Protein 6FBC (pdb70)

Structure (mmCIF, N/CA/C/O backbone):
data_6FBC
#
_entry.id   6FBC
#
_cell.length_a   109.230
_cell.length_b   109.230
_cell.length_c   90.700
_cell.angle_alpha   90.00
_cell.angle_beta   90.00
_cell.angle_gamma   120.00
#
_symmetry.space_group_name_H-M   'P 31 2 1'
#
loop_
_entity.id
_entity.type
_entity.pdbx_description
1 polymer 'DNA polymerase I, thermostable'
2 polymer "DNA (5'-D(*GP*AP*CP*CP*AP*CP*GP*GP*CP*CP*AP*(OH3))-3')"
3 polymer "DNA (5'-D(*AP*AP*AP*CP*GP*TP*GP*GP*CP*CP*GP*TP*GP*GP*TP*C)-3')"
4 non-polymer "2'-deoxy-5'-O-[(R)-hydroxy{[(R)-hydroxy(phosphonooxy)phosphoryl]amino}phosphoryl]guanosine"
5 non-polymer 1,2-ETHANEDIOL
6 non-polymer 'MANGANESE (II) ION'
7 non-polymer 'MAGNESIUM ION'
8 water water
#
loop_
_atom_site.group_PDB
_atom_site.id
_atom_site.type_symbol
_atom_site.label_atom_id
_atom_site.label_alt_id
_atom_site.label_comp_id
_atom_site.label_asym_id
_atom_site.label_entity_id
_atom_site.label_seq_id
_atom_site.pdbx_PDB_ins_code
_atom_site.Cartn_x
_atom_site.Cartn_y
_atom_site.Cartn_z
_atom_site.occupancy
_atom_site.B_iso_or_equiv
_atom_site.auth_seq_id
_atom_site.auth_comp_id
_atom_site.auth_asym_id
_atom_site.auth_atom_id
_atom_site.pdbx_PDB_model_num
ATOM 1 N N . ALA A 1 2 ? 48.589 -60.155 -13.327 1.00 50.90 293 ALA A N 1
ATOM 2 C CA . ALA A 1 2 ? 47.271 -60.427 -13.889 1.00 48.33 293 ALA A CA 1
ATOM 3 C C . ALA A 1 2 ? 47.291 -60.150 -15.385 1.00 43.05 293 ALA A C 1
ATOM 4 O O . ALA A 1 2 ? 47.360 -61.081 -16.189 1.00 46.17 293 ALA A O 1
ATOM 10 N N . LEU A 1 3 ? 47.234 -58.872 -15.754 1.00 61.25 294 LEU A N 1
ATOM 11 C CA . LEU A 1 3 ? 47.345 -58.494 -17.154 1.00 56.95 294 LEU A CA 1
ATOM 12 C C . LEU A 1 3 ? 48.763 -58.743 -17.650 1.00 51.77 294 LEU A C 1
ATOM 13 O O . LEU A 1 3 ? 49.734 -58.676 -16.891 1.00 51.96 294 LEU A O 1
ATOM 29 N N . GLU A 1 4 ? 48.875 -59.046 -18.940 1.00 48.92 295 GLU A N 1
ATOM 30 C CA . GLU A 1 4 ? 50.173 -59.280 -19.552 1.00 47.89 295 GLU A CA 1
ATOM 31 C C . GLU A 1 4 ? 50.779 -57.953 -19.987 1.00 48.09 295 GLU A C 1
ATOM 32 O O . GLU A 1 4 ? 50.115 -57.143 -20.643 1.00 44.96 295 GLU A O 1
ATOM 36 N N . GLU A 1 5 ? 52.032 -57.725 -19.603 1.00 53.66 296 GLU A N 1
ATOM 37 C CA . GLU A 1 5 ? 52.754 -56.550 -20.072 1.00 54.03 296 GLU A CA 1
ATOM 38 C C . GLU A 1 5 ? 52.937 -56.638 -21.579 1.00 49.39 296 GLU A C 1
ATOM 39 O O . GLU A 1 5 ? 53.428 -57.647 -22.098 1.00 49.67 296 GLU A O 1
ATOM 51 N N . ALA A 1 6 ? 52.523 -55.590 -22.280 1.00 51.36 297 ALA A N 1
ATOM 52 C CA . ALA A 1 6 ? 52.631 -55.534 -23.726 1.00 47.78 297 ALA A CA 1
ATOM 53 C C . ALA A 1 6 ? 53.255 -54.210 -24.134 1.00 44.96 297 ALA A C 1
ATOM 54 O O . ALA A 1 6 ? 53.132 -53.213 -23.414 1.00 43.03 297 ALA A O 1
ATOM 61 N N . PRO A 1 7 ? 53.930 -54.166 -25.280 1.00 44.30 298 PRO A N 1
ATOM 62 C CA . PRO A 1 7 ? 54.611 -52.929 -25.675 1.00 46.32 298 PRO A CA 1
ATOM 63 C C . PRO A 1 7 ? 53.626 -51.827 -26.030 1.00 41.47 298 PRO A C 1
ATOM 64 O O . PRO A 1 7 ? 52.530 -52.073 -26.541 1.00 41.72 298 PRO A O 1
ATOM 75 N N . TRP A 1 8 ? 54.026 -50.597 -25.733 1.00 39.67 299 TRP A N 1
ATOM 76 C CA . TRP A 1 8 ? 53.333 -49.441 -26.269 1.00 39.79 299 TRP A CA 1
ATOM 77 C C . TRP A 1 8 ? 53.538 -49.405 -27.786 1.00 41.61 299 TRP A C 1
ATOM 78 O O . TRP A 1 8 ? 54.586 -49.828 -28.283 1.00 44.49 299 TRP A O 1
ATOM 99 N N . PRO A 1 9 ? 52.539 -48.934 -28.558 1.00 43.96 300 PRO A N 1
ATOM 100 C CA . PRO A 1 9 ? 51.215 -48.400 -28.208 1.00 43.92 300 PRO A CA 1
ATOM 101 C C . PRO A 1 9 ? 50.099 -49.439 -28.101 1.00 39.32 300 PRO A C 1
ATOM 102 O O . PRO A 1 9 ? 50.221 -50.551 -28.624 1.00 37.09 300 PRO A O 1
ATOM 113 N N . PRO A 1 10 ? 49.015 -49.068 -27.425 1.00 37.65 301 PRO A N 1
ATOM 114 C CA . PRO A 1 10 ? 47.888 -49.979 -27.266 1.00 40.29 301 PRO A CA 1
ATOM 115 C C . PRO A 1 10 ? 47.018 -49.980 -28.507 1.00 43.11 301 PRO A C 1
ATOM 116 O O . PRO A 1 10 ? 47.127 -49.081 -29.353 1.00 40.64 301 PRO A O 1
ATOM 127 N N . PRO A 1 11 ? 46.123 -50.951 -28.644 1.00 43.55 302 PRO A N 1
ATOM 128 C CA . PRO A 1 11 ? 45.159 -50.904 -29.744 1.00 45.48 302 PRO A CA 1
ATOM 129 C C . PRO A 1 11 ? 44.132 -49.807 -29.513 1.00 43.32 302 PRO A C 1
ATOM 130 O O . PRO A 1 11 ? 43.950 -49.306 -28.400 1.00 38.44 302 PRO A O 1
ATOM 141 N N . GLU A 1 12 ? 43.454 -49.431 -30.594 1.00 46.04 303 GLU A N 1
ATOM 142 C CA . GLU A 1 12 ? 42.389 -48.446 -30.485 1.00 49.58 303 GLU A CA 1
ATOM 143 C C . GLU A 1 12 ? 41.287 -48.969 -29.572 1.00 48.29 303 GLU A C 1
ATOM 144 O O . GLU A 1 12 ? 41.004 -50.168 -29.527 1.00 48.10 303 GLU A O 1
ATOM 156 N N . GLY A 1 13 ? 40.670 -48.052 -28.830 1.00 40.92 304 GLY A N 1
ATOM 157 C CA . GLY A 1 13 ? 39.627 -48.404 -27.894 1.00 36.43 304 GLY A CA 1
ATOM 158 C C . GLY A 1 13 ? 40.111 -48.816 -26.520 1.00 34.10 304 GLY A C 1
ATOM 159 O O . GLY A 1 13 ? 39.280 -49.144 -25.666 1.00 34.00 304 GLY A O 1
ATOM 163 N N . ALA A 1 14 ? 41.420 -48.808 -26.274 1.00 38.26 305 ALA A N 1
ATOM 164 C CA . ALA A 1 14 ? 41.934 -49.206 -24.971 1.00 29.95 305 ALA A CA 1
ATOM 165 C C . ALA A 1 14 ? 41.572 -48.168 -23.919 1.00 27.46 305 ALA A C 1
ATOM 166 O O . ALA A 1 14 ? 41.353 -46.993 -24.214 1.00 27.24 305 ALA A O 1
ATOM 173 N N . PHE A 1 15 ? 41.520 -48.620 -22.671 1.00 26.21 306 PHE A N 1
ATOM 174 C CA . PHE A 1 15 ? 41.276 -47.742 -21.539 1.00 25.23 306 PHE A CA 1
ATOM 175 C C . PHE A 1 15 ? 42.593 -47.168 -21.042 1.00 25.19 306 PHE A C 1
ATOM 176 O O . PHE A 1 15 ? 43.587 -47.888 -20.927 1.00 30.85 306 PHE A O 1
ATOM 193 N N . VAL A 1 16 ? 42.586 -45.870 -20.739 1.00 24.56 307 VAL A N 1
ATOM 194 C CA . VAL A 1 16 ? 43.792 -45.138 -20.384 1.00 25.00 307 VAL A CA 1
ATOM 195 C C . VAL A 1 16 ? 43.889 -45.014 -18.874 1.00 27.83 307 VAL A C 1
ATOM 196 O O . VAL A 1 16 ? 42.884 -44.934 -18.162 1.00 27.74 307 VAL A O 1
ATOM 209 N N . GLY A 1 17 ? 45.118 -45.012 -18.384 1.00 26.97 308 GLY A N 1
ATOM 210 C CA . GLY A 1 17 ? 45.396 -44.595 -17.028 1.00 24.18 308 GLY A CA 1
ATOM 211 C C . GLY A 1 17 ? 46.549 -43.615 -17.052 1.00 25.01 308 GLY A C 1
ATOM 212 O O . GLY A 1 17 ? 47.427 -43.683 -17.913 1.00 26.28 308 GLY A O 1
ATOM 216 N N . PHE A 1 18 ? 46.529 -42.679 -16.109 1.00 23.73 309 PHE A N 1
ATOM 217 C CA . PHE A 1 18 ? 47.544 -41.632 -16.117 1.00 23.84 309 PHE A CA 1
ATOM 218 C C . PHE A 1 18 ? 47.720 -41.052 -14.723 1.00 23.62 309 PHE A C 1
ATOM 219 O O . PHE A 1 18 ? 46.796 -41.057 -13.904 1.00 24.21 309 PHE A O 1
ATOM 236 N N . VAL A 1 19 ? 48.926 -40.545 -14.472 1.00 24.16 310 VAL A N 1
ATOM 237 C CA . VAL A 1 19 ? 49.284 -39.932 -13.199 1.00 25.18 310 VAL A CA 1
ATOM 238 C C . VAL A 1 19 ? 49.752 -38.508 -13.465 1.00 26.41 310 VAL A C 1
ATOM 239 O O . VAL A 1 19 ? 50.628 -38.284 -14.310 1.00 26.16 310 VAL A O 1
ATOM 252 N N . LEU A 1 20 ? 49.168 -37.554 -12.742 1.00 24.54 311 LEU A N 1
ATOM 253 C CA . LEU A 1 20 ? 49.528 -36.146 -12.825 1.00 25.51 311 LEU A CA 1
ATOM 254 C C . LEU A 1 20 ? 50.301 -35.730 -11.579 1.00 29.61 311 LEU A C 1
ATOM 255 O O . LEU A 1 20 ? 50.080 -36.262 -10.486 1.00 26.37 311 LEU A O 1
ATOM 271 N N . SER A 1 21 ? 51.211 -34.770 -11.754 1.00 24.05 312 SER A N 1
ATOM 272 C CA . SER A 1 21 ? 51.959 -34.212 -10.628 1.00 26.28 312 SER A CA 1
ATOM 273 C C . SER A 1 21 ? 51.074 -33.428 -9.674 1.00 27.38 312 SER A C 1
ATOM 274 O O . SER A 1 21 ? 51.470 -33.204 -8.523 1.00 26.65 312 SER A O 1
ATOM 282 N N . ARG A 1 22 ? 49.902 -33.002 -10.133 1.00 23.73 313 ARG A N 1
ATOM 283 C CA . ARG A 1 22 ? 48.954 -32.230 -9.351 1.00 29.80 313 ARG A CA 1
ATOM 284 C C . ARG A 1 22 ? 47.608 -32.334 -10.049 1.00 29.29 313 ARG A C 1
ATOM 285 O O . ARG A 1 22 ? 47.524 -32.698 -11.226 1.00 24.05 313 ARG A O 1
ATOM 306 N N . LYS A 1 23 ? 46.549 -32.010 -9.310 1.00 24.63 314 LYS A N 1
ATOM 307 C CA . LYS A 1 23 ? 45.199 -32.319 -9.773 1.00 26.42 314 LYS A CA 1
ATOM 308 C C . LYS A 1 23 ? 44.780 -31.479 -10.978 1.00 23.14 314 LYS A C 1
ATOM 309 O O . LYS A 1 23 ? 43.925 -31.918 -11.754 1.00 25.88 314 LYS A O 1
ATOM 328 N N . GLU A 1 24 ? 45.346 -30.275 -11.157 1.00 27.02 315 GLU A N 1
ATOM 329 C CA . GLU A 1 24 ? 44.866 -29.374 -12.207 1.00 21.55 315 GLU A CA 1
ATOM 330 C C . GLU A 1 24 ? 45.515 -29.714 -13.542 1.00 19.49 315 GLU A C 1
ATOM 331 O O . GLU A 1 24 ? 46.731 -29.533 -13.690 1.00 26.94 315 GLU A O 1
ATOM 343 N N . PRO A 1 25 ? 44.752 -30.176 -14.542 1.00 22.24 316 PRO A N 1
ATOM 344 C CA . PRO A 1 25 ? 45.390 -30.625 -15.793 1.00 21.65 316 PRO A CA 1
ATOM 345 C C . PRO A 1 25 ? 46.137 -29.540 -16.538 1.00 23.71 316 PRO A C 1
ATOM 346 O O . PRO A 1 25 ? 47.116 -29.851 -17.225 1.00 23.25 316 PRO A O 1
ATOM 357 N N . MET A 1 26 ? 45.706 -28.281 -16.457 1.00 19.85 317 MET A N 1
ATOM 358 C CA . MET A 1 26 ? 46.441 -27.235 -17.166 1.00 27.92 317 MET A CA 1
ATOM 359 C C . MET A 1 26 ? 47.793 -26.957 -16.530 1.00 22.97 317 MET A C 1
ATOM 360 O O . MET A 1 26 ? 48.645 -26.332 -17.165 1.00 27.67 317 MET A O 1
ATOM 374 N N . TRP A 1 27 ? 48.004 -27.393 -15.286 1.00 24.84 318 TRP A N 1
ATOM 375 C CA . TRP A 1 27 ? 49.245 -27.111 -14.580 1.00 25.07 318 TRP A CA 1
ATOM 376 C C . TRP A 1 27 ? 50.090 -28.350 -14.331 1.00 23.89 318 TRP A C 1
ATOM 377 O O . TRP A 1 27 ? 51.244 -28.215 -13.912 1.00 25.06 318 TRP A O 1
ATOM 398 N N . ALA A 1 28 ? 49.560 -29.534 -14.601 1.00 24.64 319 ALA A N 1
ATOM 399 C CA . ALA A 1 28 ? 50.204 -30.767 -14.196 1.00 27.22 319 ALA A CA 1
ATOM 400 C C . ALA A 1 28 ? 51.289 -31.196 -15.170 1.00 24.61 319 ALA A C 1
ATOM 401 O O . ALA A 1 28 ? 51.213 -30.973 -16.383 1.00 27.28 319 ALA A O 1
ATOM 408 N N . ASP A 1 29 ? 52.316 -31.802 -14.602 1.00 25.18 320 ASP A N 1
ATOM 409 C CA . ASP A 1 29 ? 53.262 -32.612 -15.344 1.00 25.63 320 ASP A CA 1
ATOM 410 C C . ASP A 1 29 ? 52.669 -34.011 -15.468 1.00 27.75 320 ASP A C 1
ATOM 411 O O . ASP A 1 29 ? 52.165 -34.562 -14.486 1.00 27.57 320 ASP A O 1
ATOM 420 N N . LEU A 1 30 ? 52.681 -34.559 -16.678 1.00 25.14 321 LEU A N 1
ATOM 421 C CA . LEU A 1 30 ? 52.221 -35.923 -16.926 1.00 25.15 321 LEU A CA 1
ATOM 422 C C . LEU A 1 30 ? 53.346 -36.882 -16.549 1.00 26.32 321 LEU A C 1
ATOM 423 O O . LEU A 1 30 ? 54.330 -37.018 -17.271 1.00 28.96 321 LEU A O 1
ATOM 439 N N . LEU A 1 31 ? 53.199 -37.556 -15.409 1.00 26.89 322 LEU A N 1
ATOM 440 C CA . LEU A 1 31 ? 54.270 -38.392 -14.885 1.00 28.08 322 LEU A CA 1
ATOM 441 C C . LEU A 1 31 ? 54.271 -39.785 -15.489 1.00 28.64 322 LEU A C 1
ATOM 442 O O . LEU A 1 31 ? 55.327 -40.428 -15.537 1.00 31.09 322 LEU A O 1
ATOM 458 N N . ALA A 1 32 ? 53.117 -40.277 -15.926 1.00 29.50 323 ALA A N 1
ATOM 459 C CA . ALA A 1 32 ? 53.039 -41.636 -16.434 1.00 29.73 323 ALA A CA 1
ATOM 460 C C . ALA A 1 32 ? 51.729 -41.813 -17.182 1.00 27.27 323 ALA A C 1
ATOM 461 O O . ALA A 1 32 ? 50.725 -41.168 -16.875 1.00 28.13 323 ALA A O 1
ATOM 468 N N . LEU A 1 33 ? 51.760 -42.711 -18.157 1.00 27.91 324 LEU A N 1
ATOM 469 C CA . LEU A 1 33 ? 50.643 -42.980 -19.044 1.00 26.97 324 LEU A CA 1
ATOM 470 C C . LEU A 1 33 ? 50.656 -44.462 -19.364 1.00 27.78 324 LEU A C 1
ATOM 471 O O . LEU A 1 33 ? 51.721 -45.045 -19.589 1.00 28.95 324 LEU A O 1
ATOM 487 N N . ALA A 1 34 ? 49.474 -45.070 -19.366 1.00 27.25 325 ALA A N 1
ATOM 488 C CA . ALA A 1 34 ? 49.354 -46.491 -19.636 1.00 28.00 325 ALA A CA 1
ATOM 489 C C . ALA A 1 34 ? 47.983 -46.750 -20.239 1.00 27.40 325 ALA A C 1
ATOM 490 O O . ALA A 1 34 ? 47.095 -45.897 -20.206 1.00 26.39 325 ALA A O 1
ATOM 497 N N . ALA A 1 35 ? 47.816 -47.946 -20.795 1.00 28.15 326 ALA A N 1
ATOM 498 C CA . ALA A 1 35 ? 46.550 -48.318 -21.405 1.00 27.82 326 ALA A CA 1
ATOM 499 C C . ALA A 1 35 ? 46.311 -49.807 -21.208 1.00 28.56 326 ALA A C 1
ATOM 500 O O . ALA A 1 35 ? 47.254 -50.588 -21.066 1.00 31.40 326 ALA A O 1
ATOM 507 N N . ALA A 1 36 ? 45.035 -50.197 -21.198 1.00 28.80 327 ALA A N 1
ATOM 508 C CA . ALA A 1 36 ? 44.669 -51.585 -20.963 1.00 28.85 327 ALA A CA 1
ATOM 509 C C . ALA A 1 36 ? 43.566 -52.013 -21.915 1.00 28.94 327 ALA A C 1
ATOM 510 O O . ALA A 1 36 ? 42.588 -51.286 -22.115 1.00 28.11 327 ALA A O 1
ATOM 517 N N . ARG A 1 37 ? 43.716 -53.212 -22.474 1.00 32.28 328 ARG A N 1
ATOM 518 C CA . ARG A 1 37 ? 42.675 -53.826 -23.283 1.00 34.31 328 ARG A CA 1
ATOM 519 C C . ARG A 1 37 ? 43.078 -55.257 -23.592 1.00 33.79 328 ARG A C 1
ATOM 520 O O . ARG A 1 37 ? 44.267 -55.569 -23.685 1.00 34.27 328 ARG A O 1
ATOM 541 N N . GLY A 1 38 ? 42.077 -56.124 -23.739 1.00 32.88 329 GLY A N 1
ATOM 542 C CA . GLY A 1 38 ? 42.332 -57.454 -24.252 1.00 34.21 329 GLY A CA 1
ATOM 543 C C . GLY A 1 38 ? 43.181 -58.317 -23.350 1.00 35.17 329 GLY A C 1
ATOM 544 O O . GLY A 1 38 ? 43.889 -59.205 -23.839 1.00 36.56 329 GLY A O 1
ATOM 548 N N . GLY A 1 39 ? 43.103 -58.105 -22.038 1.00 36.65 330 GLY A N 1
ATOM 549 C CA . GLY A 1 39 ? 43.959 -58.815 -21.113 1.00 37.20 330 GLY A CA 1
ATOM 550 C C . GLY A 1 39 ? 45.389 -58.329 -21.078 1.00 36.56 330 GLY A C 1
ATOM 551 O O . GLY A 1 39 ? 46.246 -59.007 -20.506 1.00 38.99 330 GLY A O 1
ATOM 555 N N . ARG A 1 40 ? 45.678 -57.171 -21.664 1.00 38.47 331 ARG A N 1
ATOM 556 C CA . ARG A 1 40 ? 47.030 -56.644 -21.708 1.00 39.98 331 ARG A CA 1
ATOM 557 C C . ARG A 1 40 ? 47.062 -55.242 -21.115 1.00 35.48 331 ARG A C 1
ATOM 558 O O . ARG A 1 40 ? 46.056 -54.523 -21.105 1.00 32.18 331 ARG A O 1
ATOM 579 N N . VAL A 1 41 ? 48.243 -54.865 -20.621 1.00 36.59 332 VAL A N 1
ATOM 580 C CA . VAL A 1 41 ? 48.519 -53.508 -20.155 1.00 32.22 332 VAL A CA 1
ATOM 581 C C . VAL A 1 41 ? 49.739 -52.992 -20.907 1.00 32.85 332 VAL A C 1
ATOM 582 O O . VAL A 1 41 ? 50.745 -53.700 -21.029 1.00 37.58 332 VAL A O 1
ATOM 595 N N . HIS A 1 42 ? 49.644 -51.770 -21.423 1.00 33.75 333 HIS A N 1
ATOM 596 C CA . HIS A 1 42 ? 50.721 -51.140 -22.180 1.00 34.82 333 HIS A CA 1
ATOM 597 C C . HIS A 1 42 ? 51.170 -49.895 -21.429 1.00 31.89 333 HIS A C 1
ATOM 598 O O . HIS A 1 42 ? 50.368 -48.988 -21.206 1.00 30.63 333 HIS A O 1
ATOM 612 N N . ARG A 1 43 ? 52.445 -49.844 -21.054 1.00 33.14 334 ARG A N 1
ATOM 613 C CA . ARG A 1 43 ? 52.992 -48.711 -20.315 1.00 37.07 334 ARG A CA 1
ATOM 614 C C . ARG A 1 43 ? 53.867 -47.863 -21.232 1.00 37.52 334 ARG A C 1
ATOM 615 O O . ARG A 1 43 ? 54.752 -48.386 -21.913 1.00 38.34 334 ARG A O 1
ATOM 636 N N . ALA A 1 44 ? 53.615 -46.558 -21.246 1.00 32.52 335 ALA A N 1
ATOM 637 C CA . ALA A 1 44 ? 54.311 -45.665 -22.161 1.00 32.25 335 ALA A CA 1
ATOM 638 C C . ALA A 1 44 ? 55.729 -45.398 -21.663 1.00 34.93 335 ALA A C 1
ATOM 639 O O . ALA A 1 44 ? 55.904 -44.997 -20.509 1.00 33.61 335 ALA A O 1
ATOM 646 N N . PRO A 1 45 ? 56.759 -45.599 -22.496 1.00 35.08 336 PRO A N 1
ATOM 647 C CA . PRO A 1 45 ? 58.122 -45.257 -22.048 1.00 37.54 336 PRO A CA 1
ATOM 648 C C . PRO A 1 45 ? 58.289 -43.782 -21.739 1.00 39.02 336 PRO A C 1
ATOM 649 O O . PRO A 1 45 ? 58.918 -43.431 -20.734 1.00 41.40 336 PRO A O 1
ATOM 660 N N . GLU A 1 46 ? 57.749 -42.906 -22.578 1.00 37.10 337 GLU A N 1
ATOM 661 C CA . GLU A 1 46 ? 57.779 -41.466 -22.331 1.00 37.15 337 GLU A CA 1
ATOM 662 C C . GLU A 1 46 ? 56.361 -40.943 -22.504 1.00 36.76 337 GLU A C 1
ATOM 663 O O . GLU A 1 46 ? 55.848 -40.920 -23.643 1.00 36.47 337 GLU A O 1
ATOM 675 N N . PRO A 1 47 ? 55.696 -40.510 -21.431 1.00 34.24 338 PRO A N 1
ATOM 676 C CA . PRO A 1 47 ? 54.251 -40.255 -21.536 1.00 35.35 338 PRO A CA 1
ATOM 677 C C . PRO A 1 47 ? 53.869 -39.123 -22.477 1.00 34.15 338 PRO A C 1
ATOM 678 O O . PRO A 1 47 ? 52.819 -39.213 -23.123 1.00 35.80 338 PRO A O 1
ATOM 689 N N . TYR A 1 48 ? 54.655 -38.045 -22.563 1.00 30.83 339 TYR A N 1
ATOM 690 C CA . TYR A 1 48 ? 54.246 -36.931 -23.417 1.00 32.31 339 TYR A CA 1
ATOM 691 C C . TYR A 1 48 ? 54.214 -37.356 -24.881 1.00 34.74 339 TYR A C 1
ATOM 692 O O . TYR A 1 48 ? 53.214 -37.150 -25.580 1.00 34.87 339 TYR A O 1
ATOM 710 N N . LYS A 1 49 ? 55.295 -37.962 -25.363 1.00 34.16 340 LYS A N 1
ATOM 711 C CA . LYS A 1 49 ? 55.301 -38.442 -26.739 1.00 40.43 340 LYS A CA 1
ATOM 712 C C . LYS A 1 49 ? 54.226 -39.500 -26.943 1.00 38.37 340 LYS A C 1
ATOM 713 O O . LYS A 1 49 ? 53.598 -39.569 -28.007 1.00 37.39 340 LYS A O 1
ATOM 732 N N . ALA A 1 50 ? 53.990 -40.327 -25.925 1.00 34.63 341 ALA A N 1
ATOM 733 C CA . ALA A 1 50 ? 53.010 -41.400 -26.040 1.00 33.92 341 ALA A CA 1
ATOM 734 C C . ALA A 1 50 ? 51.583 -40.885 -26.193 1.00 35.23 341 ALA A C 1
ATOM 735 O O . ALA A 1 50 ? 50.737 -41.608 -26.727 1.00 36.97 341 ALA A O 1
ATOM 742 N N . LEU A 1 51 ? 51.293 -39.666 -25.729 1.00 32.05 342 LEU A N 1
ATOM 743 C CA . LEU A 1 51 ? 49.954 -39.103 -25.887 1.00 32.79 342 LEU A CA 1
ATOM 744 C C . LEU A 1 51 ? 49.526 -39.053 -27.344 1.00 32.76 342 LEU A C 1
ATOM 745 O O . LEU A 1 51 ? 48.334 -39.195 -27.646 1.00 36.73 342 LEU A O 1
ATOM 761 N N . ARG A 1 52 ? 50.473 -38.827 -28.251 1.00 32.30 343 ARG A N 1
ATOM 762 C CA . ARG A 1 52 ? 50.143 -38.648 -29.658 1.00 37.21 343 ARG A CA 1
ATOM 763 C C . ARG A 1 52 ? 49.566 -39.906 -30.286 1.00 36.22 343 ARG A C 1
ATOM 764 O O . ARG A 1 52 ? 48.977 -39.824 -31.368 1.00 40.41 343 ARG A O 1
ATOM 785 N N . ASP A 1 53 ? 49.739 -41.063 -29.649 1.00 35.77 344 ASP A N 1
ATOM 786 C CA . ASP A 1 53 ? 49.291 -42.324 -30.220 1.00 37.56 344 ASP A CA 1
ATOM 787 C C . ASP A 1 53 ? 47.832 -42.630 -29.904 1.00 38.94 344 ASP A C 1
ATOM 788 O O . ASP A 1 53 ? 47.232 -43.484 -30.562 1.00 41.55 344 ASP A O 1
ATOM 797 N N . LEU A 1 54 ? 47.250 -41.958 -28.919 1.00 34.92 345 LEU A N 1
ATOM 798 C CA . LEU A 1 54 ? 45.861 -42.188 -28.561 1.00 30.18 345 LEU A CA 1
ATOM 799 C C . LEU A 1 54 ? 44.956 -41.343 -29.441 1.00 30.30 345 LEU A C 1
ATOM 800 O O . LEU A 1 54 ? 45.259 -40.182 -29.734 1.00 35.43 345 LEU A O 1
ATOM 816 N N . LYS A 1 55 ? 43.840 -41.933 -29.862 1.00 32.19 346 LYS A N 1
ATOM 817 C CA . LYS A 1 55 ? 42.826 -41.204 -30.610 1.00 35.65 346 LYS A CA 1
ATOM 818 C C . LYS A 1 55 ? 41.693 -40.715 -29.728 1.00 33.71 346 LYS A C 1
ATOM 819 O O . LYS A 1 55 ? 40.966 -39.798 -30.126 1.00 31.19 346 LYS A O 1
ATOM 838 N N . GLU A 1 56 ? 41.546 -41.301 -28.543 1.00 28.78 347 GLU A N 1
ATOM 839 C CA . GLU A 1 56 ? 40.480 -40.967 -27.615 1.00 33.58 347 GLU A CA 1
ATOM 840 C C . GLU A 1 56 ? 40.988 -41.259 -26.213 1.00 31.78 347 GLU A C 1
ATOM 841 O O . GLU A 1 56 ? 41.799 -42.168 -26.015 1.00 35.82 347 GLU A O 1
ATOM 853 N N . ALA A 1 57 ? 40.530 -40.466 -25.251 1.00 27.31 348 ALA A N 1
ATOM 854 C CA . ALA A 1 57 ? 40.791 -40.716 -23.836 1.00 27.80 348 ALA A CA 1
ATOM 855 C C . ALA A 1 57 ? 39.570 -41.417 -23.244 1.00 25.79 348 ALA A C 1
ATOM 856 O O . ALA A 1 57 ? 38.530 -40.786 -23.032 1.00 23.97 348 ALA A O 1
ATOM 863 N N . ARG A 1 58 ? 39.702 -42.720 -22.988 1.00 26.55 349 ARG A N 1
ATOM 864 C CA . ARG A 1 58 ? 38.661 -43.541 -22.377 1.00 24.28 349 ARG A CA 1
ATOM 865 C C . ARG A 1 58 ? 39.162 -44.032 -21.029 1.00 23.74 349 ARG A C 1
ATOM 866 O O . ARG A 1 58 ? 40.146 -44.776 -20.974 1.00 31.02 349 ARG A O 1
ATOM 887 N N . GLY A 1 59 ? 38.474 -43.674 -19.964 1.00 24.28 350 GLY A N 1
ATOM 888 C CA . GLY A 1 59 ? 38.839 -44.169 -18.653 1.00 27.67 350 GLY A CA 1
ATOM 889 C C . GLY A 1 59 ? 38.510 -43.160 -17.578 1.00 22.10 350 GLY A C 1
ATOM 890 O O . GLY A 1 59 ? 37.878 -42.135 -17.829 1.00 22.66 350 GLY A O 1
ATOM 894 N N . LEU A 1 60 ? 38.944 -43.487 -16.357 1.00 22.19 351 LEU A N 1
ATOM 895 C CA . LEU A 1 60 ? 38.707 -42.607 -15.230 1.00 20.95 351 LEU A CA 1
ATOM 896 C C . LEU A 1 60 ? 39.300 -41.234 -15.515 1.00 23.36 351 LEU A C 1
ATOM 897 O O . LEU A 1 60 ? 40.427 -41.124 -16.007 1.00 22.82 351 LEU A O 1
ATOM 913 N N . LEU A 1 61 ? 38.512 -40.192 -15.236 1.00 21.82 352 LEU A N 1
ATOM 914 C CA . LEU A 1 61 ? 38.946 -38.794 -15.350 1.00 19.30 352 LEU A CA 1
ATOM 915 C C . LEU A 1 61 ? 39.417 -38.472 -16.767 1.00 19.42 352 LEU A C 1
ATOM 916 O O . LEU A 1 61 ? 40.396 -37.756 -16.960 1.00 21.19 352 LEU A O 1
ATOM 932 N N . ALA A 1 62 ? 38.706 -39.005 -17.758 1.00 21.26 353 ALA A N 1
ATOM 933 C CA . ALA A 1 62 ? 39.089 -38.820 -19.157 1.00 20.51 353 ALA A CA 1
ATOM 934 C C . ALA A 1 62 ? 39.223 -37.345 -19.525 1.00 22.33 353 ALA A C 1
ATOM 935 O O . ALA A 1 62 ? 40.150 -36.956 -20.249 1.00 22.11 353 ALA A O 1
ATOM 942 N N . LYS A 1 63 ? 38.302 -36.507 -19.048 1.00 20.12 354 LYS A N 1
ATOM 943 C CA . LYS A 1 63 ? 38.349 -35.092 -19.400 1.00 24.36 354 LYS A CA 1
ATOM 944 C C . LYS A 1 63 ? 39.673 -34.458 -18.993 1.00 22.01 354 LYS A C 1
ATOM 945 O O . LYS A 1 63 ? 40.232 -33.636 -19.728 1.00 23.29 354 LYS A O 1
ATOM 964 N N . ASP A 1 64 ? 40.166 -34.783 -17.800 1.00 21.67 355 ASP A N 1
ATOM 965 C CA . ASP A 1 64 ? 41.409 -34.181 -17.342 1.00 24.23 355 ASP A CA 1
ATOM 966 C C . ASP A 1 64 ? 42.559 -34.495 -18.288 1.00 22.44 355 ASP A C 1
ATOM 967 O O . ASP A 1 64 ? 43.381 -33.623 -18.579 1.00 22.45 355 ASP A O 1
ATOM 976 N N . LEU A 1 65 ? 42.641 -35.730 -18.789 1.00 24.03 356 LEU A N 1
ATOM 977 C CA . LEU A 1 65 ? 43.721 -36.039 -19.715 1.00 23.51 356 LEU A CA 1
ATOM 978 C C . LEU A 1 65 ? 43.519 -35.311 -21.040 1.00 21.71 356 LEU A C 1
ATOM 979 O O . LEU A 1 65 ? 44.485 -34.844 -21.653 1.00 24.99 356 LEU A O 1
ATOM 995 N N . SER A 1 66 ? 42.266 -35.191 -21.483 1.00 21.49 357 SER A N 1
ATOM 996 C CA A SER A 1 66 ? 41.974 -34.434 -22.697 0.67 20.78 357 SER A CA 1
ATOM 997 C CA B SER A 1 66 ? 41.974 -34.434 -22.697 0.33 21.71 357 SER A CA 1
ATOM 998 C C . SER A 1 66 ? 42.405 -32.980 -22.564 1.00 21.49 357 SER A C 1
ATOM 999 O O . SER A 1 66 ? 42.920 -32.389 -23.520 1.00 21.38 357 SER A O 1
ATOM 1014 N N . VAL A 1 67 ? 42.183 -32.373 -21.397 1.00 23.26 358 VAL A N 1
ATOM 1015 C CA . VAL A 1 67 ? 42.604 -30.982 -21.208 1.00 21.32 358 VAL A CA 1
ATOM 1016 C C . VAL A 1 67 ? 44.113 -30.866 -21.329 1.00 20.44 358 VAL A C 1
ATOM 1017 O O . VAL A 1 67 ? 44.630 -29.969 -22.003 1.00 21.98 358 VAL A O 1
ATOM 1030 N N . LEU A 1 68 ? 44.849 -31.778 -20.695 1.00 22.15 359 LEU A N 1
ATOM 1031 C CA . LEU A 1 68 ? 46.301 -31.722 -20.794 1.00 23.35 359 LEU A CA 1
ATOM 1032 C C . LEU A 1 68 ? 46.751 -31.952 -22.229 1.00 22.34 359 LEU A C 1
ATOM 1033 O O . LEU A 1 68 ? 47.707 -31.322 -22.695 1.00 23.31 359 LEU A O 1
ATOM 1049 N N . ALA A 1 69 ? 46.068 -32.843 -22.953 1.00 22.96 360 ALA A N 1
ATOM 1050 C CA . ALA A 1 69 ? 46.388 -33.051 -24.361 1.00 24.22 360 ALA A CA 1
ATOM 1051 C C . ALA A 1 69 ? 46.147 -31.788 -25.180 1.00 26.59 360 ALA A C 1
ATOM 1052 O O . ALA A 1 69 ? 46.965 -31.431 -26.040 1.00 27.29 360 ALA A O 1
ATOM 1059 N N . LEU A 1 70 ? 45.025 -31.105 -24.945 1.00 24.67 361 LEU A N 1
ATOM 1060 C CA . LEU A 1 70 ? 44.767 -29.846 -25.641 1.00 26.71 361 LEU A CA 1
ATOM 1061 C C . LEU A 1 70 ? 45.840 -28.814 -25.328 1.00 22.85 361 LEU A C 1
ATOM 1062 O O . LEU A 1 70 ? 46.281 -28.068 -26.210 1.00 23.57 361 LEU A O 1
ATOM 1078 N N . ARG A 1 71 ? 46.254 -28.741 -24.068 1.00 23.84 362 ARG A N 1
ATOM 1079 C CA . ARG A 1 71 ? 47.333 -27.833 -23.688 1.00 24.68 362 ARG A CA 1
ATOM 1080 C C . ARG A 1 71 ? 48.571 -28.076 -24.540 1.00 29.74 362 ARG A C 1
ATOM 1081 O O . ARG A 1 71 ? 49.233 -27.130 -24.983 1.00 28.82 362 ARG A O 1
ATOM 1102 N N . GLU A 1 72 ? 48.885 -29.342 -24.797 1.00 27.06 363 GLU A N 1
ATOM 1103 C CA . GLU A 1 72 ? 50.031 -29.728 -25.605 1.00 28.71 363 GLU A CA 1
ATOM 1104 C C . GLU A 1 72 ? 49.745 -29.653 -27.097 1.00 29.98 363 GLU A C 1
ATOM 1105 O O . GLU A 1 72 ? 50.588 -30.075 -27.894 1.00 35.36 363 GLU A O 1
ATOM 1117 N N . GLY A 1 73 ? 48.580 -29.141 -27.485 1.00 28.98 364 GLY A N 1
ATOM 1118 C CA . GLY A 1 73 ? 48.264 -28.959 -28.887 1.00 30.17 364 GLY A CA 1
ATOM 1119 C C . GLY A 1 73 ? 47.760 -30.202 -29.581 1.00 26.70 364 GLY A C 1
ATOM 1120 O O . GLY A 1 73 ? 47.869 -30.301 -30.803 1.00 32.62 364 GLY A O 1
ATOM 1124 N N . LEU A 1 74 ? 47.203 -31.155 -28.834 1.00 30.76 365 LEU A N 1
ATOM 1125 C CA . LEU A 1 74 ? 46.762 -32.432 -29.375 1.00 31.68 365 LEU A CA 1
ATOM 1126 C C . LEU A 1 74 ? 45.251 -32.554 -29.268 1.00 35.68 365 LEU A C 1
ATOM 1127 O O . LEU A 1 74 ? 44.666 -32.242 -28.226 1.00 38.39 365 LEU A O 1
ATOM 1143 N N . GLY A 1 75 ? 44.626 -33.042 -30.336 1.00 36.20 366 GLY A N 1
ATOM 1144 C CA . GLY A 1 75 ? 43.200 -33.284 -30.321 1.00 35.24 366 GLY A CA 1
ATOM 1145 C C . GLY A 1 75 ? 42.885 -34.669 -29.802 1.00 38.27 366 GLY A C 1
ATOM 1146 O O . GLY A 1 75 ? 42.871 -35.645 -30.560 1.00 40.81 366 GLY A O 1
ATOM 1150 N N . LEU A 1 76 ? 42.639 -34.774 -28.501 1.00 32.32 367 LEU A N 1
ATOM 1151 C CA . LEU A 1 76 ? 42.392 -36.060 -27.853 1.00 28.04 367 LEU A CA 1
ATOM 1152 C C . LEU A 1 76 ? 41.073 -35.965 -27.095 1.00 30.98 367 LEU A C 1
ATOM 1153 O O . LEU A 1 76 ? 41.053 -35.604 -25.914 1.00 32.95 367 LEU A O 1
ATOM 1169 N N . PRO A 1 77 ? 39.952 -36.283 -27.736 1.00 30.06 368 PRO A N 1
ATOM 1170 C CA . PRO A 1 77 ? 38.656 -36.085 -27.085 1.00 26.67 368 PRO A CA 1
ATOM 1171 C C . PRO A 1 77 ? 38.422 -37.120 -26.001 1.00 27.88 368 PRO A C 1
ATOM 1172 O O . PRO A 1 77 ? 38.854 -38.276 -26.125 1.00 26.41 368 PRO A O 1
ATOM 1183 N N . PRO A 1 78 ? 37.767 -36.742 -24.909 1.00 25.75 369 PRO A N 1
ATOM 1184 C CA . PRO A 1 78 ? 37.398 -37.737 -23.895 1.00 26.71 369 PRO A CA 1
ATOM 1185 C C . PRO A 1 78 ? 36.201 -38.544 -24.361 1.00 26.85 369 PRO A C 1
ATOM 1186 O O . PRO A 1 78 ? 35.293 -38.018 -25.008 1.00 25.70 369 PRO A O 1
ATOM 1197 N N . GLY A 1 79 ? 36.216 -39.841 -24.052 1.00 21.99 370 GLY A N 1
ATOM 1198 C CA . GLY A 1 79 ? 35.078 -40.693 -24.333 1.00 25.16 370 GLY A CA 1
ATOM 1199 C C . GLY A 1 79 ? 34.490 -41.271 -23.065 1.00 26.46 370 GLY A C 1
ATOM 1200 O O . GLY A 1 79 ? 34.240 -40.540 -22.107 1.00 24.06 370 GLY A O 1
ATOM 1204 N N . ASP A 1 80 ? 34.270 -42.583 -23.045 1.00 25.86 371 ASP A N 1
ATOM 1205 C CA . ASP A 1 80 ? 33.724 -43.233 -21.862 1.00 25.38 371 ASP A CA 1
ATOM 1206 C C . ASP A 1 80 ? 34.570 -42.930 -20.633 1.00 24.29 371 ASP A C 1
ATOM 1207 O O . ASP A 1 80 ? 35.802 -42.936 -20.687 1.00 24.45 371 ASP A O 1
ATOM 1216 N N . ASP A 1 81 ? 33.889 -42.699 -19.503 1.00 21.71 372 ASP A N 1
ATOM 1217 C CA . ASP A 1 81 ? 34.532 -42.476 -18.218 1.00 21.28 372 ASP A CA 1
ATOM 1218 C C . ASP A 1 81 ? 33.662 -43.137 -17.157 1.00 21.25 372 ASP A C 1
ATOM 1219 O O . ASP A 1 81 ? 32.503 -42.738 -16.987 1.00 21.80 372 ASP A O 1
ATOM 1228 N N . PRO A 1 82 ? 34.152 -44.170 -16.459 1.00 21.70 373 PRO A N 1
ATOM 1229 C CA . PRO A 1 82 ? 33.326 -44.784 -15.403 1.00 21.53 373 PRO A CA 1
ATOM 1230 C C . PRO A 1 82 ? 32.851 -43.805 -14.339 1.00 21.05 373 PRO A C 1
ATOM 1231 O O . PRO A 1 82 ? 31.805 -44.044 -13.718 1.00 23.41 373 PRO A O 1
ATOM 1242 N N . MET A 1 83 ? 33.578 -42.719 -14.090 1.00 23.34 374 MET A N 1
ATOM 1243 C CA . MET A 1 83 ? 33.085 -41.746 -13.123 1.00 21.04 374 MET A CA 1
ATOM 1244 C C . MET A 1 83 ? 31.709 -41.227 -13.525 1.00 21.04 374 MET A C 1
ATOM 1245 O O . MET A 1 83 ? 30.842 -41.029 -12.670 1.00 20.14 374 MET A O 1
ATOM 1259 N N . LEU A 1 84 ? 31.490 -40.985 -14.824 1.00 20.24 375 LEU A N 1
ATOM 1260 C CA . LEU A 1 84 ? 30.192 -40.473 -15.259 1.00 22.79 375 LEU A CA 1
ATOM 1261 C C . LEU A 1 84 ? 29.092 -41.520 -15.106 1.00 20.70 375 LEU A C 1
ATOM 1262 O O . LEU A 1 84 ? 27.958 -41.186 -14.750 1.00 20.88 375 LEU A O 1
ATOM 1278 N N . LEU A 1 85 ? 29.400 -42.788 -15.375 1.00 21.18 376 LEU A N 1
ATOM 1279 C CA . LEU A 1 85 ? 28.426 -43.849 -15.146 1.00 21.93 376 LEU A CA 1
ATOM 1280 C C . LEU A 1 85 ? 28.055 -43.920 -13.673 1.00 22.07 376 LEU A C 1
ATOM 1281 O O . LEU A 1 85 ? 26.872 -44.000 -13.313 1.00 22.53 376 LEU A O 1
ATOM 1297 N N . ALA A 1 86 ? 29.065 -43.894 -12.806 1.00 21.82 377 ALA A N 1
ATOM 1298 C CA . ALA A 1 86 ? 28.824 -43.997 -11.370 1.00 22.38 377 ALA A CA 1
ATOM 1299 C C . ALA A 1 86 ? 28.043 -42.795 -10.856 1.00 21.82 377 ALA A C 1
ATOM 1300 O O . ALA A 1 86 ? 27.138 -42.938 -10.021 1.00 22.34 377 ALA A O 1
ATOM 1307 N N . TYR A 1 87 ? 28.388 -41.601 -11.343 1.00 21.11 378 TYR A N 1
ATOM 1308 C CA . TYR A 1 87 ? 27.729 -40.379 -10.898 1.00 21.28 378 TYR A CA 1
ATOM 1309 C C . TYR A 1 87 ? 26.257 -40.377 -11.285 1.00 21.36 378 TYR A C 1
ATOM 1310 O O . TYR A 1 87 ? 25.408 -39.915 -10.524 1.00 21.65 378 TYR A O 1
ATOM 1328 N N . LEU A 1 88 ? 25.928 -40.913 -12.460 1.00 21.58 379 LEU A N 1
ATOM 1329 C CA . LEU A 1 88 ? 24.521 -41.018 -12.842 1.00 24.36 379 LEU A CA 1
ATOM 1330 C C . LEU A 1 88 ? 23.773 -42.071 -12.022 1.00 23.10 379 LEU A C 1
ATOM 1331 O O . LEU A 1 88 ? 22.584 -41.896 -11.735 1.00 23.70 379 LEU A O 1
ATOM 1347 N N . LEU A 1 89 ? 24.433 -43.162 -11.624 1.00 23.31 380 LEU A N 1
ATOM 1348 C CA . LEU A 1 89 ? 23.766 -44.130 -10.752 1.00 24.23 380 LEU A CA 1
ATOM 1349 C C . LEU A 1 89 ? 23.437 -43.520 -9.394 1.00 24.38 380 LEU A C 1
ATOM 1350 O O . LEU A 1 89 ? 22.403 -43.840 -8.793 1.00 25.25 380 LEU A O 1
ATOM 1366 N N . ASP A 1 90 ? 24.327 -42.652 -8.883 1.00 23.64 381 ASP A N 1
ATOM 1367 C CA . ASP A 1 90 ? 24.243 -42.132 -7.521 1.00 23.83 381 ASP A CA 1
ATOM 1368 C C . ASP A 1 90 ? 25.184 -40.938 -7.438 1.00 22.90 381 ASP A C 1
ATOM 1369 O O . ASP A 1 90 ? 26.405 -41.124 -7.476 1.00 22.45 381 ASP A O 1
ATOM 1378 N N . PRO A 1 91 ? 24.685 -39.699 -7.358 1.00 22.66 382 PRO A N 1
ATOM 1379 C CA . PRO A 1 91 ? 25.601 -38.552 -7.432 1.00 21.80 382 PRO A CA 1
ATOM 1380 C C . PRO A 1 91 ? 26.459 -38.376 -6.201 1.00 21.79 382 PRO A C 1
ATOM 1381 O O . PRO A 1 91 ? 27.280 -37.455 -6.179 1.00 22.10 382 PRO A O 1
ATOM 1392 N N . SER A 1 92 ? 26.298 -39.220 -5.179 1.00 22.59 383 SER A N 1
ATOM 1393 C CA . SER A 1 92 ? 27.304 -39.240 -4.126 1.00 23.30 383 SER A CA 1
ATOM 1394 C C . SER A 1 92 ? 28.592 -39.920 -4.581 1.00 23.28 383 SER A C 1
ATOM 1395 O O . SER A 1 92 ? 29.603 -39.837 -3.872 1.00 26.16 383 SER A O 1
ATOM 1403 N N . ASN A 1 93 ? 28.593 -40.563 -5.753 1.00 22.16 384 ASN A N 1
ATOM 1404 C CA . ASN A 1 93 ? 29.814 -41.077 -6.373 1.00 22.80 384 ASN A CA 1
ATOM 1405 C C . ASN A 1 93 ? 30.552 -39.908 -7.003 1.00 22.81 384 ASN A C 1
ATOM 1406 O O . ASN A 1 93 ? 30.300 -39.542 -8.151 1.00 22.71 384 ASN A O 1
ATOM 1417 N N . THR A 1 94 ? 31.482 -39.307 -6.247 1.00 21.93 385 THR A N 1
ATOM 1418 C CA . THR A 1 94 ? 32.180 -38.103 -6.687 1.00 20.07 385 THR A CA 1
ATOM 1419 C C . THR A 1 94 ? 33.684 -38.257 -6.850 1.00 23.30 385 THR A C 1
ATOM 1420 O O . THR A 1 94 ? 34.300 -37.387 -7.479 1.00 24.37 385 THR A O 1
ATOM 1431 N N . THR A 1 95 ? 34.295 -39.310 -6.309 1.00 24.12 386 THR A N 1
ATOM 1432 C CA . THR A 1 95 ? 35.744 -39.464 -6.329 1.00 25.90 386 THR A CA 1
ATOM 1433 C C . THR A 1 95 ? 36.132 -40.821 -6.898 1.00 25.07 386 THR A C 1
ATOM 1434 O O . THR A 1 95 ? 35.393 -41.798 -6.744 1.00 22.79 386 THR A O 1
ATOM 1445 N N . PRO A 1 96 ? 37.302 -40.920 -7.534 1.00 21.81 387 PRO A N 1
ATOM 1446 C CA . PRO A 1 96 ? 37.752 -42.236 -8.008 1.00 21.37 387 PRO A CA 1
ATOM 1447 C C . PRO A 1 96 ? 38.063 -43.192 -6.874 1.00 24.59 387 PRO A C 1
ATOM 1448 O O . PRO A 1 96 ? 37.848 -44.403 -7.022 1.00 24.12 387 PRO A O 1
ATOM 1459 N N . GLU A 1 97 ? 38.551 -42.686 -5.741 1.00 22.93 388 GLU A N 1
ATOM 1460 C CA . GLU A 1 97 ? 38.806 -43.557 -4.601 1.00 28.11 388 GLU A CA 1
ATOM 1461 C C . GLU A 1 97 ? 37.535 -44.290 -4.196 1.00 26.82 388 GLU A C 1
ATOM 1462 O O . GLU A 1 97 ? 37.546 -45.506 -3.967 1.00 26.69 388 GLU A O 1
ATOM 1474 N N . GLY A 1 98 ? 36.424 -43.564 -4.109 1.00 24.43 389 GLY A N 1
ATOM 1475 C CA . GLY A 1 98 ? 35.177 -44.153 -3.652 1.00 23.82 389 GLY A CA 1
ATOM 1476 C C . GLY A 1 98 ? 34.514 -45.020 -4.703 1.00 26.20 389 GLY A C 1
ATOM 1477 O O . GLY A 1 98 ? 33.960 -46.076 -4.385 1.00 25.56 389 GLY A O 1
ATOM 1481 N N . VAL A 1 99 ? 34.554 -44.572 -5.957 1.00 23.02 390 VAL A N 1
ATOM 1482 C CA . VAL A 1 99 ? 33.956 -45.338 -7.046 1.00 23.12 390 VAL A CA 1
ATOM 1483 C C . VAL A 1 99 ? 34.690 -46.663 -7.218 1.00 23.74 390 VAL A C 1
ATOM 1484 O O . VAL A 1 99 ? 34.063 -47.717 -7.384 1.00 24.33 390 VAL A O 1
ATOM 1497 N N . ALA A 1 100 ? 36.024 -46.641 -7.132 1.00 23.80 391 ALA A N 1
ATOM 1498 C CA . ALA A 1 100 ? 36.790 -47.881 -7.202 1.00 24.60 391 ALA A CA 1
ATOM 1499 C C . ALA A 1 100 ? 36.368 -48.845 -6.102 1.00 25.74 391 ALA A C 1
ATOM 1500 O O . ALA A 1 100 ? 36.051 -50.009 -6.367 1.00 26.25 391 ALA A O 1
ATOM 1507 N N . ARG A 1 101 ? 36.366 -48.383 -4.850 1.00 25.82 392 ARG A N 1
ATOM 1508 C CA . ARG A 1 101 ? 36.041 -49.277 -3.747 1.00 26.93 392 ARG A CA 1
ATOM 1509 C C . ARG A 1 101 ? 34.638 -49.847 -3.898 1.00 27.19 392 ARG A C 1
ATOM 1510 O O . ARG A 1 101 ? 34.386 -51.004 -3.541 1.00 29.64 392 ARG A O 1
ATOM 1514 N N . ARG A 1 102 ? 33.716 -49.058 -4.444 1.00 26.41 393 ARG A N 1
ATOM 1515 C CA . ARG A 1 102 ? 32.324 -49.472 -4.507 1.00 26.76 393 ARG A CA 1
ATOM 1516 C C . ARG A 1 102 ? 32.068 -50.435 -5.657 1.00 26.93 393 ARG A C 1
ATOM 1517 O O . ARG A 1 102 ? 31.242 -51.342 -5.520 1.00 27.75 393 ARG A O 1
ATOM 1538 N N . TYR A 1 103 ? 32.777 -50.289 -6.776 1.00 26.31 394 TYR A N 1
ATOM 1539 C CA . TYR A 1 103 ? 32.419 -51.024 -7.983 1.00 27.96 394 TYR A CA 1
ATOM 1540 C C . TYR A 1 103 ? 33.524 -51.953 -8.487 1.00 30.60 394 TYR A C 1
ATOM 1541 O O . TYR A 1 103 ? 33.359 -52.558 -9.551 1.00 27.11 394 TYR A O 1
ATOM 1559 N N . GLY A 1 104 ? 34.630 -52.107 -7.751 1.00 28.46 395 GLY A N 1
ATOM 1560 C CA . GLY A 1 104 ? 35.453 -53.296 -7.921 1.00 32.31 395 GLY A CA 1
ATOM 1561 C C . GLY A 1 104 ? 36.953 -53.126 -8.069 1.00 31.91 395 GLY A C 1
ATOM 1562 O O . GLY A 1 104 ? 37.569 -53.833 -8.869 1.00 38.59 395 GLY A O 1
ATOM 1566 N N . GLY A 1 105 ? 37.571 -52.249 -7.290 1.00 27.78 396 GLY A N 1
ATOM 1567 C CA . GLY A 1 105 ? 39.007 -52.077 -7.393 1.00 28.45 396 GLY A CA 1
ATOM 1568 C C . GLY A 1 105 ? 39.529 -51.093 -6.378 1.00 31.54 396 GLY A C 1
ATOM 1569 O O . GLY A 1 105 ? 38.845 -50.748 -5.413 1.00 28.65 396 GLY A O 1
ATOM 1573 N N . GLU A 1 106 ? 40.762 -50.648 -6.614 1.00 27.44 397 GLU A N 1
ATOM 1574 C CA . GLU A 1 106 ? 41.456 -49.722 -5.734 1.00 27.35 397 GLU A CA 1
ATOM 1575 C C . GLU A 1 106 ? 42.131 -48.668 -6.598 1.00 28.03 397 GLU A C 1
ATOM 1576 O O . GLU A 1 106 ? 42.841 -49.002 -7.551 1.00 29.66 397 GLU A O 1
ATOM 1588 N N . TRP A 1 107 ? 41.893 -47.404 -6.273 1.00 27.82 398 TRP A N 1
ATOM 1589 C CA . TRP A 1 107 ? 42.532 -46.281 -6.956 1.00 27.75 398 TRP A CA 1
ATOM 1590 C C . TRP A 1 107 ? 43.921 -46.087 -6.371 1.00 30.63 398 TRP A C 1
ATOM 1591 O O . TRP A 1 107 ? 44.058 -45.665 -5.219 1.00 30.96 398 TRP A O 1
ATOM 1612 N N . THR A 1 108 ? 44.953 -46.423 -7.148 1.00 28.80 399 THR A N 1
ATOM 1613 C CA . THR A 1 108 ? 46.337 -46.316 -6.714 1.00 30.96 399 THR A CA 1
ATOM 1614 C C . THR A 1 108 ? 47.007 -45.141 -7.422 1.00 31.08 399 THR A C 1
ATOM 1615 O O . THR A 1 108 ? 46.346 -44.301 -8.042 1.00 31.88 399 THR A O 1
ATOM 1626 N N . GLU A 1 109 ? 48.332 -45.074 -7.315 1.00 32.30 400 GLU A N 1
ATOM 1627 C CA . GLU A 1 109 ? 49.115 -43.991 -7.898 1.00 35.76 400 GLU A CA 1
ATOM 1628 C C . GLU A 1 109 ? 49.975 -44.473 -9.065 1.00 31.67 400 GLU A C 1
ATOM 1629 O O . GLU A 1 109 ? 51.016 -43.883 -9.364 1.00 34.44 400 GLU A O 1
ATOM 1641 N N . GLU A 1 110 ? 49.558 -45.547 -9.726 1.00 32.71 401 GLU A N 1
ATOM 1642 C CA . GLU A 1 110 ? 50.319 -46.145 -10.815 1.00 33.92 401 GLU A CA 1
ATOM 1643 C C . GLU A 1 110 ? 49.443 -46.187 -12.061 1.00 30.26 401 GLU A C 1
ATOM 1644 O O . GLU A 1 110 ? 48.312 -46.683 -12.014 1.00 26.98 401 GLU A O 1
ATOM 1656 N N . ALA A 1 111 ? 49.971 -45.661 -13.167 1.00 27.84 402 ALA A N 1
ATOM 1657 C CA . ALA A 1 111 ? 49.163 -45.497 -14.370 1.00 29.14 402 ALA A CA 1
ATOM 1658 C C . ALA A 1 111 ? 48.643 -46.827 -14.892 1.00 27.13 402 ALA A C 1
ATOM 1659 O O . ALA A 1 111 ? 47.488 -46.920 -15.314 1.00 26.47 402 ALA A O 1
ATOM 1666 N N . GLY A 1 112 ? 49.485 -47.861 -14.906 1.00 28.32 403 GLY A N 1
ATOM 1667 C CA . GLY A 1 112 ? 49.029 -49.150 -15.403 1.00 30.56 403 GLY A CA 1
ATOM 1668 C C . GLY A 1 112 ? 47.870 -49.692 -14.590 1.00 31.41 403 GLY A C 1
ATOM 1669 O O . GLY A 1 112 ? 46.880 -50.177 -15.144 1.00 28.18 403 GLY A O 1
ATOM 1673 N N . GLU A 1 113 ? 47.978 -49.614 -13.262 1.00 28.51 404 GLU A N 1
ATOM 1674 C CA . GLU A 1 113 ? 46.879 -50.046 -12.402 1.00 31.51 404 GLU A CA 1
ATOM 1675 C C . GLU A 1 113 ? 45.633 -49.207 -12.655 1.00 26.96 404 GLU A C 1
ATOM 1676 O O . GLU A 1 113 ? 44.515 -49.736 -12.683 1.00 28.87 404 GLU A O 1
ATOM 1688 N N . ARG A 1 114 ? 45.808 -47.896 -12.868 1.00 26.19 405 ARG A N 1
ATOM 1689 C CA . ARG A 1 114 ? 44.666 -47.030 -13.149 1.00 25.08 405 ARG A CA 1
ATOM 1690 C C . ARG A 1 114 ? 44.011 -47.393 -14.475 1.00 25.81 405 ARG A C 1
ATOM 1691 O O . ARG A 1 114 ? 42.783 -47.337 -14.599 1.00 24.42 405 ARG A O 1
ATOM 1712 N N . ALA A 1 115 ? 44.813 -47.768 -15.475 1.00 28.05 406 ALA A N 1
ATOM 1713 C CA . ALA A 1 115 ? 44.250 -48.215 -16.748 1.00 29.39 406 ALA A CA 1
ATOM 1714 C C . ALA A 1 115 ? 43.445 -49.496 -16.564 1.00 28.19 406 ALA A C 1
ATOM 1715 O O . ALA A 1 115 ? 42.303 -49.602 -17.023 1.00 28.09 406 ALA A O 1
ATOM 1722 N N . ALA A 1 116 ? 44.034 -50.488 -15.897 1.00 30.49 407 ALA A N 1
ATOM 1723 C CA . ALA A 1 116 ? 43.323 -51.737 -15.650 1.00 30.47 407 ALA A CA 1
ATOM 1724 C C . ALA A 1 116 ? 42.058 -51.494 -14.846 1.00 26.88 407 ALA A C 1
ATOM 1725 O O . ALA A 1 116 ? 41.012 -52.096 -15.119 1.00 26.97 407 ALA A O 1
ATOM 1732 N N . LEU A 1 117 ? 42.144 -50.624 -13.840 1.00 26.32 408 LEU A N 1
ATOM 1733 C CA . LEU A 1 117 ? 40.980 -50.299 -13.027 1.00 29.68 408 LEU A CA 1
ATOM 1734 C C . LEU A 1 117 ? 39.884 -49.684 -13.880 1.00 25.00 408 LEU A C 1
ATOM 1735 O O . LEU A 1 117 ? 38.711 -50.066 -13.785 1.00 25.00 408 LEU A O 1
ATOM 1751 N N . SER A 1 118 ? 40.254 -48.710 -14.712 1.00 24.45 409 SER A N 1
ATOM 1752 C CA . SER A 1 118 ? 39.286 -48.077 -15.597 1.00 23.84 409 SER A CA 1
ATOM 1753 C C . SER A 1 118 ? 38.541 -49.115 -16.426 1.00 24.39 409 SER A C 1
ATOM 1754 O O . SER A 1 118 ? 37.316 -49.042 -16.575 1.00 24.16 409 SER A O 1
ATOM 1762 N N . GLU A 1 119 ? 39.267 -50.079 -16.991 1.00 25.21 410 GLU A N 1
ATOM 1763 C CA . GLU A 1 119 ? 38.633 -51.094 -17.829 1.00 25.86 410 GLU A CA 1
ATOM 1764 C C . GLU A 1 119 ? 37.651 -51.928 -17.026 1.00 28.03 410 GLU A C 1
ATOM 1765 O O . GLU A 1 119 ? 36.531 -52.199 -17.477 1.00 26.29 410 GLU A O 1
ATOM 1777 N N . ARG A 1 120 ? 38.065 -52.343 -15.830 1.00 28.80 411 ARG A N 1
ATOM 1778 C CA . ARG A 1 120 ? 37.258 -53.214 -14.986 1.00 27.64 411 ARG A CA 1
ATOM 1779 C C . ARG A 1 120 ? 36.025 -52.485 -14.461 1.00 27.04 411 ARG A C 1
ATOM 1780 O O . ARG A 1 120 ? 34.920 -53.041 -14.464 1.00 26.69 411 ARG A O 1
ATOM 1801 N N . LEU A 1 121 ? 36.193 -51.232 -14.021 1.00 25.45 412 LEU A N 1
ATOM 1802 C CA . LEU A 1 121 ? 35.056 -50.460 -13.535 1.00 25.41 412 LEU A CA 1
ATOM 1803 C C . LEU A 1 121 ? 34.065 -50.164 -14.651 1.00 28.47 412 LEU A C 1
ATOM 1804 O O . LEU A 1 121 ? 32.851 -50.191 -14.429 1.00 25.95 412 LEU A O 1
ATOM 1820 N N . PHE A 1 122 ? 34.551 -49.863 -15.856 1.00 24.47 413 PHE A N 1
ATOM 1821 C CA . PHE A 1 122 ? 33.617 -49.634 -16.950 1.00 25.85 413 PHE A CA 1
ATOM 1822 C C . PHE A 1 122 ? 32.766 -50.866 -17.216 1.00 25.31 413 PHE A C 1
ATOM 1823 O O . PHE A 1 122 ? 31.552 -50.756 -17.420 1.00 25.39 413 PHE A O 1
ATOM 1840 N N . ALA A 1 123 ? 33.383 -52.050 -17.243 1.00 26.09 414 ALA A N 1
ATOM 1841 C CA . ALA A 1 123 ? 32.611 -53.272 -17.446 1.00 27.61 414 ALA A CA 1
ATOM 1842 C C . ALA A 1 123 ? 31.520 -53.408 -16.390 1.00 27.19 414 ALA A C 1
ATOM 1843 O O . ALA A 1 123 ? 30.368 -53.729 -16.704 1.00 27.64 414 ALA A O 1
ATOM 1850 N N . ASN A 1 124 ? 31.862 -53.163 -15.124 1.00 26.92 415 ASN A N 1
ATOM 1851 C CA . ASN A 1 124 ? 30.899 -53.426 -14.057 1.00 27.28 415 ASN A CA 1
ATOM 1852 C C . ASN A 1 124 ? 29.800 -52.375 -14.032 1.00 26.72 415 ASN A C 1
ATOM 1853 O O . ASN A 1 124 ? 28.616 -52.715 -13.903 1.00 31.24 415 ASN A O 1
ATOM 1864 N N . LEU A 1 125 ? 30.171 -51.099 -14.158 1.00 25.73 416 LEU A N 1
ATOM 1865 C CA . LEU A 1 125 ? 29.177 -50.029 -14.136 1.00 26.81 416 LEU A CA 1
ATOM 1866 C C . LEU A 1 125 ? 28.284 -50.084 -15.371 1.00 25.51 416 LEU A C 1
ATOM 1867 O O . LEU A 1 125 ? 27.078 -49.823 -15.288 1.00 25.72 416 LEU A O 1
ATOM 1883 N N . TRP A 1 126 ? 28.844 -50.461 -16.520 1.00 26.07 417 TRP A N 1
ATOM 1884 C CA . TRP A 1 126 ? 27.995 -50.676 -17.685 1.00 33.18 417 TRP A CA 1
ATOM 1885 C C . TRP A 1 126 ? 26.962 -51.760 -17.402 1.00 35.47 417 TRP A C 1
ATOM 1886 O O . TRP A 1 126 ? 25.794 -51.641 -17.795 1.00 33.51 417 TRP A O 1
ATOM 1907 N N . GLY A 1 127 ? 27.365 -52.819 -16.700 1.00 30.43 418 GLY A N 1
ATOM 1908 C CA . GLY A 1 127 ? 26.402 -53.833 -16.305 1.00 31.88 418 GLY A CA 1
ATOM 1909 C C . GLY A 1 127 ? 25.317 -53.281 -15.399 1.00 30.18 418 GLY A C 1
ATOM 1910 O O . GLY A 1 127 ? 24.145 -53.648 -15.523 1.00 31.78 418 GLY A O 1
ATOM 1914 N N . ARG A 1 128 ? 25.695 -52.389 -14.478 1.00 28.07 419 ARG A N 1
ATOM 1915 C CA . ARG A 1 128 ? 24.737 -51.840 -13.521 1.00 30.27 419 ARG A CA 1
ATOM 1916 C C . ARG A 1 128 ? 23.707 -50.952 -14.204 1.00 28.30 419 ARG A C 1
ATOM 1917 O O . ARG A 1 128 ? 22.580 -50.824 -13.714 1.00 32.14 419 ARG A O 1
ATOM 1938 N N . LEU A 1 129 ? 24.062 -50.348 -15.333 1.00 31.49 420 LEU A N 1
ATOM 1939 C CA . LEU A 1 129 ? 23.153 -49.449 -16.029 1.00 39.36 420 LEU A CA 1
ATOM 1940 C C . LEU A 1 129 ? 22.298 -50.141 -17.083 1.00 43.69 420 LEU A C 1
ATOM 1941 O O . LEU A 1 129 ? 21.460 -49.477 -17.705 1.00 41.42 420 LEU A O 1
ATOM 1957 N N . GLU A 1 130 ? 22.468 -51.445 -17.298 1.00 44.82 421 GLU A N 1
ATOM 1958 C CA . GLU A 1 130 ? 21.597 -52.145 -18.233 1.00 47.52 421 GLU A CA 1
ATOM 1959 C C . GLU A 1 130 ? 20.150 -52.025 -17.781 1.00 46.47 421 GLU A C 1
ATOM 1960 O O . GLU A 1 130 ? 19.827 -52.254 -16.611 1.00 48.71 421 GLU A O 1
ATOM 1972 N N . GLY A 1 131 ? 19.274 -51.657 -18.711 1.00 43.52 422 GLY A N 1
ATOM 1973 C CA . GLY A 1 131 ? 17.881 -51.453 -18.390 1.00 44.66 422 GLY A CA 1
ATOM 1974 C C . GLY A 1 131 ? 17.557 -50.117 -17.763 1.00 42.56 422 GLY A C 1
ATOM 1975 O O . GLY A 1 131 ? 16.372 -49.814 -17.576 1.00 43.85 422 GLY A O 1
ATOM 1979 N N . GLU A 1 132 ? 18.563 -49.307 -17.422 1.00 37.21 423 GLU A N 1
ATOM 1980 C CA . GLU A 1 132 ? 18.331 -47.958 -16.903 1.00 34.07 423 GLU A CA 1
ATOM 1981 C C . GLU A 1 132 ? 18.366 -46.973 -18.070 1.00 32.97 423 GLU A C 1
ATOM 1982 O O . GLU A 1 132 ? 19.283 -46.163 -18.224 1.00 31.34 423 GLU A O 1
ATOM 1994 N N . GLU A 1 133 ? 17.327 -47.060 -18.904 1.00 35.45 424 GLU A N 1
ATOM 1995 C CA . GLU A 1 133 ? 17.365 -46.384 -20.196 1.00 36.45 424 GLU A CA 1
ATOM 1996 C C . GLU A 1 133 ? 17.422 -44.869 -20.046 1.00 32.60 424 GLU A C 1
ATOM 1997 O O . GLU A 1 133 ? 18.069 -44.194 -20.850 1.00 31.29 424 GLU A O 1
ATOM 2009 N N . ARG A 1 134 ? 16.765 -44.306 -19.030 1.00 31.68 425 ARG A N 1
ATOM 2010 C CA . ARG A 1 134 ? 16.824 -42.855 -18.869 1.00 32.72 425 ARG A CA 1
ATOM 2011 C C . ARG A 1 134 ? 18.206 -42.400 -18.407 1.00 27.38 425 ARG A C 1
ATOM 2012 O O . ARG A 1 134 ? 18.713 -41.371 -18.867 1.00 28.35 425 ARG A O 1
ATOM 2033 N N . LEU A 1 135 ? 18.844 -43.153 -17.511 1.00 27.85 426 LEU A N 1
ATOM 2034 C CA . LEU A 1 135 ? 20.214 -42.815 -17.126 1.00 27.40 426 LEU A CA 1
ATOM 2035 C C . LEU A 1 135 ? 21.175 -43.024 -18.291 1.00 25.90 426 LEU A C 1
ATOM 2036 O O . LEU A 1 135 ? 22.111 -42.238 -18.479 1.00 24.36 426 LEU A O 1
ATOM 2052 N N . LEU A 1 136 ? 20.962 -44.077 -19.085 1.00 27.16 427 LEU A N 1
ATOM 2053 C CA . LEU A 1 136 ? 21.813 -44.289 -20.251 1.00 32.64 427 LEU A CA 1
ATOM 2054 C C . LEU A 1 136 ? 21.627 -43.168 -21.265 1.00 27.62 427 LEU A C 1
ATOM 2055 O O . LEU A 1 136 ? 22.595 -42.736 -21.900 1.00 26.65 427 LEU A O 1
ATOM 2071 N N . TRP A 1 137 ? 20.397 -42.667 -21.406 1.00 26.37 428 TRP A N 1
ATOM 2072 C CA . TRP A 1 137 ? 20.162 -41.510 -22.266 1.00 27.37 428 TRP A CA 1
ATOM 2073 C C . TRP A 1 137 ? 20.909 -40.289 -21.750 1.00 28.10 428 TRP A C 1
ATOM 2074 O O . TRP A 1 137 ? 21.523 -39.550 -22.524 1.00 27.07 428 TRP A O 1
ATOM 2095 N N . LEU A 1 138 ? 20.894 -40.068 -20.437 1.00 24.76 429 LEU A N 1
ATOM 2096 C CA . LEU A 1 138 ? 21.666 -38.961 -19.891 1.00 25.84 429 LEU A CA 1
ATOM 2097 C C . LEU A 1 138 ? 23.154 -39.142 -20.170 1.00 23.03 429 LEU A C 1
ATOM 2098 O O . LEU A 1 138 ? 23.859 -38.176 -20.481 1.00 24.31 429 LEU A O 1
ATOM 2114 N N . TYR A 1 139 ? 23.649 -40.375 -20.061 1.00 23.24 430 TYR A N 1
ATOM 2115 C CA . TYR A 1 139 ? 25.063 -40.636 -20.309 1.00 24.12 430 TYR A CA 1
ATOM 2116 C C . TYR A 1 139 ? 25.419 -40.352 -21.761 1.00 23.28 430 TYR A C 1
ATOM 2117 O O . TYR A 1 139 ? 26.358 -39.599 -22.043 1.00 22.28 430 TYR A O 1
ATOM 2135 N N . ARG A 1 140 ? 24.657 -40.928 -22.693 1.00 26.47 431 ARG A N 1
ATOM 2136 C CA . ARG A 1 140 ? 25.007 -40.850 -24.105 1.00 28.30 431 ARG A CA 1
ATOM 2137 C C . ARG A 1 140 ? 24.718 -39.478 -24.700 1.00 27.10 431 ARG A C 1
ATOM 2138 O O . ARG A 1 140 ? 25.463 -39.022 -25.576 1.00 25.95 431 ARG A O 1
ATOM 2159 N N . GLU A 1 141 ? 23.657 -38.812 -24.251 1.00 28.57 432 GLU A N 1
ATOM 2160 C CA . GLU A 1 141 ? 23.196 -37.581 -24.884 1.00 26.43 432 GLU A 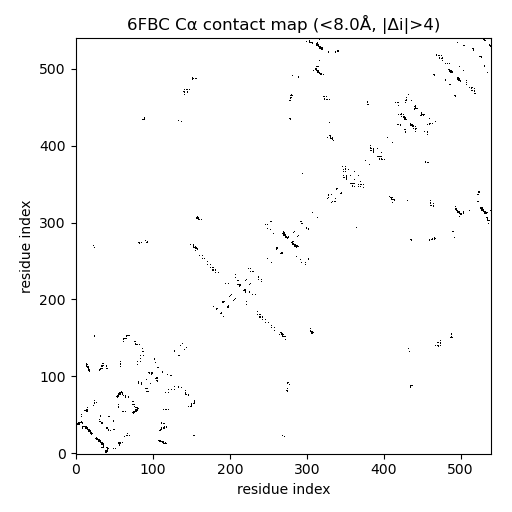CA 1
ATOM 2161 C C . GLU A 1 141 ? 23.587 -36.318 -24.134 1.00 30.13 432 GLU A C 1
ATOM 2162 O O . GLU A 1 141 ? 23.485 -35.224 -24.708 1.00 27.95 432 GLU A O 1
ATOM 2174 N N . VAL A 1 142 ? 24.022 -36.432 -22.877 1.00 23.13 433 VAL A N 1
ATOM 2175 C CA . VAL A 1 142 ? 24.390 -35.262 -22.085 1.00 24.73 433 VAL A CA 1
ATOM 2176 C C . VAL A 1 142 ? 25.807 -35.417 -21.546 1.00 22.83 433 VAL A C 1
ATOM 2177 O O . VAL A 1 142 ? 26.721 -34.710 -21.982 1.00 23.43 433 VAL A O 1
ATOM 2190 N N . GLU A 1 143 ? 26.022 -36.333 -20.597 1.00 22.72 434 GLU A N 1
ATOM 2191 C CA . GLU A 1 143 ? 27.271 -36.298 -19.840 1.00 20.41 434 GLU A CA 1
ATOM 2192 C C . GLU A 1 143 ? 28.486 -36.635 -20.702 1.00 21.72 434 GLU A C 1
ATOM 2193 O O . GLU A 1 143 ? 29.513 -35.940 -20.642 1.00 22.64 434 GLU A O 1
ATOM 2205 N N . ARG A 1 144 ? 28.430 -37.732 -21.462 1.00 25.10 435 ARG A N 1
ATOM 2206 C CA . ARG A 1 144 ? 29.615 -38.092 -22.238 1.00 21.74 435 ARG A CA 1
ATOM 2207 C C . ARG A 1 144 ? 29.955 -37.022 -23.270 1.00 20.96 435 ARG A C 1
ATOM 2208 O O . ARG A 1 144 ? 31.123 -36.608 -23.335 1.00 21.52 435 ARG A O 1
ATOM 2229 N N . PRO A 1 145 ? 29.025 -36.523 -24.080 1.00 21.47 436 PRO A N 1
ATOM 2230 C CA . PRO A 1 145 ? 29.401 -35.436 -24.998 1.00 22.08 436 PRO A CA 1
ATOM 2231 C C . PRO A 1 145 ? 29.754 -34.152 -24.274 1.00 24.66 436 PRO A C 1
ATOM 2232 O O . PRO A 1 145 ? 30.628 -33.413 -24.741 1.00 22.83 436 PRO A O 1
ATOM 2243 N N . LEU A 1 146 ? 29.117 -33.863 -23.137 1.00 20.36 437 LEU A N 1
ATOM 2244 C CA . LEU A 1 146 ? 29.455 -32.651 -22.393 1.00 19.77 437 LEU A CA 1
ATOM 2245 C C . LEU A 1 146 ? 30.915 -32.651 -21.951 1.00 20.61 437 LEU A C 1
ATOM 2246 O O . LEU A 1 146 ? 31.547 -31.595 -21.923 1.00 20.56 437 LEU A O 1
ATOM 2262 N N . SER A 1 147 ? 31.473 -33.816 -21.614 1.00 21.91 438 SER A N 1
ATOM 2263 C CA . SER A 1 147 ? 32.852 -33.847 -21.146 1.00 20.38 438 SER A CA 1
ATOM 2264 C C . SER A 1 147 ? 33.808 -33.304 -22.202 1.00 23.53 438 SER A C 1
ATOM 2265 O O . SER A 1 147 ? 34.819 -32.676 -21.856 1.00 21.66 438 SER A O 1
ATOM 2273 N N . ALA A 1 148 ? 33.491 -33.493 -23.489 1.00 24.02 439 ALA A N 1
ATOM 2274 C CA . ALA A 1 148 ? 34.332 -32.945 -24.547 1.00 23.48 439 ALA A CA 1
ATOM 2275 C C . ALA A 1 148 ? 34.226 -31.428 -24.597 1.00 24.83 439 ALA A C 1
ATOM 2276 O O . ALA A 1 148 ? 35.230 -30.737 -24.799 1.00 25.04 439 ALA A O 1
ATOM 2283 N N . VAL A 1 149 ? 33.011 -30.902 -24.431 1.00 20.90 440 VAL A N 1
ATOM 2284 C CA . VAL A 1 149 ? 32.799 -29.457 -24.381 1.00 21.40 440 VAL A CA 1
ATOM 2285 C C . VAL A 1 149 ? 33.596 -28.848 -23.236 1.00 22.71 440 VAL A C 1
ATOM 2286 O O . VAL A 1 149 ? 34.308 -27.848 -23.408 1.00 22.53 440 VAL A O 1
ATOM 2299 N N . LEU A 1 150 ? 33.467 -29.436 -22.039 1.00 21.81 441 LEU A N 1
ATOM 2300 C CA . LEU A 1 150 ? 34.152 -28.899 -20.867 1.00 20.64 441 LEU A CA 1
ATOM 2301 C C . LEU A 1 150 ? 35.662 -28.929 -21.056 1.00 21.65 441 LEU A C 1
ATOM 2302 O O . LEU A 1 150 ? 36.363 -27.994 -20.648 1.00 21.10 441 LEU A O 1
ATOM 2318 N N . ALA A 1 151 ? 36.183 -29.986 -21.682 1.00 21.44 442 ALA A N 1
ATOM 2319 C CA . ALA A 1 151 ? 37.621 -30.053 -21.917 1.00 23.92 442 ALA A CA 1
ATOM 2320 C C . ALA A 1 151 ? 38.080 -28.863 -22.743 1.00 22.59 442 ALA A C 1
ATOM 2321 O O . ALA A 1 151 ? 39.085 -28.223 -22.419 1.00 22.37 442 ALA A O 1
ATOM 2328 N N . HIS A 1 152 ? 37.340 -28.539 -23.806 1.00 23.96 443 HIS A N 1
ATOM 2329 C CA . HIS A 1 152 ? 37.698 -27.384 -24.624 1.00 26.48 443 HIS A CA 1
ATOM 2330 C C . HIS A 1 152 ? 37.605 -26.089 -23.826 1.00 24.38 443 HIS A C 1
ATOM 2331 O O . HIS A 1 152 ? 38.480 -25.222 -23.938 1.00 22.26 443 HIS A O 1
ATOM 2345 N N . MET A 1 153 ? 36.562 -25.935 -23.004 1.00 22.48 444 MET A N 1
ATOM 2346 C CA . MET A 1 153 ? 36.430 -24.716 -22.207 1.00 21.11 444 MET A CA 1
ATOM 2347 C C . MET A 1 153 ? 37.618 -24.550 -21.266 1.00 21.06 444 MET A C 1
ATOM 2348 O O . MET A 1 153 ? 38.211 -23.470 -21.174 1.00 21.11 444 MET A O 1
ATOM 2362 N N . GLU A 1 154 ? 37.971 -25.618 -20.551 1.00 21.81 445 GLU A N 1
ATOM 2363 C CA . GLU A 1 154 ? 39.077 -25.563 -19.604 1.00 22.16 445 GLU A CA 1
ATOM 2364 C C . GLU A 1 154 ? 40.384 -25.186 -20.286 1.00 21.02 445 GLU A C 1
ATOM 2365 O O . GLU A 1 154 ? 41.152 -24.371 -19.763 1.00 23.64 445 GLU A O 1
ATOM 2377 N N . ALA A 1 155 ? 40.645 -25.743 -21.476 1.00 21.58 446 ALA A N 1
ATOM 2378 C CA . ALA A 1 155 ? 41.911 -25.499 -22.155 1.00 21.51 446 ALA A CA 1
ATOM 2379 C C . ALA A 1 155 ? 41.967 -24.132 -22.828 1.00 21.33 446 ALA A C 1
ATOM 2380 O O . ALA A 1 155 ? 43.063 -23.624 -23.091 1.00 25.19 446 ALA A O 1
ATOM 2387 N N . THR A 1 156 ? 40.815 -23.533 -23.109 1.00 21.40 447 THR A N 1
ATOM 2388 C CA . THR A 1 156 ? 40.775 -22.202 -23.709 1.00 20.64 447 THR A CA 1
ATOM 2389 C C . THR A 1 156 ? 41.073 -21.115 -22.684 1.00 23.73 447 THR A C 1
ATOM 2390 O O . THR A 1 156 ? 41.916 -20.240 -22.917 1.00 26.53 447 THR A O 1
ATOM 2401 N N . GLY A 1 157 ? 40.388 -21.146 -21.558 1.00 21.66 448 GLY A N 1
ATOM 2402 C CA . GLY A 1 157 ? 40.594 -20.148 -20.532 1.00 22.88 448 GLY A CA 1
ATOM 2403 C C . GLY A 1 157 ? 39.988 -18.806 -20.886 1.00 25.09 448 GLY A C 1
ATOM 2404 O O . GLY A 1 157 ? 39.397 -18.604 -21.948 1.00 26.06 448 GLY A O 1
ATOM 2408 N N . VAL A 1 158 ? 40.137 -17.863 -19.951 1.00 22.13 449 VAL A N 1
ATOM 2409 C CA . VAL A 1 158 ? 39.587 -16.522 -20.096 1.00 22.18 449 VAL A CA 1
ATOM 2410 C C . VAL A 1 158 ? 40.676 -15.498 -19.815 1.00 22.56 449 VAL A C 1
ATOM 2411 O O . VAL A 1 158 ? 41.559 -15.710 -18.976 1.00 24.25 449 VAL A O 1
ATOM 2424 N N . ARG A 1 159 ? 40.613 -14.381 -20.538 1.00 21.03 450 ARG A N 1
ATOM 2425 C CA . ARG A 1 159 ? 41.593 -13.315 -20.396 1.00 22.56 450 ARG A CA 1
ATOM 2426 C C . ARG A 1 159 ? 41.248 -12.431 -19.207 1.00 24.92 450 ARG A C 1
ATOM 2427 O O . ARG A 1 159 ? 40.075 -12.147 -18.940 1.00 22.84 450 ARG A O 1
ATOM 2448 N N . LEU A 1 160 ? 42.289 -11.971 -18.517 1.00 24.50 451 LEU A N 1
ATOM 2449 C CA . LEU A 1 160 ? 42.168 -11.169 -17.308 1.00 24.67 451 LEU A CA 1
ATOM 2450 C C . LEU A 1 160 ? 43.022 -9.920 -17.456 1.00 22.58 451 LEU A C 1
ATOM 2451 O O . LEU A 1 160 ? 44.155 -9.992 -17.941 1.00 25.55 451 LEU A O 1
ATOM 2467 N N . ASP A 1 161 ? 42.486 -8.775 -17.033 1.00 22.72 452 ASP A N 1
ATOM 2468 C CA . ASP A 1 161 ? 43.261 -7.530 -17.015 1.00 23.62 452 ASP A CA 1
ATOM 2469 C C . ASP A 1 161 ? 44.107 -7.512 -15.742 1.00 23.67 452 ASP A C 1
ATOM 2470 O O . ASP A 1 161 ? 43.711 -6.971 -14.710 1.00 23.64 452 ASP A O 1
ATOM 2479 N N A VAL A 1 162 ? 45.307 -8.089 -15.808 0.45 24.10 453 VAL A N 1
ATOM 2480 N N B VAL A 1 162 ? 45.290 -8.126 -15.850 0.55 24.05 453 VAL A N 1
ATOM 2481 C CA A VAL A 1 162 ? 46.086 -8.263 -14.584 0.45 23.16 453 VAL A CA 1
ATOM 2482 C CA B VAL A 1 162 ? 46.192 -8.291 -14.712 0.55 23.61 453 VAL A CA 1
ATOM 2483 C C A VAL A 1 162 ? 46.636 -6.930 -14.081 0.45 23.81 453 VAL A C 1
ATOM 2484 C C B VAL A 1 162 ? 46.580 -6.938 -14.131 0.55 23.41 453 VAL A C 1
ATOM 2485 O O A VAL A 1 162 ? 46.656 -6.681 -12.869 0.45 23.53 453 VAL A O 1
ATOM 2486 O O B VAL A 1 162 ? 46.449 -6.694 -12.924 0.55 23.95 453 VAL A O 1
ATOM 2511 N N . ALA A 1 163 ? 47.107 -6.059 -14.979 1.00 24.85 454 ALA A N 1
ATOM 2512 C CA . ALA A 1 163 ? 47.635 -4.781 -14.516 1.00 26.18 454 ALA A CA 1
ATOM 2513 C C . ALA A 1 163 ? 46.569 -4.004 -13.754 1.00 28.62 454 ALA A C 1
ATOM 2514 O O . ALA A 1 163 ? 46.851 -3.377 -12.724 1.00 25.96 454 ALA A O 1
ATOM 2522 N N . TYR A 1 164 ? 45.331 -4.068 -14.237 1.00 26.04 455 TYR A N 1
ATOM 2523 C CA . TYR A 1 164 ? 44.206 -3.426 -13.569 1.00 24.80 455 TYR A CA 1
ATOM 2524 C C . TYR A 1 164 ? 44.017 -3.982 -12.164 1.00 24.87 455 TYR A C 1
ATOM 2525 O O . TYR A 1 164 ? 43.828 -3.227 -11.203 1.00 23.84 455 TYR A O 1
ATOM 2543 N N . LEU A 1 165 ? 44.073 -5.308 -12.023 1.00 23.03 456 LEU A N 1
ATOM 2544 C CA . LEU A 1 165 ? 43.915 -5.913 -10.703 1.00 21.71 456 LEU A CA 1
ATOM 2545 C C . LEU A 1 165 ? 45.108 -5.645 -9.799 1.00 22.04 456 LEU A C 1
ATOM 2546 O O . LEU A 1 165 ? 44.931 -5.519 -8.579 1.00 22.57 456 LEU A O 1
ATOM 2562 N N . ARG A 1 166 ? 46.322 -5.560 -10.353 1.00 22.33 457 ARG A N 1
ATOM 2563 C CA . ARG A 1 166 ? 47.469 -5.190 -9.524 1.00 23.42 457 ARG A CA 1
ATOM 2564 C C . ARG A 1 166 ? 47.272 -3.812 -8.916 1.00 23.79 457 ARG A C 1
ATOM 2565 O O . ARG A 1 166 ? 47.542 -3.603 -7.727 1.00 24.10 457 ARG A O 1
ATOM 2586 N N . ALA A 1 167 ? 46.822 -2.850 -9.725 1.00 24.37 458 ALA A N 1
ATOM 2587 C CA . ALA A 1 167 ? 46.582 -1.506 -9.211 1.00 25.41 458 ALA A CA 1
ATOM 2588 C C . ALA A 1 167 ? 45.473 -1.515 -8.168 1.00 25.28 458 ALA A C 1
ATOM 2589 O O . ALA A 1 167 ? 45.542 -0.805 -7.157 1.00 26.00 458 ALA A O 1
ATOM 2596 N N . LEU A 1 168 ? 44.443 -2.320 -8.399 1.00 24.46 459 LEU A N 1
ATOM 2597 C CA . LEU A 1 168 ? 43.320 -2.361 -7.476 1.00 24.36 459 LEU A CA 1
ATOM 2598 C C . LEU A 1 168 ? 43.750 -2.881 -6.107 1.00 27.63 459 LEU A C 1
ATOM 2599 O O . LEU A 1 168 ? 43.320 -2.359 -5.070 1.00 26.56 459 LEU A O 1
ATOM 2615 N N . SER A 1 169 ? 44.609 -3.901 -6.086 1.00 24.59 460 SER A N 1
ATOM 2616 C CA . SER A 1 169 ? 45.115 -4.426 -4.816 1.00 24.95 460 SER A CA 1
ATOM 2617 C C . SER A 1 169 ? 45.767 -3.339 -3.968 1.00 24.44 460 SER A C 1
ATOM 2618 O O . SER A 1 169 ? 45.571 -3.293 -2.749 1.00 24.71 460 SER A O 1
ATOM 2626 N N . LEU A 1 170 ? 46.578 -2.475 -4.585 1.00 25.20 461 LEU A N 1
ATOM 2627 C CA . LEU A 1 170 ? 47.267 -1.447 -3.814 1.00 26.39 461 LEU A CA 1
ATOM 2628 C C . LEU A 1 170 ? 46.274 -0.433 -3.260 1.00 33.45 461 LEU A C 1
ATOM 2629 O O . LEU A 1 170 ? 46.417 0.043 -2.122 1.00 28.57 461 LEU A O 1
ATOM 2645 N N . GLU A 1 171 ? 45.256 -0.102 -4.055 1.00 28.15 462 GLU A N 1
ATOM 2646 C CA . GLU A 1 171 ? 44.219 0.819 -3.608 1.00 32.73 462 GLU A CA 1
ATOM 2647 C C . GLU A 1 171 ? 43.447 0.231 -2.436 1.00 31.28 462 GLU A C 1
ATOM 2648 O O . GLU A 1 171 ? 43.226 0.906 -1.421 1.00 28.47 462 GLU A O 1
ATOM 2660 N N . VAL A 1 172 ? 43.030 -1.032 -2.561 1.00 26.68 463 VAL A N 1
ATOM 2661 C CA . VAL A 1 172 ? 42.199 -1.645 -1.526 1.00 27.04 463 VAL A CA 1
ATOM 2662 C C . VAL A 1 172 ? 43.004 -1.855 -0.248 1.00 29.32 463 VAL A C 1
ATOM 2663 O O . VAL A 1 172 ? 42.461 -1.742 0.855 1.00 26.58 463 VAL A O 1
ATOM 2676 N N . ALA A 1 173 ? 44.307 -2.132 -0.366 1.00 26.17 464 ALA A N 1
ATOM 2677 C CA . ALA A 1 173 ? 45.146 -2.254 0.827 1.00 26.57 464 ALA A CA 1
ATOM 2678 C C . ALA A 1 173 ? 45.065 -1.004 1.700 1.00 38.11 464 ALA A C 1
ATOM 2679 O O . ALA A 1 173 ? 44.981 -1.102 2.931 1.00 28.42 464 ALA A O 1
ATOM 2686 N N . GLU A 1 174 ? 45.108 0.186 1.088 1.00 32.12 465 GLU A N 1
ATOM 2687 C CA . GLU A 1 174 ? 45.057 1.418 1.875 1.00 35.67 465 GLU A CA 1
ATOM 2688 C C . GLU A 1 174 ? 43.704 1.587 2.557 1.00 30.68 465 GLU A C 1
ATOM 2689 O O . GLU A 1 174 ? 43.632 2.029 3.710 1.00 31.65 465 GLU A O 1
ATOM 2701 N N A GLU A 1 175 ? 42.617 1.256 1.855 0.39 29.90 466 GLU A N 1
ATOM 2702 N N B GLU A 1 175 ? 42.623 1.238 1.861 0.61 29.89 466 GLU A N 1
ATOM 2703 C CA A GLU A 1 175 ? 41.292 1.325 2.467 0.39 30.12 466 GLU A CA 1
ATOM 2704 C CA B GLU A 1 175 ? 41.290 1.322 2.452 0.61 30.11 466 GLU A CA 1
ATOM 2705 C C A GLU A 1 175 ? 41.180 0.364 3.642 0.39 29.60 466 GLU A C 1
ATOM 2706 C C B GLU A 1 175 ? 41.132 0.343 3.611 0.61 29.57 466 GLU A C 1
ATOM 2707 O O A GLU A 1 175 ? 40.592 0.699 4.676 0.39 30.39 466 GLU A O 1
ATOM 2708 O O B GLU A 1 175 ? 40.471 0.653 4.609 0.61 30.30 466 GLU A O 1
ATOM 2731 N N . ILE A 1 176 ? 41.729 -0.843 3.497 1.00 28.38 467 ILE A N 1
ATOM 2732 C CA . ILE A 1 176 ? 41.661 -1.816 4.584 1.00 27.92 467 ILE A CA 1
ATOM 2733 C C . ILE A 1 176 ? 42.394 -1.291 5.809 1.00 29.11 467 ILE A C 1
ATOM 2734 O O . ILE A 1 176 ? 41.941 -1.473 6.949 1.00 29.47 467 ILE A O 1
ATOM 2751 N N . ALA A 1 177 ? 43.542 -0.638 5.606 1.00 29.84 468 ALA A N 1
ATOM 2752 C CA . ALA A 1 177 ? 44.289 -0.125 6.754 1.00 31.12 468 ALA A CA 1
ATOM 2753 C C . ALA A 1 177 ? 43.479 0.913 7.517 1.00 32.46 468 ALA A C 1
ATOM 2754 O O . ALA A 1 177 ? 43.514 0.947 8.752 1.00 33.25 468 ALA A O 1
ATOM 2761 N N . ARG A 1 178 ? 42.772 1.790 6.799 1.00 32.87 469 ARG A N 1
ATOM 2762 C CA . ARG A 1 178 ? 41.897 2.764 7.452 1.00 37.86 469 ARG A CA 1
ATOM 2763 C C . ARG A 1 178 ? 40.885 2.067 8.353 1.00 33.87 469 ARG A C 1
ATOM 2764 O O . ARG A 1 178 ? 40.655 2.481 9.496 1.00 35.03 469 ARG A O 1
ATOM 2785 N N . LEU A 1 179 ? 40.256 1.006 7.845 1.00 32.35 470 LEU A N 1
ATOM 2786 C CA . LEU A 1 179 ? 39.223 0.323 8.618 1.00 33.91 470 LEU A CA 1
ATOM 2787 C C . LEU A 1 179 ? 39.836 -0.415 9.800 1.00 31.97 470 LEU A C 1
ATOM 2788 O O . LEU A 1 179 ? 39.344 -0.316 10.929 1.00 32.76 470 LEU A O 1
ATOM 2804 N N . GLU A 1 180 ? 40.931 -1.139 9.566 1.00 31.19 471 GLU A N 1
ATOM 2805 C CA . GLU A 1 180 ? 41.563 -1.897 10.640 1.00 31.21 471 GLU A CA 1
ATOM 2806 C C . GLU A 1 180 ? 42.008 -0.976 11.768 1.00 34.55 471 GLU A C 1
ATOM 2807 O O . GLU A 1 180 ? 41.787 -1.266 12.954 1.00 34.43 471 GLU A O 1
ATOM 2819 N N . ALA A 1 181 ? 42.623 0.153 11.417 1.00 34.01 472 ALA A N 1
ATOM 2820 C CA . ALA A 1 181 ? 43.083 1.085 12.435 1.00 35.84 472 ALA A CA 1
ATOM 2821 C C . ALA A 1 181 ? 41.919 1.608 13.266 1.00 37.94 472 ALA A C 1
ATOM 2822 O O . ALA A 1 181 ? 42.034 1.741 14.491 1.00 38.48 472 ALA A O 1
ATOM 2829 N N . GLU A 1 182 ? 40.779 1.889 12.626 1.00 36.96 473 GLU A N 1
ATOM 2830 C CA . GLU A 1 182 ? 39.606 2.331 13.382 1.00 37.49 473 GLU A CA 1
ATOM 2831 C C . GLU A 1 182 ? 39.075 1.232 14.299 1.00 44.33 473 GLU A C 1
ATOM 2832 O O . GLU A 1 182 ? 38.651 1.513 15.424 1.00 42.00 473 GLU A O 1
ATOM 2844 N N . VAL A 1 183 ? 39.063 -0.020 13.839 1.00 35.11 474 VAL A N 1
ATOM 2845 C CA . VAL A 1 183 ? 38.556 -1.095 14.691 1.00 34.55 474 VAL A CA 1
ATOM 2846 C C . VAL A 1 183 ? 39.435 -1.238 15.929 1.00 37.47 474 VAL A C 1
ATOM 2847 O O . VAL A 1 183 ? 38.934 -1.395 17.050 1.00 36.17 474 VAL A O 1
ATOM 2860 N N . PHE A 1 184 ? 40.758 -1.160 15.752 1.00 35.59 475 PHE A N 1
ATOM 2861 C CA . PHE A 1 184 ? 41.659 -1.308 16.888 1.00 42.59 475 PHE A CA 1
ATOM 2862 C C . PHE A 1 184 ? 41.487 -0.159 17.874 1.00 46.76 475 PHE A C 1
ATOM 2863 O O . PHE A 1 184 ? 41.489 -0.374 19.092 1.00 40.26 475 PHE A O 1
ATOM 2880 N N . ARG A 1 185 ? 41.329 1.066 17.367 1.00 42.99 476 ARG A N 1
ATOM 2881 C CA . ARG A 1 185 ? 41.060 2.202 18.245 1.00 43.81 476 ARG A CA 1
ATOM 2882 C C . ARG A 1 185 ? 39.795 1.974 19.061 1.00 41.89 476 ARG A C 1
ATOM 2883 O O . ARG A 1 185 ? 39.772 2.212 20.274 1.00 43.34 476 ARG A O 1
ATOM 2904 N N . LEU A 1 186 ? 38.725 1.509 18.408 1.00 42.61 477 LEU A N 1
ATOM 2905 C CA . LEU A 1 186 ? 37.447 1.350 19.095 1.00 41.95 477 LEU A CA 1
ATOM 2906 C C . LEU A 1 186 ? 37.471 0.187 20.076 1.00 40.51 477 LEU A C 1
ATOM 2907 O O . LEU A 1 186 ? 36.811 0.245 21.118 1.00 42.61 477 LEU A O 1
ATOM 2923 N N . ALA A 1 187 ? 38.208 -0.876 19.758 1.00 39.58 478 ALA A N 1
ATOM 2924 C CA . ALA A 1 187 ? 38.374 -1.984 20.686 1.00 40.67 478 ALA A CA 1
ATOM 2925 C C . ALA A 1 187 ? 39.257 -1.610 21.865 1.00 41.82 478 ALA A C 1
ATOM 2926 O O . ALA A 1 187 ? 39.201 -2.280 22.903 1.00 41.76 478 ALA A O 1
ATOM 2933 N N . GLY A 1 188 ? 40.062 -0.558 21.725 1.00 42.27 479 GLY A N 1
ATOM 2934 C CA . GLY A 1 188 ? 41.012 -0.164 22.741 1.00 47.70 479 GLY A CA 1
ATOM 2935 C C . GLY A 1 188 ? 42.319 -0.926 22.716 1.00 50.97 479 GLY A C 1
ATOM 2936 O O . GLY A 1 188 ? 43.195 -0.650 23.544 1.00 50.54 479 GLY A O 1
ATOM 2940 N N . HIS A 1 189 ? 42.480 -1.878 21.802 1.00 46.27 480 HIS A N 1
ATOM 2941 C CA . HIS A 1 189 ? 43.716 -2.638 21.689 1.00 42.56 480 HIS A CA 1
ATOM 2942 C C . HIS A 1 189 ? 43.715 -3.345 20.343 1.00 42.30 480 HIS A C 1
ATOM 2943 O O . HIS A 1 189 ? 42.651 -3.566 19.756 1.00 41.64 480 HIS A O 1
ATOM 2958 N N . PRO A 1 190 ? 44.882 -3.716 19.833 1.00 46.00 481 PRO A N 1
ATOM 2959 C CA . PRO A 1 190 ? 44.914 -4.524 18.613 1.00 40.89 481 PRO A CA 1
ATOM 2960 C C . PRO A 1 190 ? 44.649 -5.994 18.906 1.00 38.29 481 PRO A C 1
ATOM 2961 O O . PRO A 1 190 ? 44.777 -6.489 20.027 1.00 38.04 481 PRO A O 1
ATOM 2972 N N . PHE A 1 191 ? 44.221 -6.683 17.860 1.00 36.78 482 PHE A N 1
ATOM 2973 C CA . PHE A 1 191 ? 44.014 -8.121 17.890 1.00 33.92 482 PHE A CA 1
ATOM 2974 C C . PHE A 1 191 ? 43.959 -8.559 16.437 1.00 30.41 482 PHE A C 1
ATOM 2975 O O . PHE A 1 191 ? 43.994 -7.727 15.528 1.00 30.65 482 PHE A O 1
ATOM 2992 N N . ASN A 1 192 ? 43.865 -9.864 16.214 1.00 29.62 483 ASN A N 1
ATOM 2993 C CA . ASN A 1 192 ? 43.774 -10.364 14.843 1.00 27.83 483 ASN A CA 1
ATOM 2994 C C . ASN A 1 192 ? 42.314 -10.302 14.423 1.00 27.79 483 ASN A C 1
ATOM 2995 O O . ASN A 1 192 ? 41.512 -11.165 14.788 1.00 30.34 483 ASN A O 1
ATOM 3006 N N . LEU A 1 193 ? 41.972 -9.272 13.647 1.00 30.19 484 LEU A N 1
ATOM 3007 C CA . LEU A 1 193 ? 40.601 -9.068 13.196 1.00 28.11 484 LEU A CA 1
ATOM 3008 C C . LEU A 1 193 ? 40.121 -10.169 12.257 1.00 29.34 484 LEU A C 1
ATOM 3009 O O . LEU A 1 193 ? 38.907 -10.317 12.063 1.00 28.50 484 LEU A O 1
ATOM 3025 N N . ASN A 1 194 ? 41.039 -10.933 11.659 1.00 27.84 485 ASN A N 1
ATOM 3026 C CA . ASN A 1 194 ? 40.651 -12.087 10.858 1.00 26.51 485 ASN A CA 1
ATOM 3027 C C . ASN A 1 194 ? 40.289 -13.299 11.694 1.00 28.33 485 ASN A C 1
ATOM 3028 O O . ASN A 1 194 ? 39.809 -14.288 11.132 1.00 26.06 485 ASN A O 1
ATOM 3039 N N . SER A 1 195 ? 40.525 -13.264 13.004 1.00 27.66 486 SER A N 1
ATOM 3040 C CA . SER A 1 195 ? 40.208 -14.389 13.869 1.00 27.62 486 SER A CA 1
ATOM 3041 C C . SER A 1 195 ? 38.824 -14.168 14.458 1.00 24.17 486 SER A C 1
ATOM 3042 O O . SER A 1 195 ? 38.628 -13.253 15.264 1.00 26.13 486 SER A O 1
ATOM 3050 N N . ARG A 1 196 ? 37.857 -14.992 14.050 1.00 24.51 487 ARG A N 1
ATOM 3051 C CA . ARG A 1 196 ? 36.527 -14.828 14.613 1.00 26.95 487 ARG A CA 1
ATOM 3052 C C . ARG A 1 196 ? 36.507 -15.158 16.104 1.00 25.74 487 ARG A C 1
ATOM 3053 O O . ARG A 1 196 ? 35.671 -14.612 16.828 1.00 26.21 487 ARG A O 1
ATOM 3074 N N . ASP A 1 197 ? 37.443 -15.985 16.588 1.00 25.36 488 ASP A N 1
ATOM 3075 C CA . ASP A 1 197 ? 37.539 -16.258 18.022 1.00 27.29 488 ASP A CA 1
ATOM 3076 C C . ASP A 1 197 ? 37.964 -15.016 18.788 1.00 31.66 488 ASP A C 1
ATOM 3077 O O . ASP A 1 197 ? 37.405 -14.704 19.847 1.00 31.62 488 ASP A O 1
ATOM 3086 N N . GLN A 1 198 ? 38.983 -14.314 18.292 1.00 31.29 489 GLN A N 1
ATOM 3087 C CA . GLN A 1 198 ? 39.401 -13.086 18.958 1.00 33.14 489 GLN A CA 1
ATOM 3088 C C . GLN A 1 198 ? 38.321 -12.016 18.851 1.00 28.36 489 GLN A C 1
ATOM 3089 O O . GLN A 1 198 ? 38.065 -11.292 19.815 1.00 30.48 489 GLN A O 1
ATOM 3103 N N . LEU A 1 199 ? 37.649 -11.921 17.701 1.00 27.40 490 LEU A N 1
ATOM 3104 C CA . LEU A 1 199 ? 36.603 -10.913 17.553 1.00 31.70 490 LEU A CA 1
ATOM 3105 C C . LEU A 1 199 ? 35.401 -11.221 18.440 1.00 28.16 490 LEU A C 1
ATOM 3106 O O . LEU A 1 199 ? 34.758 -10.304 18.966 1.00 29.23 490 LEU A O 1
ATOM 3122 N N . GLU A 1 200 ? 35.070 -12.502 18.603 1.00 29.36 491 GLU A N 1
ATOM 3123 C CA . GLU A 1 200 ? 33.973 -12.871 19.486 1.00 27.74 491 GLU A CA 1
ATOM 3124 C C . GLU A 1 200 ? 34.221 -12.325 20.881 1.00 29.78 491 GLU A C 1
ATOM 3125 O O . GLU A 1 200 ? 33.330 -11.732 21.499 1.00 30.23 491 GLU A O 1
ATOM 3137 N N . ARG A 1 201 ? 35.446 -12.494 21.377 1.00 29.95 492 ARG A N 1
ATOM 3138 C CA . ARG A 1 201 ? 35.781 -12.025 22.719 1.00 33.96 492 ARG A CA 1
ATOM 3139 C C . ARG A 1 201 ? 35.630 -10.515 22.813 1.00 33.93 492 ARG A C 1
ATOM 3140 O O . ARG A 1 201 ? 35.024 -9.997 23.752 1.00 37.66 492 ARG A O 1
ATOM 3144 N N . VAL A 1 202 ? 36.147 -9.794 21.818 1.00 32.24 493 VAL A N 1
ATOM 3145 C CA . VAL A 1 202 ? 36.085 -8.335 21.830 1.00 33.45 493 VAL A CA 1
ATOM 3146 C C . VAL A 1 202 ? 34.638 -7.848 21.857 1.00 33.78 493 VAL A C 1
ATOM 3147 O O . VAL A 1 202 ? 34.287 -6.944 22.624 1.00 35.31 493 VAL A O 1
ATOM 3160 N N . LEU A 1 203 ? 33.787 -8.403 20.988 1.00 33.37 494 LEU A N 1
ATOM 3161 C CA . LEU A 1 203 ? 32.445 -7.847 20.815 1.00 32.84 494 LEU A CA 1
ATOM 3162 C C . LEU A 1 203 ? 31.541 -8.174 21.994 1.00 33.64 494 LEU A C 1
ATOM 3163 O O . LEU A 1 203 ? 30.829 -7.300 22.506 1.00 36.45 494 LEU A O 1
ATOM 3179 N N . PHE A 1 204 ? 31.533 -9.430 22.427 1.00 36.91 495 PHE A N 1
ATOM 3180 C CA . PHE A 1 204 ? 30.531 -9.876 23.381 1.00 34.91 495 PHE A CA 1
ATOM 3181 C C . PHE A 1 204 ? 31.021 -9.892 24.821 1.00 36.11 495 PHE A C 1
ATOM 3182 O O . PHE A 1 204 ? 30.203 -9.734 25.733 1.00 39.83 495 PHE A O 1
ATOM 3199 N N . ASP A 1 205 ? 32.325 -10.046 25.061 1.00 40.61 496 ASP A N 1
ATOM 3200 C CA . ASP A 1 205 ? 32.866 -9.978 26.419 1.00 38.79 496 ASP A CA 1
ATOM 3201 C C . ASP A 1 205 ? 33.397 -8.595 26.777 1.00 38.39 496 ASP A C 1
ATOM 3202 O O . ASP A 1 205 ? 33.038 -8.046 27.823 1.00 42.62 496 ASP A O 1
ATOM 3211 N N . GLU A 1 206 ? 34.258 -8.022 25.938 1.00 41.03 497 GLU A N 1
ATOM 3212 C CA . GLU A 1 206 ? 34.874 -6.741 26.262 1.00 40.63 497 GLU A CA 1
ATOM 3213 C C . GLU A 1 206 ? 33.902 -5.583 26.063 1.00 47.39 497 GLU A C 1
ATOM 3214 O O . GLU A 1 206 ? 33.771 -4.722 26.938 1.00 48.45 497 GLU A O 1
ATOM 3226 N N . LEU A 1 207 ? 33.206 -5.547 24.930 1.00 40.53 498 LEU A N 1
ATOM 3227 C CA . LEU A 1 207 ? 32.266 -4.469 24.641 1.00 43.36 498 LEU A CA 1
ATOM 3228 C C . LEU A 1 207 ? 30.831 -4.800 25.038 1.00 46.38 498 LEU A C 1
ATOM 3229 O O . LEU A 1 207 ? 29.959 -3.933 24.929 1.00 47.48 498 LEU A O 1
ATOM 3245 N N . GLY A 1 208 ? 30.562 -6.024 25.482 1.00 41.68 499 GLY A N 1
ATOM 3246 C CA . GLY A 1 208 ? 29.265 -6.335 26.066 1.00 45.39 499 GLY A CA 1
ATOM 3247 C C . GLY A 1 208 ? 28.102 -6.240 25.106 1.00 39.66 499 GLY A C 1
ATOM 3248 O O . GLY A 1 208 ? 26.969 -6.008 25.537 1.00 44.28 499 GLY A O 1
ATOM 3252 N N . LEU A 1 209 ? 28.344 -6.418 23.813 1.00 42.76 500 LEU A N 1
ATOM 3253 C CA . LEU A 1 209 ? 27.252 -6.413 22.859 1.00 43.66 500 LEU A CA 1
ATOM 3254 C C . LEU A 1 209 ? 26.410 -7.679 23.015 1.00 43.94 500 LEU A C 1
ATOM 3255 O O . LEU A 1 209 ? 26.910 -8.717 23.457 1.00 41.19 500 LEU A O 1
ATOM 3271 N N . PRO A 1 210 ? 25.126 -7.622 22.658 1.00 45.71 501 PRO A N 1
ATOM 3272 C CA . PRO A 1 210 ? 24.299 -8.833 22.724 1.00 47.14 501 PRO A CA 1
ATOM 3273 C C . PRO A 1 210 ? 24.683 -9.827 21.638 1.00 40.05 501 PRO A C 1
ATOM 3274 O O . PRO A 1 210 ? 24.911 -9.460 20.485 1.00 44.05 501 PRO A O 1
ATOM 3285 N N . ALA A 1 211 ? 24.759 -11.097 22.023 1.00 43.85 502 ALA A N 1
ATOM 3286 C CA . ALA A 1 211 ? 25.105 -12.181 21.109 1.00 46.73 502 ALA A CA 1
ATOM 3287 C C . ALA A 1 211 ? 23.823 -12.911 20.734 1.00 46.57 502 ALA A C 1
ATOM 3288 O O . ALA A 1 211 ? 23.236 -13.605 21.568 1.00 50.35 502 ALA A O 1
ATOM 3295 N N . ILE A 1 212 ? 23.387 -12.772 19.480 1.00 41.59 503 ILE A N 1
ATOM 3296 C CA . ILE A 1 212 ? 22.060 -13.259 19.111 1.00 46.60 503 ILE A CA 1
ATOM 3297 C C . ILE A 1 212 ? 22.075 -14.639 18.472 1.00 42.91 503 ILE A C 1
ATOM 3298 O O . ILE A 1 212 ? 21.005 -15.261 18.368 1.00 44.60 503 ILE A O 1
ATOM 3314 N N . GLY A 1 213 ? 23.234 -15.149 18.054 1.00 29.90 504 GLY A N 1
ATOM 3315 C CA . GLY A 1 213 ? 23.283 -16.451 17.425 1.00 31.70 504 GLY A CA 1
ATOM 3316 C C . GLY A 1 213 ? 24.518 -17.234 17.824 1.00 28.78 504 GLY A C 1
ATOM 3317 O O . GLY A 1 213 ? 25.533 -16.679 18.252 1.00 29.19 504 GLY A O 1
ATOM 3321 N N . LYS A 1 214 ? 24.410 -18.549 17.649 1.00 27.25 505 LYS A N 1
ATOM 3322 C CA . LYS A 1 214 ? 25.472 -19.493 17.954 1.00 28.63 505 LYS A CA 1
ATOM 3323 C C . LYS A 1 214 ? 25.927 -20.195 16.683 1.00 27.54 505 LYS A C 1
ATOM 3324 O O . LYS A 1 214 ? 25.159 -20.344 15.726 1.00 27.95 505 LYS A O 1
ATOM 3343 N N . THR A 1 215 ? 27.176 -20.658 16.698 1.00 24.89 506 THR A N 1
ATOM 3344 C CA . THR A 1 215 ? 27.729 -21.394 15.572 1.00 23.59 506 THR A CA 1
ATOM 3345 C C . THR A 1 215 ? 27.359 -22.880 15.654 1.00 28.67 506 THR A C 1
ATOM 3346 O O . THR A 1 215 ? 27.080 -23.421 16.728 1.00 29.95 506 THR A O 1
ATOM 3357 N N . GLU A 1 216 ? 27.386 -23.549 14.495 1.00 25.47 507 GLU A N 1
ATOM 3358 C CA . GLU A 1 216 ? 26.771 -24.874 14.385 1.00 25.67 507 GLU A CA 1
ATOM 3359 C C . GLU A 1 216 ? 27.538 -25.938 15.174 1.00 29.19 507 GLU A C 1
ATOM 3360 O O . GLU A 1 216 ? 26.981 -26.594 16.064 1.00 31.28 507 GLU A O 1
ATOM 3372 N N . LYS A 1 217 ? 28.809 -26.146 14.846 1.00 28.07 508 LYS A N 1
ATOM 3373 C CA . LYS A 1 217 ? 29.536 -27.303 15.356 1.00 32.71 508 LYS A CA 1
ATOM 3374 C C . LYS A 1 217 ? 30.042 -27.095 16.778 1.00 32.67 508 LYS A C 1
ATOM 3375 O O . LYS A 1 217 ? 30.070 -28.046 17.570 1.00 33.38 508 LYS A O 1
ATOM 3394 N N . THR A 1 218 ? 30.481 -25.877 17.111 1.00 28.60 509 THR A N 1
ATOM 3395 C CA . THR A 1 218 ? 31.174 -25.627 18.365 1.00 31.84 509 THR A CA 1
ATOM 3396 C C . THR A 1 218 ? 30.385 -24.759 19.327 1.00 25.39 509 THR A C 1
ATOM 3397 O O . THR A 1 218 ? 30.790 -24.632 20.484 1.00 27.09 509 THR A O 1
ATOM 3408 N N . GLY A 1 219 ? 29.284 -24.163 18.886 1.00 27.81 510 GLY A N 1
ATOM 3409 C CA . GLY A 1 219 ? 28.429 -23.437 19.806 1.00 31.30 510 GLY A CA 1
ATOM 3410 C C . GLY A 1 219 ? 29.025 -22.145 20.315 1.00 30.25 510 GLY A C 1
ATOM 3411 O O . GLY A 1 219 ? 28.680 -21.706 21.412 1.00 32.80 510 GLY A O 1
ATOM 3415 N N . LYS A 1 220 ? 29.924 -21.531 19.554 1.00 28.45 511 LYS A N 1
ATOM 3416 C CA . LYS A 1 220 ? 30.430 -20.218 19.914 1.00 30.44 511 LYS A CA 1
ATOM 3417 C C . LYS A 1 220 ? 29.389 -19.149 19.587 1.00 27.16 511 LYS A C 1
ATOM 3418 O O . LYS A 1 220 ? 28.449 -19.365 18.815 1.00 26.74 511 LYS A O 1
ATOM 3437 N N . ARG A 1 221 ? 29.553 -17.984 20.203 1.00 27.46 512 ARG A N 1
ATOM 3438 C CA . ARG A 1 221 ? 28.723 -16.847 19.842 1.00 27.64 512 ARG A CA 1
ATOM 3439 C C . ARG A 1 221 ? 29.126 -16.388 18.448 1.00 24.85 512 ARG A C 1
ATOM 3440 O O . ARG A 1 221 ? 30.296 -16.067 18.207 1.00 25.34 512 ARG A O 1
ATOM 3461 N N . SER A 1 222 ? 28.171 -16.386 17.524 1.00 24.33 513 SER A N 1
ATOM 3462 C CA . SER A 1 222 ? 28.483 -16.111 16.131 1.00 23.53 513 SER A CA 1
ATOM 3463 C C . SER A 1 222 ? 28.834 -14.643 15.913 1.00 25.42 513 SER A C 1
ATOM 3464 O O . SER A 1 222 ? 28.286 -13.743 16.559 1.00 27.68 513 SER A O 1
ATOM 3472 N N . THR A 1 223 ? 29.753 -14.408 14.974 1.00 25.37 514 THR A N 1
ATOM 3473 C CA . THR A 1 223 ? 30.077 -13.067 14.490 1.00 25.80 514 THR A CA 1
ATOM 3474 C C . THR A 1 223 ? 29.713 -12.897 13.021 1.00 25.65 514 THR A C 1
ATOM 3475 O O . THR A 1 223 ? 30.299 -12.051 12.334 1.00 25.18 514 THR A O 1
ATOM 3486 N N . SER A 1 224 ? 28.770 -13.692 12.521 1.00 22.86 515 SER A N 1
ATOM 3487 C CA . SER A 1 224 ? 28.450 -13.666 11.104 1.00 24.33 515 SER A CA 1
ATOM 3488 C C . SER A 1 224 ? 27.846 -12.325 10.704 1.00 23.08 515 SER A C 1
ATOM 3489 O O . SER A 1 224 ? 27.311 -11.582 11.523 1.00 24.17 515 SER A O 1
ATOM 3497 N N . ALA A 1 225 ? 27.902 -12.044 9.396 1.00 23.59 516 ALA A N 1
ATOM 3498 C CA . ALA A 1 225 ? 27.352 -10.793 8.885 1.00 27.41 516 ALA A CA 1
ATOM 3499 C C . ALA A 1 225 ? 25.898 -10.630 9.286 1.00 25.47 516 ALA A C 1
ATOM 3500 O O . ALA A 1 225 ? 25.451 -9.518 9.586 1.00 32.21 516 ALA A O 1
ATOM 3507 N N . ALA A 1 226 ? 25.147 -11.734 9.325 1.00 26.76 517 ALA A N 1
ATOM 3508 C CA . ALA A 1 226 ? 23.743 -11.660 9.710 1.00 32.48 517 ALA A CA 1
ATOM 3509 C C . ALA A 1 226 ? 23.594 -11.229 11.165 1.00 37.26 517 ALA A C 1
ATOM 3510 O O . ALA A 1 226 ? 22.674 -10.479 11.507 1.00 41.26 517 ALA A O 1
ATOM 3517 N N . VAL A 1 227 ? 24.497 -11.687 12.034 1.00 33.96 518 VAL A N 1
ATOM 3518 C CA . VAL A 1 227 ? 24.483 -11.257 13.431 1.00 36.80 518 VAL A CA 1
ATOM 3519 C C . VAL A 1 227 ? 24.974 -9.819 13.553 1.00 32.97 518 VAL A C 1
ATOM 3520 O O . VAL A 1 227 ? 24.416 -9.021 14.317 1.00 40.89 518 VAL A O 1
ATOM 3533 N N . LEU A 1 228 ? 26.029 -9.465 12.813 1.00 37.02 519 LEU A N 1
ATOM 3534 C CA . LEU A 1 228 ? 26.555 -8.102 12.871 1.00 33.70 519 LEU A CA 1
ATOM 3535 C C . LEU A 1 228 ? 25.538 -7.098 12.344 1.00 39.62 519 LEU A C 1
ATOM 3536 O O . LEU A 1 228 ? 25.444 -5.972 12.849 1.00 36.62 519 LEU A O 1
ATOM 3552 N N . GLU A 1 229 ? 24.788 -7.483 11.309 1.00 36.63 520 GLU A N 1
ATOM 3553 C CA . GLU A 1 229 ? 23.731 -6.625 10.785 1.00 43.84 520 GLU A CA 1
ATOM 3554 C C . GLU A 1 229 ? 22.747 -6.257 11.885 1.00 47.55 520 GLU A C 1
ATOM 3555 O O . GLU A 1 229 ? 22.298 -5.109 11.974 1.00 48.79 520 GLU A O 1
ATOM 3567 N N . ALA A 1 230 ? 22.417 -7.218 12.746 1.00 55.21 521 ALA A N 1
ATOM 3568 C CA . ALA A 1 230 ? 21.523 -6.961 13.863 1.00 58.19 521 ALA A CA 1
ATOM 3569 C C . ALA A 1 230 ? 22.124 -6.015 14.894 1.00 58.58 521 ALA A C 1
ATOM 3570 O O . ALA A 1 230 ? 21.395 -5.550 15.777 1.00 59.20 521 ALA A O 1
ATOM 3577 N N . LEU A 1 231 ? 23.422 -5.714 14.806 1.00 50.52 522 LEU A N 1
ATOM 3578 C CA . LEU A 1 231 ? 24.085 -4.847 15.775 1.00 50.43 522 LEU A CA 1
ATOM 3579 C C . LEU A 1 231 ? 24.678 -3.593 15.147 1.00 53.04 522 LEU A C 1
ATOM 3580 O O . LEU A 1 231 ? 25.484 -2.918 15.798 1.00 55.75 522 LEU A O 1
ATOM 3596 N N . ARG A 1 232 ? 24.300 -3.254 13.910 1.00 62.21 523 ARG A N 1
ATOM 3597 C CA . ARG A 1 232 ? 24.904 -2.105 13.240 1.00 64.69 523 ARG A CA 1
ATOM 3598 C C . ARG A 1 232 ? 24.783 -0.843 14.083 1.00 67.92 523 ARG A C 1
ATOM 3599 O O . ARG A 1 232 ? 25.710 -0.025 14.123 1.00 67.92 523 ARG A O 1
ATOM 3620 N N . GLU A 1 233 ? 23.647 -0.664 14.757 1.00 67.92 524 GLU A N 1
ATOM 3621 C CA . GLU A 1 233 ? 23.402 0.528 15.558 1.00 68.95 524 GLU A CA 1
ATOM 3622 C C . GLU A 1 233 ? 23.778 0.349 17.023 1.00 69.95 524 GLU A C 1
ATOM 3623 O O . GLU A 1 233 ? 23.744 1.328 17.776 1.00 69.50 524 GLU A O 1
ATOM 3627 N N . ALA A 1 234 ? 24.136 -0.866 17.446 1.00 59.32 525 ALA A N 1
ATOM 3628 C CA . ALA A 1 234 ? 24.520 -1.096 18.832 1.00 59.59 525 ALA A CA 1
ATOM 3629 C C . ALA A 1 234 ? 25.931 -0.617 19.145 1.00 59.65 525 ALA A C 1
ATOM 3630 O O . ALA A 1 234 ? 26.276 -0.500 20.326 1.00 58.05 525 ALA A O 1
ATOM 3637 N N . HIS A 1 235 ? 26.750 -0.332 18.126 1.00 56.37 526 HIS A N 1
ATOM 3638 C CA . HIS A 1 235 ? 28.117 0.123 18.348 1.00 58.00 526 HIS A CA 1
ATOM 3639 C C . HIS A 1 235 ? 28.760 0.498 17.016 1.00 57.43 526 HIS A C 1
ATOM 3640 O O . HIS A 1 235 ? 28.594 -0.225 16.026 1.00 55.57 526 HIS A O 1
ATOM 3654 N N . PRO A 1 236 ? 29.505 1.606 16.942 1.00 55.50 527 PRO A N 1
ATOM 3655 C CA . PRO A 1 236 ? 30.115 1.985 15.655 1.00 55.11 527 PRO A CA 1
ATOM 3656 C C . PRO A 1 236 ? 31.174 1.006 15.153 1.00 46.10 527 PRO A C 1
ATOM 3657 O O . PRO A 1 236 ? 31.477 1.014 13.954 1.00 46.39 527 PRO A O 1
ATOM 3668 N N . ILE A 1 237 ? 31.739 0.160 16.018 1.00 46.33 528 ILE A N 1
ATOM 3669 C CA . ILE A 1 237 ? 32.766 -0.780 15.573 1.00 36.79 528 ILE A CA 1
ATOM 3670 C C . ILE A 1 237 ? 32.189 -1.785 14.590 1.00 35.72 528 ILE A C 1
ATOM 3671 O O . ILE A 1 237 ? 32.895 -2.273 13.700 1.00 34.37 528 ILE A O 1
ATOM 3687 N N . VAL A 1 238 ? 30.913 -2.141 14.754 1.00 36.34 529 VAL A N 1
ATOM 3688 C CA . VAL A 1 238 ? 30.319 -3.189 13.933 1.00 35.31 529 VAL A CA 1
ATOM 3689 C C . VAL A 1 238 ? 30.381 -2.804 12.462 1.00 31.85 529 VAL A C 1
ATOM 3690 O O . VAL A 1 238 ? 30.780 -3.605 11.607 1.00 30.41 529 VAL A O 1
ATOM 3703 N N . GLU A 1 239 ? 29.982 -1.572 12.148 1.00 37.81 530 GLU A N 1
ATOM 3704 C CA . GLU A 1 239 ? 30.015 -1.102 10.766 1.00 37.83 530 GLU A CA 1
ATOM 3705 C C . GLU A 1 239 ? 31.412 -1.226 10.173 1.00 32.48 530 GLU A C 1
ATOM 3706 O O . GLU A 1 239 ? 31.575 -1.682 9.037 1.00 37.71 530 GLU A O 1
ATOM 3718 N N . LYS A 1 240 ? 32.436 -0.820 10.927 1.00 33.90 531 LYS A N 1
ATOM 3719 C CA . LYS A 1 240 ? 33.799 -0.917 10.415 1.00 40.06 531 LYS A CA 1
ATOM 3720 C C . LYS A 1 240 ? 34.202 -2.371 10.188 1.00 34.29 531 LYS A C 1
ATOM 3721 O O . LYS A 1 240 ? 34.903 -2.686 9.218 1.00 32.91 531 LYS A O 1
ATOM 3740 N N . ILE A 1 241 ? 33.768 -3.276 11.073 1.00 29.92 532 ILE A N 1
ATOM 3741 C CA . ILE A 1 241 ? 34.074 -4.695 10.902 1.00 28.64 532 ILE A CA 1
ATOM 3742 C C . ILE A 1 241 ? 33.461 -5.222 9.611 1.00 27.25 532 ILE A C 1
ATOM 3743 O O . ILE A 1 241 ? 34.096 -5.975 8.868 1.00 26.26 532 ILE A O 1
ATOM 3759 N N . LEU A 1 242 ? 32.201 -4.872 9.348 1.00 29.59 533 LEU A N 1
ATOM 3760 C CA . LEU A 1 242 ? 31.550 -5.360 8.137 1.00 32.51 533 LEU A CA 1
ATOM 3761 C C . LEU A 1 242 ? 32.236 -4.822 6.886 1.00 29.22 533 LEU A C 1
ATOM 3762 O O . LEU A 1 242 ? 32.387 -5.543 5.894 1.00 28.92 533 LEU A O 1
ATOM 3778 N N . GLN A 1 243 ? 32.671 -3.559 6.907 1.00 29.94 534 GLN A N 1
ATOM 3779 C CA . GLN A 1 243 ? 33.389 -3.035 5.749 1.00 32.06 534 GLN A CA 1
ATOM 3780 C C . GLN A 1 243 ? 34.749 -3.702 5.603 1.00 27.63 534 GLN A C 1
ATOM 3781 O O . GLN A 1 243 ? 35.172 -4.024 4.488 1.00 27.68 534 GLN A O 1
ATOM 3795 N N . TYR A 1 244 ? 35.441 -3.929 6.724 1.00 27.78 535 TYR A N 1
ATOM 3796 C CA . TYR A 1 244 ? 36.703 -4.658 6.689 1.00 26.06 535 TYR A CA 1
ATOM 3797 C C . TYR A 1 244 ? 36.525 -6.027 6.055 1.00 25.22 535 TYR A C 1
ATOM 3798 O O . TYR A 1 244 ? 37.334 -6.452 5.217 1.00 23.87 535 TYR A O 1
ATOM 3816 N N . ARG A 1 245 ? 35.462 -6.732 6.445 1.00 25.52 536 ARG A N 1
ATOM 3817 C CA . ARG A 1 245 ? 35.238 -8.078 5.940 1.00 23.43 536 ARG A CA 1
ATOM 3818 C C . ARG A 1 245 ? 34.935 -8.066 4.453 1.00 26.64 536 ARG A C 1
ATOM 3819 O O . ARG A 1 245 ? 35.382 -8.951 3.730 1.00 21.82 536 ARG A O 1
ATOM 3840 N N . GLU A 1 246 ? 34.154 -7.093 3.988 1.00 27.61 537 GLU A N 1
ATOM 3841 C CA . GLU A 1 246 ? 33.845 -7.015 2.562 1.00 25.77 537 GLU A CA 1
ATOM 3842 C C . GLU A 1 246 ? 35.115 -6.860 1.737 1.00 27.40 537 GLU A C 1
ATOM 3843 O O . GLU A 1 246 ? 35.331 -7.596 0.770 1.00 25.57 537 GLU A O 1
ATOM 3855 N N . LEU A 1 247 ? 35.985 -5.928 2.132 1.00 23.40 538 LEU A N 1
ATOM 3856 C CA . LEU A 1 247 ? 37.191 -5.648 1.360 1.00 24.21 538 LEU A CA 1
ATOM 3857 C C . LEU A 1 247 ? 38.204 -6.783 1.461 1.00 24.96 538 LEU A C 1
ATOM 3858 O O . LEU A 1 247 ? 38.820 -7.151 0.459 1.00 22.21 538 LEU A O 1
ATOM 3874 N N . THR A 1 248 ? 38.407 -7.348 2.656 1.00 22.22 539 THR A N 1
ATOM 3875 C CA . THR A 1 248 ? 39.405 -8.407 2.772 1.00 21.55 539 THR A CA 1
ATOM 3876 C C . THR A 1 248 ? 38.949 -9.675 2.069 1.00 21.22 539 THR A C 1
ATOM 3877 O O . THR A 1 248 ? 39.770 -10.388 1.498 1.00 20.70 539 THR A O 1
ATOM 3888 N N . LYS A 1 249 ? 37.651 -9.955 2.081 1.00 20.89 540 LYS A N 1
ATOM 3889 C CA . LYS A 1 249 ? 37.135 -11.102 1.345 1.00 24.24 540 LYS A CA 1
ATOM 3890 C C . LYS A 1 249 ? 37.478 -10.984 -0.136 1.00 20.71 540 LYS A C 1
ATOM 3891 O O . LYS A 1 249 ? 38.000 -11.925 -0.750 1.00 19.42 540 LYS A O 1
ATOM 3910 N N . LEU A 1 250 ? 37.211 -9.812 -0.720 1.00 21.64 541 LEU A N 1
ATOM 3911 C CA . LEU A 1 250 ? 37.407 -9.647 -2.157 1.00 19.66 541 LEU A CA 1
ATOM 3912 C C . LEU A 1 250 ? 38.889 -9.595 -2.502 1.00 23.40 541 LEU A C 1
ATOM 3913 O O . LEU A 1 250 ? 39.313 -10.128 -3.534 1.00 22.45 541 LEU A O 1
ATOM 3929 N N . LYS A 1 251 ? 39.699 -8.981 -1.642 1.00 20.04 542 LYS A N 1
ATOM 3930 C CA . LYS A 1 251 ? 41.126 -8.901 -1.922 1.00 22.89 542 LYS A CA 1
ATOM 3931 C C . LYS A 1 251 ? 41.788 -10.265 -1.758 1.00 24.46 542 LYS A C 1
ATOM 3932 O O . LYS A 1 251 ? 42.584 -10.681 -2.604 1.00 24.31 542 LYS A O 1
ATOM 3951 N N . SER A 1 252 ? 41.437 -11.000 -0.703 1.00 19.18 543 SER A N 1
ATOM 3952 C CA . SER A 1 252 ? 42.103 -12.269 -0.434 1.00 18.68 543 SER A CA 1
ATOM 3953 C C . SER A 1 252 ? 41.652 -13.389 -1.359 1.00 21.83 543 SER A C 1
ATOM 3954 O O . SER A 1 252 ? 42.407 -14.339 -1.576 1.00 22.43 543 SER A O 1
ATOM 3962 N N . THR A 1 253 ? 40.425 -13.325 -1.868 1.00 23.47 544 THR A N 1
ATOM 3963 C CA . THR A 1 253 ? 39.872 -14.414 -2.669 1.00 23.46 544 THR A CA 1
ATOM 3964 C C . THR A 1 253 ? 39.979 -14.179 -4.168 1.00 22.72 544 THR A C 1
ATOM 3965 O O . THR A 1 253 ? 40.114 -15.149 -4.919 1.00 22.54 544 THR A O 1
ATOM 3976 N N . TYR A 1 254 ? 39.942 -12.921 -4.616 1.00 19.23 545 TYR A N 1
ATOM 3977 C CA . TYR A 1 254 ? 39.890 -12.622 -6.046 1.00 18.93 545 TYR A CA 1
ATOM 3978 C C . TYR A 1 254 ? 41.018 -11.700 -6.492 1.00 21.96 545 TYR A C 1
ATOM 3979 O O . TYR A 1 254 ? 41.802 -12.070 -7.372 1.00 20.89 545 TYR A O 1
ATOM 3997 N N . ILE A 1 255 ? 41.117 -10.504 -5.892 1.00 21.61 546 ILE A N 1
ATOM 3998 C CA . ILE A 1 255 ? 42.012 -9.478 -6.426 1.00 20.92 546 ILE A CA 1
ATOM 3999 C C . ILE A 1 255 ? 43.454 -9.960 -6.413 1.00 23.89 546 ILE A C 1
ATOM 4000 O O . ILE A 1 255 ? 44.196 -9.767 -7.382 1.00 21.13 546 ILE A O 1
ATOM 4016 N N . ASP A 1 256 ? 43.889 -10.543 -5.307 1.00 20.75 547 ASP A N 1
ATOM 4017 C CA . ASP A 1 256 ? 45.298 -10.906 -5.201 1.00 20.46 547 ASP A CA 1
ATOM 4018 C C . ASP A 1 256 ? 45.583 -12.256 -5.858 1.00 23.08 547 ASP A C 1
ATOM 4019 O O . ASP A 1 256 ? 46.561 -12.372 -6.611 1.00 23.16 547 ASP A O 1
ATOM 4028 N N . PRO A 1 257 ? 44.774 -13.292 -5.617 1.00 21.46 548 PRO A N 1
ATOM 4029 C CA . PRO A 1 257 ? 45.128 -14.620 -6.165 1.00 19.51 548 PRO A CA 1
ATOM 4030 C C . PRO A 1 257 ? 45.025 -14.744 -7.677 1.00 24.80 548 PRO A C 1
ATOM 4031 O O . PRO A 1 257 ? 45.875 -15.398 -8.292 1.00 24.52 548 PRO A O 1
ATOM 4042 N N . LEU A 1 258 ? 43.996 -14.179 -8.295 1.00 23.56 549 LEU A N 1
ATOM 4043 C CA . LEU A 1 258 ? 43.746 -14.467 -9.705 1.00 23.91 549 LEU A CA 1
ATOM 4044 C C . LEU A 1 258 ? 44.864 -14.028 -10.636 1.00 25.03 549 LEU A C 1
ATOM 4045 O O . LEU A 1 258 ? 45.202 -14.804 -11.545 1.00 22.02 549 LEU A O 1
ATOM 4061 N N . PRO A 1 259 ? 45.467 -12.846 -10.493 1.00 22.56 550 PRO A N 1
ATOM 4062 C CA . PRO A 1 259 ? 46.562 -12.483 -11.406 1.00 26.84 550 PRO A CA 1
ATOM 4063 C C . PRO A 1 259 ? 47.737 -13.442 -11.348 1.00 25.67 550 PRO A C 1
ATOM 4064 O O . PRO A 1 259 ? 48.466 -13.570 -12.338 1.00 28.80 550 PRO A O 1
ATOM 4075 N N . ASP A 1 260 ? 47.929 -14.141 -10.233 1.00 24.48 551 ASP A N 1
ATOM 4076 C CA . ASP A 1 260 ? 49.054 -15.055 -10.090 1.00 21.28 551 ASP A CA 1
ATOM 4077 C C . ASP A 1 260 ? 48.811 -16.384 -10.778 1.00 26.67 551 ASP A C 1
ATOM 4078 O O . ASP A 1 260 ? 49.721 -17.217 -10.812 1.00 28.65 551 ASP A O 1
ATOM 4087 N N . LEU A 1 261 ? 47.615 -16.593 -11.325 1.00 24.75 552 LEU A N 1
ATOM 4088 C CA . LEU A 1 261 ? 47.230 -17.863 -11.931 1.00 24.48 552 LEU A CA 1
ATOM 4089 C C . LEU A 1 261 ? 47.198 -17.808 -13.453 1.00 23.51 552 LEU A C 1
ATOM 4090 O O . LEU A 1 261 ? 46.713 -18.755 -14.080 1.00 26.21 552 LEU A O 1
ATOM 4106 N N . ILE A 1 262 ? 47.678 -16.721 -14.063 1.00 24.04 553 ILE A N 1
ATOM 4107 C CA . ILE A 1 262 ? 47.741 -16.655 -15.518 1.00 24.07 553 ILE A CA 1
ATOM 4108 C C . ILE A 1 262 ? 48.732 -17.698 -16.015 1.00 27.73 553 ILE A C 1
ATOM 4109 O O . ILE A 1 262 ? 49.862 -17.797 -15.518 1.00 28.48 553 ILE A O 1
ATOM 4125 N N . HIS A 1 263 ? 48.314 -18.477 -17.015 1.00 23.69 554 HIS A N 1
ATOM 4126 C CA . HIS A 1 263 ? 49.135 -19.570 -17.505 1.00 25.78 554 HIS A CA 1
ATOM 4127 C C . HIS A 1 263 ? 50.193 -19.044 -18.479 1.00 26.29 554 HIS A C 1
ATOM 4128 O O . HIS A 1 263 ? 49.896 -18.189 -19.319 1.00 29.25 554 HIS A O 1
ATOM 4142 N N . PRO A 1 264 ? 51.434 -19.532 -18.391 1.00 27.92 555 PRO A N 1
ATOM 4143 C CA . PRO A 1 264 ? 52.510 -18.933 -19.200 1.00 36.09 555 PRO A CA 1
ATOM 4144 C C . PRO A 1 264 ? 52.407 -19.211 -20.694 1.00 33.86 555 PRO A C 1
ATOM 4145 O O . PRO A 1 264 ? 52.951 -18.433 -21.486 1.00 40.25 555 PRO A O 1
ATOM 4156 N N . ARG A 1 265 ? 51.745 -20.287 -21.109 1.00 39.78 556 ARG A N 1
ATOM 4157 C CA . ARG A 1 265 ? 51.644 -20.602 -22.529 1.00 41.54 556 ARG A CA 1
ATOM 4158 C C . ARG A 1 265 ? 50.433 -19.948 -23.185 1.00 40.22 556 ARG A C 1
ATOM 4159 O O . ARG A 1 265 ? 50.517 -19.494 -24.330 1.00 41.70 556 ARG A O 1
ATOM 4163 N N . THR A 1 266 ? 49.309 -19.887 -22.482 1.00 29.68 557 THR A N 1
ATOM 4164 C CA . THR A 1 266 ? 48.090 -19.311 -23.028 1.00 29.57 557 THR A CA 1
ATOM 4165 C C . THR A 1 266 ? 47.925 -17.835 -22.704 1.00 27.31 557 THR A C 1
ATOM 4166 O O . THR A 1 266 ? 47.165 -17.144 -23.394 1.00 28.59 557 THR A O 1
ATOM 4177 N N . GLY A 1 267 ? 48.562 -17.355 -21.639 1.00 28.99 558 GLY A N 1
ATOM 4178 C CA . GLY A 1 267 ? 48.299 -16.017 -21.160 1.00 27.94 558 GLY A CA 1
ATOM 4179 C C . GLY A 1 267 ? 46.906 -15.812 -20.624 1.00 25.99 558 GLY A C 1
ATOM 4180 O O . GLY A 1 267 ? 46.451 -14.670 -20.538 1.00 25.32 558 GLY A O 1
ATOM 4184 N N . ARG A 1 268 ? 46.217 -16.886 -20.241 1.00 24.59 559 ARG A N 1
ATOM 4185 C CA . ARG A 1 268 ? 44.844 -16.801 -19.764 1.00 22.45 559 ARG A CA 1
ATOM 4186 C C . ARG A 1 268 ? 44.690 -17.564 -18.454 1.00 23.93 559 ARG A C 1
ATOM 4187 O O . ARG A 1 268 ? 45.614 -18.215 -17.960 1.00 24.52 559 ARG A O 1
ATOM 4208 N N . LEU A 1 269 ? 43.497 -17.436 -17.891 1.00 22.93 560 LEU A N 1
ATOM 4209 C CA . LEU A 1 269 ? 43.114 -18.037 -16.623 1.00 22.85 560 LEU A CA 1
ATOM 4210 C C . LEU A 1 269 ? 42.261 -19.274 -16.890 1.00 21.05 560 LEU A C 1
ATOM 4211 O O . LEU A 1 269 ? 41.285 -19.197 -17.640 1.00 21.86 560 LEU A O 1
ATOM 4227 N N . HIS A 1 270 ? 42.590 -20.395 -16.246 1.00 22.23 561 HIS A N 1
ATOM 4228 C CA . HIS A 1 270 ? 41.953 -21.677 -16.541 1.00 21.20 561 HIS A CA 1
ATOM 4229 C C . HIS A 1 270 ? 41.338 -22.273 -15.288 1.00 22.98 561 HIS A C 1
ATOM 4230 O O . HIS A 1 270 ? 42.063 -22.652 -14.360 1.00 26.45 561 HIS A O 1
ATOM 4244 N N . THR A 1 271 ? 40.015 -22.389 -15.283 1.00 22.12 562 THR A N 1
ATOM 4245 C CA . THR A 1 271 ? 39.305 -23.071 -14.222 1.00 18.57 562 THR A CA 1
ATOM 4246 C C . THR A 1 271 ? 39.140 -24.539 -14.586 1.00 19.55 562 THR A C 1
ATOM 4247 O O . THR A 1 271 ? 39.445 -24.969 -15.701 1.00 20.46 562 THR A O 1
ATOM 4258 N N . ARG A 1 272 ? 38.656 -25.312 -13.625 1.00 21.62 563 ARG A N 1
ATOM 4259 C CA . ARG A 1 272 ? 38.243 -26.686 -13.846 1.00 20.21 563 ARG A CA 1
ATOM 4260 C C . ARG A 1 272 ? 36.732 -26.740 -13.716 1.00 19.24 563 ARG A C 1
ATOM 4261 O O . ARG A 1 272 ? 36.180 -26.196 -12.756 1.00 20.44 563 ARG A O 1
ATOM 4282 N N . PHE A 1 273 ? 36.056 -27.390 -14.671 1.00 20.73 564 PHE A N 1
ATOM 4283 C CA . PHE A 1 273 ? 34.613 -27.620 -14.562 1.00 20.90 564 PHE A CA 1
ATOM 4284 C C . PHE A 1 273 ? 34.410 -29.071 -14.132 1.00 22.11 564 PHE A C 1
ATOM 4285 O O . PHE A 1 273 ? 34.545 -29.999 -14.932 1.00 22.26 564 PHE A O 1
ATOM 4302 N N . ASN A 1 274 ? 34.118 -29.256 -12.846 1.00 17.08 565 ASN A N 1
ATOM 4303 C CA . ASN A 1 274 ? 33.982 -30.578 -12.251 1.00 16.32 565 ASN A CA 1
ATOM 4304 C C . ASN A 1 274 ? 32.609 -31.163 -12.557 1.00 16.58 565 ASN A C 1
ATOM 4305 O O . ASN A 1 274 ? 31.577 -30.570 -12.224 1.00 19.41 565 ASN A O 1
ATOM 4316 N N . GLN A 1 275 ? 32.605 -32.341 -13.183 1.00 19.27 566 GLN A N 1
ATOM 4317 C CA . GLN A 1 275 ? 31.395 -32.943 -13.710 1.00 21.15 566 GLN A CA 1
ATOM 4318 C C . GLN A 1 275 ? 30.735 -33.932 -12.763 1.00 21.16 566 GLN A C 1
ATOM 4319 O O . GLN A 1 275 ? 29.578 -34.281 -12.989 1.00 20.95 566 GLN A O 1
ATOM 4333 N N . THR A 1 276 ? 31.408 -34.380 -11.699 1.00 20.64 567 THR A N 1
ATOM 4334 C CA . THR A 1 276 ? 30.819 -35.358 -10.778 1.00 19.14 567 THR A CA 1
ATOM 4335 C C . THR A 1 276 ? 31.012 -34.873 -9.345 1.00 19.94 567 THR A C 1
ATOM 4336 O O . THR A 1 276 ? 31.541 -35.582 -8.489 1.00 24.43 567 THR A O 1
ATOM 4347 N N . ALA A 1 277 ? 30.531 -33.655 -9.082 1.00 17.95 568 ALA A N 1
ATOM 4348 C CA . ALA A 1 277 ? 30.814 -32.962 -7.833 1.00 19.60 568 ALA A CA 1
ATOM 4349 C C . ALA A 1 277 ? 29.601 -32.555 -7.008 1.00 21.27 568 ALA A C 1
ATOM 4350 O O . ALA A 1 277 ? 29.789 -32.189 -5.841 1.00 22.36 568 ALA A O 1
ATOM 4357 N N . THR A 1 278 ? 28.384 -32.573 -7.557 1.00 18.58 569 THR A N 1
ATOM 4358 C CA . THR A 1 278 ? 27.213 -32.066 -6.855 1.00 20.13 569 THR A CA 1
ATOM 4359 C C . THR A 1 278 ? 26.105 -33.113 -6.768 1.00 16.90 569 THR A C 1
ATOM 4360 O O . THR A 1 278 ? 25.992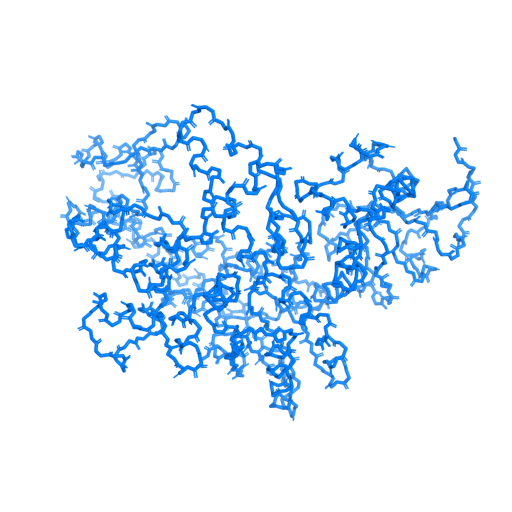 -34.027 -7.591 1.00 20.18 569 THR A O 1
ATOM 4371 N N . ALA A 1 279 ? 25.262 -32.929 -5.765 1.00 18.42 570 ALA A N 1
ATOM 4372 C CA . ALA A 1 279 ? 24.156 -33.841 -5.508 1.00 16.99 570 ALA A CA 1
ATOM 4373 C C . ALA A 1 279 ? 23.004 -33.668 -6.482 1.00 18.71 570 ALA A C 1
ATOM 4374 O O . ALA A 1 279 ? 22.139 -34.544 -6.545 1.00 22.80 570 ALA A O 1
ATOM 4381 N N . THR A 1 280 ? 22.979 -32.584 -7.260 1.00 18.79 571 THR A N 1
ATOM 4382 C CA . THR A 1 280 ? 21.808 -32.248 -8.059 1.00 18.00 571 THR A CA 1
ATOM 4383 C C . THR A 1 280 ? 22.032 -32.381 -9.554 1.00 20.16 571 THR A C 1
ATOM 4384 O O . THR A 1 280 ? 21.064 -32.287 -10.307 1.00 21.84 571 THR A O 1
ATOM 4395 N N . GLY A 1 281 ? 23.274 -32.575 -9.997 1.00 20.47 572 GLY A N 1
ATOM 4396 C CA . GLY A 1 281 ? 23.609 -32.578 -11.405 1.00 19.24 572 GLY A CA 1
ATOM 4397 C C . GLY A 1 281 ? 24.184 -31.276 -11.912 1.00 21.55 572 GLY A C 1
ATOM 4398 O O . GLY A 1 281 ? 24.535 -31.189 -13.095 1.00 20.69 572 GLY A O 1
ATOM 4402 N N . ARG A 1 282 ? 24.293 -30.260 -11.062 1.00 18.12 573 ARG A N 1
ATOM 4403 C CA . ARG A 1 282 ? 25.046 -29.076 -11.434 1.00 19.37 573 ARG A CA 1
ATOM 4404 C C . ARG A 1 282 ? 26.518 -29.414 -11.662 1.00 20.10 573 ARG A C 1
ATOM 4405 O O . ARG A 1 282 ? 27.058 -30.376 -11.105 1.00 21.07 573 ARG A O 1
ATOM 4426 N N . LEU A 1 283 ? 27.174 -28.590 -12.478 1.00 17.70 574 LEU A N 1
ATOM 4427 C CA . LEU A 1 283 ? 28.628 -28.557 -12.500 1.00 16.55 574 LEU A CA 1
ATOM 4428 C C . LEU A 1 283 ? 29.131 -27.813 -11.268 1.00 19.11 574 LEU A C 1
ATOM 4429 O O . LEU A 1 283 ? 28.384 -27.101 -10.599 1.00 19.05 574 LEU A O 1
ATOM 4445 N N . SER A 1 284 ? 30.419 -27.960 -10.984 1.00 17.89 575 SER A N 1
ATOM 4446 C CA . SER A 1 284 ? 31.101 -27.028 -10.100 1.00 19.15 575 SER A CA 1
ATOM 4447 C C . SER A 1 284 ? 32.341 -26.519 -10.809 1.00 20.33 575 SER A C 1
ATOM 4448 O O . SER A 1 284 ? 32.703 -26.999 -11.889 1.00 19.92 575 SER A O 1
ATOM 4456 N N . SER A 1 285 ? 32.969 -25.503 -10.214 1.00 18.98 576 SER A N 1
ATOM 4457 C CA . SER A 1 285 ? 34.156 -24.885 -10.785 1.00 19.85 576 SER A CA 1
ATOM 4458 C C . SER A 1 285 ? 35.153 -24.681 -9.658 1.00 18.16 576 SER A C 1
ATOM 4459 O O . SER A 1 285 ? 34.764 -24.276 -8.554 1.00 19.17 576 SER A O 1
ATOM 4467 N N . SER A 1 286 ? 36.425 -24.972 -9.923 1.00 17.27 577 SER A N 1
ATOM 4468 C CA . SER A 1 286 ? 37.455 -24.866 -8.900 1.00 16.60 577 SER A CA 1
ATOM 4469 C C . SER A 1 286 ? 38.812 -24.578 -9.537 1.00 19.97 577 SER A C 1
ATOM 4470 O O . SER A 1 286 ? 39.029 -24.798 -10.736 1.00 19.66 577 SER A O 1
ATOM 4478 N N . ASP A 1 287 ? 39.717 -24.079 -8.710 1.00 19.67 578 ASP A N 1
ATOM 4479 C CA . ASP A 1 287 ? 41.136 -23.974 -9.009 1.00 19.03 578 ASP A CA 1
ATOM 4480 C C . ASP A 1 287 ? 41.451 -23.078 -10.199 1.00 21.63 578 ASP A C 1
ATOM 4481 O O . ASP A 1 287 ? 42.207 -23.494 -11.084 1.00 23.15 578 ASP A O 1
ATOM 4490 N N . PRO A 1 288 ? 40.949 -21.839 -10.248 1.00 21.31 579 PRO A N 1
ATOM 4491 C CA . PRO A 1 288 ? 40.089 -21.170 -9.272 1.00 22.49 579 PRO A CA 1
ATOM 4492 C C . PRO A 1 288 ? 38.623 -21.347 -9.588 1.00 17.58 579 PRO A C 1
ATOM 4493 O O . PRO A 1 288 ? 38.277 -21.669 -10.729 1.00 18.77 579 PRO A O 1
ATOM 4504 N N . ASN A 1 289 ? 37.752 -21.129 -8.605 1.00 19.31 580 ASN A N 1
ATOM 4505 C CA . ASN A 1 289 ? 36.309 -21.122 -8.861 1.00 15.33 580 ASN A CA 1
ATOM 4506 C C . ASN A 1 289 ? 35.939 -19.842 -9.601 1.00 19.88 580 ASN A C 1
ATOM 4507 O O . ASN A 1 289 ? 36.133 -18.744 -9.077 1.00 21.40 580 ASN A O 1
ATOM 4518 N N . LEU A 1 290 ? 35.470 -19.967 -10.848 1.00 19.29 581 LEU A N 1
ATOM 4519 C CA . LEU A 1 290 ? 34.988 -18.827 -11.615 1.00 16.67 581 LEU A CA 1
ATOM 4520 C C . LEU A 1 290 ? 33.470 -18.778 -11.652 1.00 17.44 581 LEU A C 1
ATOM 4521 O O . LEU A 1 290 ? 32.897 -18.018 -12.435 1.00 21.72 581 LEU A O 1
ATOM 4537 N N . GLN A 1 291 ? 32.804 -19.551 -10.789 1.00 18.44 582 GLN A N 1
ATOM 4538 C CA . GLN A 1 291 ? 31.362 -19.494 -10.643 1.00 16.57 582 GLN A CA 1
ATOM 4539 C C . GLN A 1 291 ? 30.926 -18.680 -9.427 1.00 17.15 582 GLN A C 1
ATOM 4540 O O . GLN A 1 291 ? 29.730 -18.617 -9.134 1.00 19.73 582 GLN A O 1
ATOM 4554 N N . ASN A 1 292 ? 31.855 -18.026 -8.729 1.00 19.33 583 ASN A N 1
ATOM 4555 C CA . ASN A 1 292 ? 31.457 -17.119 -7.653 1.00 21.50 583 ASN A CA 1
ATOM 4556 C C . ASN A 1 292 ? 32.239 -15.816 -7.730 1.00 18.58 583 ASN A C 1
ATOM 4557 O O . ASN A 1 292 ? 32.590 -15.222 -6.703 1.00 23.09 583 ASN A O 1
ATOM 4568 N N . ILE A 1 293 ? 32.478 -15.334 -8.948 1.00 18.47 584 ILE A N 1
ATOM 4569 C CA . ILE A 1 293 ? 33.098 -14.017 -9.124 1.00 20.39 584 ILE A CA 1
ATOM 4570 C C . ILE A 1 293 ? 32.124 -12.945 -8.648 1.00 23.97 584 ILE A C 1
ATOM 4571 O O . ILE A 1 293 ? 30.927 -13.012 -8.981 1.00 21.32 584 ILE A O 1
ATOM 4587 N N . PRO A 1 294 ? 32.582 -11.940 -7.855 1.00 22.17 585 PRO A N 1
ATOM 4588 C CA . PRO A 1 294 ? 31.661 -10.933 -7.314 1.00 24.70 585 PRO A CA 1
ATOM 4589 C C . PRO A 1 294 ? 30.815 -10.220 -8.346 1.00 20.04 585 PRO A C 1
ATOM 4590 O O . PRO A 1 294 ? 31.209 -10.073 -9.514 1.00 25.23 585 PRO A O 1
ATOM 4601 N N . VAL A 1 295 ? 29.663 -9.717 -7.912 1.00 23.21 586 VAL A N 1
ATOM 4602 C CA . VAL A 1 295 ? 28.759 -8.996 -8.801 1.00 30.53 586 VAL A CA 1
ATOM 4603 C C . VAL A 1 295 ? 27.950 -7.947 -8.041 1.00 29.54 586 VAL A C 1
ATOM 4604 O O . VAL A 1 295 ? 27.383 -7.023 -8.643 1.00 32.09 586 VAL A O 1
ATOM 4617 N N . ARG A 1 296 ? 27.889 -8.073 -6.714 1.00 28.83 587 ARG A N 1
ATOM 4618 C CA . ARG A 1 296 ? 26.926 -7.309 -5.922 1.00 36.80 587 ARG A CA 1
ATOM 4619 C C . ARG A 1 296 ? 27.406 -5.893 -5.621 1.00 32.17 587 ARG A C 1
ATOM 4620 O O . ARG A 1 296 ? 26.709 -4.917 -5.917 1.00 41.64 587 ARG A O 1
ATOM 4641 N N . THR A 1 297 ? 28.574 -5.754 -5.008 1.00 30.82 588 THR A N 1
ATOM 4642 C CA . THR A 1 297 ? 29.002 -4.457 -4.498 1.00 34.36 588 THR A CA 1
ATOM 4643 C C . THR A 1 297 ? 29.798 -3.700 -5.549 1.00 33.69 588 THR A C 1
ATOM 4644 O O . THR A 1 297 ? 30.219 -4.251 -6.569 1.00 34.47 588 THR A O 1
ATOM 4655 N N . PRO A 1 298 ? 30.033 -2.408 -5.324 1.00 39.42 589 PRO A N 1
ATOM 4656 C CA . PRO A 1 298 ? 30.837 -1.652 -6.292 1.00 38.57 589 PRO A CA 1
ATOM 4657 C C . PRO A 1 298 ? 32.226 -2.236 -6.489 1.00 33.17 589 PRO A C 1
ATOM 4658 O O . PRO A 1 298 ? 32.689 -2.324 -7.633 1.00 30.99 589 PRO A O 1
ATOM 4669 N N . LEU A 1 299 ? 32.900 -2.660 -5.419 1.00 30.11 590 LEU A N 1
ATOM 4670 C CA . LEU A 1 299 ? 34.202 -3.302 -5.591 1.00 29.49 590 LEU A CA 1
ATOM 4671 C C . LEU A 1 299 ? 34.060 -4.637 -6.310 1.00 29.30 590 LEU A C 1
ATOM 4672 O O . LEU A 1 299 ? 34.894 -4.990 -7.151 1.00 28.92 590 LEU A O 1
ATOM 4688 N N . GLY A 1 300 ? 33.023 -5.404 -5.983 1.00 30.80 591 GLY A N 1
ATOM 4689 C CA . GLY A 1 300 ? 32.790 -6.637 -6.715 1.00 27.12 591 GLY A CA 1
ATOM 4690 C C . GLY A 1 300 ? 32.675 -6.389 -8.205 1.00 24.43 591 GLY A C 1
ATOM 4691 O O . GLY A 1 300 ? 33.286 -7.089 -9.015 1.00 29.95 591 GLY A O 1
ATOM 4695 N N . GLN A 1 301 ? 31.900 -5.371 -8.584 1.00 26.17 592 GLN A N 1
ATOM 4696 C CA . GLN A 1 301 ? 31.712 -5.075 -10.001 1.00 26.69 592 GLN A CA 1
ATOM 4697 C C . GLN A 1 301 ? 33.026 -4.697 -10.669 1.00 30.62 592 GLN A C 1
ATOM 4698 O O . GLN A 1 301 ? 33.268 -5.063 -11.826 1.00 27.14 592 GLN A O 1
ATOM 4712 N N . ARG A 1 302 ? 33.893 -3.972 -9.959 1.00 29.34 593 ARG A N 1
ATOM 4713 C CA . ARG A 1 302 ? 35.213 -3.662 -10.501 1.00 26.63 593 ARG A CA 1
ATOM 4714 C C . ARG A 1 302 ? 36.012 -4.932 -10.767 1.00 26.92 593 ARG A C 1
ATOM 4715 O O . ARG A 1 302 ? 36.784 -5.002 -11.730 1.00 26.03 593 ARG A O 1
ATOM 4736 N N . ILE A 1 303 ? 35.843 -5.953 -9.927 1.00 22.65 594 ILE A N 1
ATOM 4737 C CA . ILE A 1 303 ? 36.560 -7.208 -10.140 1.00 22.47 594 ILE A CA 1
ATOM 4738 C C . ILE A 1 303 ? 36.031 -7.914 -11.383 1.00 26.03 594 ILE A C 1
ATOM 4739 O O . ILE A 1 303 ? 36.801 -8.441 -12.194 1.00 23.34 594 ILE A O 1
ATOM 4755 N N . ARG A 1 304 ? 34.713 -7.929 -11.554 1.00 25.25 595 ARG A N 1
ATOM 4756 C CA . ARG A 1 304 ? 34.124 -8.573 -12.717 1.00 24.02 595 ARG A CA 1
ATOM 4757 C C . ARG A 1 304 ? 34.555 -7.893 -14.014 1.00 24.26 595 ARG A C 1
ATOM 4758 O O . ARG A 1 304 ? 34.702 -8.562 -15.044 1.00 25.29 595 ARG A O 1
ATOM 4779 N N . ARG A 1 305 ? 34.794 -6.578 -13.985 1.00 25.32 596 ARG A N 1
ATOM 4780 C CA . ARG A 1 305 ? 35.276 -5.884 -15.181 1.00 26.19 596 ARG A CA 1
ATOM 4781 C C . ARG A 1 305 ? 36.660 -6.348 -15.623 1.00 22.45 596 ARG A C 1
ATOM 4782 O O . ARG A 1 305 ? 37.064 -6.036 -16.750 1.00 24.19 596 ARG A O 1
ATOM 4803 N N . ALA A 1 306 ? 37.408 -7.039 -14.763 1.00 22.23 597 ALA A N 1
ATOM 4804 C CA . ALA A 1 306 ? 38.741 -7.519 -15.126 1.00 24.66 597 ALA A CA 1
ATOM 4805 C C . ALA A 1 306 ? 38.709 -8.713 -16.071 1.00 25.25 597 ALA A C 1
ATOM 4806 O O . ALA A 1 306 ? 39.746 -9.044 -16.664 1.00 24.48 597 ALA A O 1
ATOM 4813 N N . PHE A 1 307 ? 37.561 -9.364 -16.211 1.00 20.59 598 PHE A N 1
ATOM 4814 C CA . PHE A 1 307 ? 37.396 -10.486 -17.131 1.00 21.64 598 PHE A CA 1
ATOM 4815 C C . PHE A 1 307 ? 37.028 -9.936 -18.505 1.00 21.14 598 PHE A C 1
ATOM 4816 O O . PHE A 1 307 ? 35.939 -9.379 -18.691 1.00 23.59 598 PHE A O 1
ATOM 4833 N N . ILE A 1 308 ? 37.951 -10.061 -19.470 1.00 22.10 599 ILE A N 1
ATOM 4834 C CA . ILE A 1 308 ? 37.856 -9.336 -20.727 1.00 22.57 599 ILE A CA 1
ATOM 4835 C C . ILE A 1 308 ? 38.039 -10.291 -21.898 1.00 22.53 599 ILE A C 1
ATOM 4836 O O . ILE A 1 308 ? 38.592 -11.390 -21.771 1.00 23.58 599 ILE A O 1
ATOM 4852 N N . ALA A 1 309 ? 37.584 -9.826 -23.051 1.00 25.46 600 ALA A N 1
ATOM 4853 C CA . ALA A 1 309 ? 37.751 -10.554 -24.296 1.00 25.24 600 ALA A CA 1
ATOM 4854 C C . ALA A 1 309 ? 39.148 -10.333 -24.863 1.00 24.58 600 ALA A C 1
ATOM 4855 O O . ALA A 1 309 ? 39.784 -9.305 -24.625 1.00 26.97 600 ALA A O 1
ATOM 4862 N N . GLU A 1 310 ? 39.606 -11.303 -25.656 1.00 25.00 601 GLU A N 1
ATOM 4863 C CA . GLU A 1 310 ? 40.794 -11.108 -26.476 1.00 25.88 601 GLU A CA 1
ATOM 4864 C C . GLU A 1 310 ? 40.615 -9.890 -27.371 1.00 25.54 601 GLU A C 1
ATOM 4865 O O . GLU A 1 310 ? 39.503 -9.555 -27.793 1.00 27.93 601 GLU A O 1
ATOM 4877 N N . GLU A 1 311 ? 41.733 -9.227 -27.671 1.00 32.69 602 GLU A N 1
ATOM 4878 C CA . GLU A 1 311 ? 41.708 -8.076 -28.563 1.00 32.46 602 GLU A CA 1
ATOM 4879 C C . GLU A 1 311 ? 41.096 -8.461 -29.903 1.00 30.12 602 GLU A C 1
ATOM 4880 O O . GLU A 1 311 ? 41.468 -9.475 -30.497 1.00 31.14 602 GLU A O 1
ATOM 4892 N N . GLY A 1 312 ? 40.175 -7.632 -30.394 1.00 28.60 603 GLY A N 1
ATOM 4893 C CA . GLY A 1 312 ? 39.428 -7.925 -31.596 1.00 30.17 603 GLY A CA 1
ATOM 4894 C C . GLY A 1 312 ? 38.252 -8.854 -31.400 1.00 31.69 603 GLY A C 1
ATOM 4895 O O . GLY A 1 312 ? 37.581 -9.192 -32.381 1.00 33.94 603 GLY A O 1
ATOM 4899 N N . TRP A 1 313 ? 37.983 -9.281 -30.167 1.00 29.86 604 TRP A N 1
ATOM 4900 C CA . TRP A 1 313 ? 36.860 -10.146 -29.852 1.00 28.56 604 TRP A CA 1
ATOM 4901 C C . TRP A 1 313 ? 35.940 -9.442 -28.856 1.00 28.87 604 TRP A C 1
ATOM 4902 O O . TRP A 1 313 ? 36.273 -8.393 -28.301 1.00 29.94 604 TRP A O 1
ATOM 4923 N N . LEU A 1 314 ? 34.761 -10.024 -28.653 1.00 28.08 605 LEU A N 1
ATOM 4924 C CA . LEU A 1 314 ? 33.820 -9.572 -27.632 1.00 28.19 605 LEU A CA 1
ATOM 4925 C C . LEU A 1 314 ? 33.319 -10.751 -26.815 1.00 26.48 605 LEU A C 1
ATOM 4926 O O . LEU A 1 314 ? 33.276 -11.890 -27.287 1.00 25.46 605 LEU A O 1
ATOM 4942 N N . LEU A 1 315 ? 32.957 -10.471 -25.563 1.00 26.38 606 LEU A N 1
ATOM 4943 C CA . LEU A 1 315 ? 32.263 -11.457 -24.746 1.00 26.82 606 LEU A CA 1
ATOM 4944 C C . LEU A 1 315 ? 30.768 -11.410 -25.020 1.00 25.39 606 LEU A C 1
ATOM 4945 O O . LEU A 1 315 ? 30.197 -10.342 -25.271 1.00 26.81 606 LEU A O 1
ATOM 4961 N N . VAL A 1 316 ? 30.144 -12.581 -24.980 1.00 26.04 607 VAL A N 1
ATOM 4962 C CA . VAL A 1 316 ? 28.700 -12.723 -25.097 1.00 24.74 607 VAL A CA 1
ATOM 4963 C C . VAL A 1 316 ? 28.227 -13.482 -23.862 1.00 24.64 607 VAL A C 1
ATOM 4964 O O . VAL A 1 316 ? 28.649 -14.622 -23.632 1.00 26.28 607 VAL A O 1
ATOM 4977 N N . ALA A 1 317 ? 27.387 -12.842 -23.052 1.00 24.11 608 ALA A N 1
ATOM 4978 C CA . ALA A 1 317 ? 26.848 -13.444 -21.838 1.00 24.21 608 ALA A CA 1
ATOM 4979 C C . ALA A 1 317 ? 25.365 -13.733 -22.030 1.00 23.72 608 ALA A C 1
ATOM 4980 O O . ALA A 1 317 ? 24.602 -12.845 -22.421 1.00 27.58 608 ALA A O 1
ATOM 4987 N N . LEU A 1 318 ? 24.965 -14.976 -21.759 1.00 24.28 609 LEU A N 1
ATOM 4988 C CA . LEU A 1 318 ? 23.584 -15.419 -21.915 1.00 23.81 609 LEU A CA 1
ATOM 4989 C C . LEU A 1 318 ? 23.145 -16.059 -20.612 1.00 23.16 609 LEU A C 1
ATOM 4990 O O . LEU A 1 318 ? 23.842 -16.935 -20.094 1.00 23.74 609 LEU A O 1
ATOM 5006 N N . ASP A 1 319 ? 21.992 -15.639 -20.097 1.00 24.74 610 ASP A N 1
ATOM 5007 C CA . ASP A 1 319 ? 21.524 -16.106 -18.799 1.00 22.78 610 ASP A CA 1
ATOM 5008 C C . ASP A 1 319 ? 20.027 -16.375 -18.850 1.00 23.57 610 ASP A C 1
ATOM 5009 O O . ASP A 1 319 ? 19.258 -15.506 -19.266 1.00 30.76 610 ASP A O 1
ATOM 5018 N N . TYR A 1 320 ? 19.618 -17.575 -18.426 1.00 22.89 611 TYR A N 1
ATOM 5019 C CA . TYR A 1 320 ? 18.205 -17.942 -18.465 1.00 26.72 611 TYR A CA 1
ATOM 5020 C C . TYR A 1 320 ? 17.417 -17.073 -17.498 1.00 29.17 611 TYR A C 1
ATOM 5021 O O . TYR A 1 320 ? 17.816 -16.897 -16.343 1.00 26.04 611 TYR A O 1
ATOM 5039 N N . SER A 1 321 ? 16.286 -16.553 -17.961 1.00 27.01 612 SER A N 1
ATOM 5040 C CA . SER A 1 321 ? 15.412 -15.762 -17.100 1.00 28.85 612 SER A CA 1
ATOM 5041 C C . SER A 1 321 ? 14.669 -16.644 -16.099 1.00 27.64 612 SER A C 1
ATOM 5042 O O . SER A 1 321 ? 14.030 -17.631 -16.479 1.00 27.36 612 SER A O 1
ATOM 5050 N N . GLN A 1 322 ? 14.740 -16.273 -14.815 1.00 27.00 613 GLN A N 1
ATOM 5051 C CA . GLN A 1 322 ? 13.892 -16.848 -13.770 1.00 27.19 613 GLN A CA 1
ATOM 5052 C C . GLN A 1 322 ? 13.833 -18.376 -13.863 1.00 26.24 613 GLN A C 1
ATOM 5053 O O . GLN A 1 322 ? 12.772 -18.992 -13.750 1.00 28.95 613 GLN A O 1
ATOM 5067 N N . ILE A 1 323 ? 14.993 -19.001 -14.042 1.00 27.48 614 ILE A N 1
ATOM 5068 C CA . ILE A 1 323 ? 15.005 -20.332 -14.645 1.00 24.44 614 ILE A CA 1
ATOM 5069 C C . ILE A 1 323 ? 14.335 -21.364 -13.738 1.00 24.64 614 ILE A C 1
ATOM 5070 O O . ILE A 1 323 ? 13.540 -22.183 -14.208 1.00 25.20 614 ILE A O 1
ATOM 5086 N N . GLU A 1 324 ? 14.628 -21.357 -12.434 1.00 25.55 615 GLU A N 1
ATOM 5087 C CA . GLU A 1 324 ? 14.046 -22.405 -11.605 1.00 24.07 615 GLU A CA 1
ATOM 5088 C C . GLU A 1 324 ? 12.554 -22.187 -11.370 1.00 27.47 615 GLU A C 1
ATOM 5089 O O . GLU A 1 324 ? 11.832 -23.159 -11.122 1.00 29.43 615 GLU A O 1
ATOM 5101 N N . LEU A 1 325 ? 12.058 -20.951 -11.496 1.00 26.49 616 LEU A N 1
ATOM 5102 C CA . LEU A 1 325 ? 10.613 -20.752 -11.427 1.00 30.92 616 LEU A CA 1
ATOM 5103 C C . LEU A 1 325 ? 9.928 -21.249 -12.694 1.00 30.40 616 LEU A C 1
ATOM 5104 O O . LEU A 1 325 ? 8.805 -21.760 -12.629 1.00 29.83 616 LEU A O 1
ATOM 5120 N N . ARG A 1 326 ? 10.582 -21.119 -13.851 1.00 28.23 617 ARG A N 1
ATOM 5121 C CA . ARG A 1 326 ? 10.021 -21.700 -15.063 1.00 28.96 617 ARG A CA 1
ATOM 5122 C C . ARG A 1 326 ? 10.022 -23.218 -14.983 1.00 28.45 617 ARG A C 1
ATOM 5123 O O . ARG A 1 326 ? 9.044 -23.866 -15.376 1.00 29.61 617 ARG A O 1
ATOM 5144 N N . VAL A 1 327 ? 11.113 -23.805 -14.482 1.00 29.24 618 VAL A N 1
ATOM 5145 C CA . VAL A 1 327 ? 11.155 -25.251 -14.311 1.00 26.73 618 VAL A CA 1
ATOM 5146 C C . VAL A 1 327 ? 10.064 -25.696 -13.346 1.00 30.23 618 VAL A C 1
ATOM 5147 O O . VAL A 1 327 ? 9.348 -26.672 -13.604 1.00 28.90 618 VAL A O 1
ATOM 5160 N N . LEU A 1 328 ? 9.913 -24.985 -12.222 1.00 29.79 619 LEU A N 1
ATOM 5161 C CA . LEU A 1 328 ? 8.846 -25.311 -11.276 1.00 30.12 619 LEU A CA 1
ATOM 5162 C C . LEU A 1 328 ? 7.478 -25.282 -11.949 1.00 33.32 619 LEU A C 1
ATOM 5163 O O . LEU A 1 328 ? 6.635 -26.157 -11.707 1.00 32.42 619 LEU A O 1
ATOM 5179 N N . ALA A 1 329 ? 7.224 -24.277 -12.787 1.00 31.14 620 ALA A N 1
ATOM 5180 C CA . ALA A 1 329 ? 5.940 -24.222 -13.474 1.00 33.88 620 ALA A CA 1
ATOM 5181 C C . ALA A 1 329 ? 5.693 -25.495 -14.275 1.00 34.24 620 ALA A C 1
ATOM 5182 O O . ALA A 1 329 ? 4.586 -26.042 -14.257 1.00 35.03 620 ALA A O 1
ATOM 5189 N N . HIS A 1 330 ? 6.717 -25.989 -14.980 1.00 35.85 621 HIS A N 1
ATOM 5190 C CA . HIS A 1 330 ? 6.542 -27.182 -15.806 1.00 32.74 621 HIS A CA 1
ATOM 5191 C C . HIS A 1 330 ? 6.381 -28.435 -14.951 1.00 33.83 621 HIS A C 1
ATOM 5192 O O . HIS A 1 330 ? 5.529 -29.281 -15.236 1.00 34.14 621 HIS A O 1
ATOM 5206 N N . LEU A 1 331 ? 7.191 -28.575 -13.899 1.00 31.56 622 LEU A N 1
ATOM 5207 C CA . LEU A 1 331 ? 7.133 -29.784 -13.083 1.00 31.83 622 LEU A CA 1
ATOM 5208 C C . LEU A 1 331 ? 5.826 -29.868 -12.306 1.00 32.89 622 LEU A C 1
ATOM 5209 O O . LEU A 1 331 ? 5.209 -30.938 -12.232 1.00 33.99 622 LEU A O 1
ATOM 5225 N N . SER A 1 332 ? 5.404 -28.751 -11.703 1.00 33.70 623 SER A N 1
ATOM 5226 C CA . SER A 1 332 ? 4.189 -28.723 -10.894 1.00 34.73 623 SER A CA 1
ATOM 5227 C C . SER A 1 332 ? 2.922 -28.647 -11.737 1.00 36.81 623 SER A C 1
ATOM 5228 O O . SER A 1 332 ? 1.882 -29.187 -11.339 1.00 38.64 623 SER A O 1
ATOM 5236 N N . GLY A 1 333 ? 2.974 -27.975 -12.881 1.00 39.27 624 GLY A N 1
ATOM 5237 C CA . GLY A 1 333 ? 1.767 -27.763 -13.653 1.00 39.19 624 GLY A CA 1
ATOM 5238 C C . GLY A 1 333 ? 0.836 -26.719 -13.086 1.00 41.23 624 GLY A C 1
ATOM 5239 O O . GLY A 1 333 ? -0.337 -26.677 -13.475 1.00 42.68 624 GLY A O 1
ATOM 5243 N N . ASP A 1 334 ? 1.315 -25.879 -12.169 1.00 39.77 625 ASP A N 1
ATOM 5244 C CA . ASP A 1 334 ? 0.479 -24.818 -11.623 1.00 43.30 625 ASP A CA 1
ATOM 5245 C C . ASP A 1 334 ? 0.065 -23.863 -12.732 1.00 44.35 625 ASP A C 1
ATOM 5246 O O . ASP A 1 334 ? 0.913 -23.225 -13.362 1.00 41.02 625 ASP A O 1
ATOM 5255 N N . GLU A 1 335 ? -1.245 -23.760 -12.965 1.00 45.58 626 GLU A N 1
ATOM 5256 C CA . GLU A 1 335 ? -1.729 -22.923 -14.058 1.00 46.04 626 GLU A CA 1
ATOM 5257 C C . GLU A 1 335 ? -1.399 -21.457 -13.811 1.00 45.84 626 GLU A C 1
ATOM 5258 O O . GLU A 1 335 ? -1.038 -20.730 -14.742 1.00 46.68 626 GLU A O 1
ATOM 5270 N N . ASN A 1 336 ? -1.510 -21.006 -12.560 1.00 45.73 627 ASN A N 1
ATOM 5271 C CA . ASN A 1 336 ? -1.181 -19.620 -12.244 1.00 50.87 627 ASN A CA 1
ATOM 5272 C C . ASN A 1 336 ? 0.275 -19.312 -12.557 1.00 46.47 627 ASN A C 1
ATOM 5273 O O . ASN A 1 336 ? 0.586 -18.249 -13.104 1.00 43.72 627 ASN A O 1
ATOM 5284 N N . LEU A 1 337 ? 1.184 -20.221 -12.201 1.00 44.32 628 LEU A N 1
ATOM 5285 C CA . LEU A 1 337 ? 2.598 -19.978 -12.466 1.00 39.54 628 LEU A CA 1
ATOM 5286 C C . LEU A 1 337 ? 2.903 -20.100 -13.953 1.00 41.43 628 LEU A C 1
ATOM 5287 O O . LEU A 1 337 ? 3.729 -19.350 -14.491 1.00 41.61 628 LEU A O 1
ATOM 5303 N N . ILE A 1 338 ? 2.247 -21.038 -14.636 1.00 40.07 629 ILE A N 1
ATOM 5304 C CA . ILE A 1 338 ? 2.383 -21.123 -16.088 1.00 46.00 629 ILE A CA 1
ATOM 5305 C C . ILE A 1 338 ? 1.923 -19.822 -16.734 1.00 45.67 629 ILE A C 1
ATOM 5306 O O . ILE A 1 338 ? 2.585 -19.279 -17.627 1.00 41.78 629 ILE A O 1
ATOM 5322 N N . ARG A 1 339 ? 0.776 -19.301 -16.290 1.00 50.45 630 ARG A N 1
ATOM 5323 C CA . ARG A 1 339 ? 0.241 -18.078 -16.878 1.00 53.94 630 ARG A CA 1
ATOM 5324 C C . ARG A 1 339 ? 1.189 -16.900 -16.677 1.00 46.44 630 ARG A C 1
ATOM 5325 O O . ARG A 1 339 ? 1.294 -16.032 -17.552 1.00 46.64 630 ARG A O 1
ATOM 5346 N N . VAL A 1 340 ? 1.884 -16.857 -15.536 1.00 45.85 631 VAL A N 1
ATOM 5347 C CA . VAL A 1 340 ? 2.855 -15.795 -15.272 1.00 45.64 631 VAL A CA 1
ATOM 5348 C C . VAL A 1 340 ? 3.854 -15.688 -16.417 1.00 44.45 631 VAL A C 1
ATOM 5349 O O . VAL A 1 340 ? 4.153 -14.591 -16.907 1.00 42.23 631 VAL A O 1
ATOM 5362 N N . PHE A 1 341 ? 4.401 -16.828 -16.848 1.00 40.03 632 PHE A N 1
ATOM 5363 C CA . PHE A 1 341 ? 5.452 -16.809 -17.859 1.00 38.92 632 PHE A CA 1
ATOM 5364 C C . PHE A 1 341 ? 4.898 -16.718 -19.275 1.00 45.67 632 PHE A C 1
ATOM 5365 O O . PHE A 1 341 ? 5.545 -16.128 -20.146 1.00 42.73 632 PHE A O 1
ATOM 5382 N N . GLN A 1 342 ? 3.719 -17.282 -19.529 1.00 42.23 633 GLN A N 1
ATOM 5383 C CA . GLN A 1 342 ? 3.068 -17.045 -20.810 1.00 44.33 633 GLN A CA 1
ATOM 5384 C C . GLN A 1 342 ? 2.611 -15.602 -20.968 1.00 46.63 633 GLN A C 1
ATOM 5385 O O . GLN A 1 342 ? 2.273 -15.199 -22.086 1.00 60.14 633 GLN A O 1
ATOM 5399 N N . GLU A 1 343 ? 2.601 -14.818 -19.890 1.00 46.22 634 GLU A N 1
ATOM 5400 C CA . GLU A 1 343 ? 2.213 -13.413 -19.944 1.00 48.19 634 GLU A CA 1
ATOM 5401 C C . GLU A 1 343 ? 3.401 -12.464 -19.854 1.00 50.95 634 GLU A C 1
ATOM 5402 O O . GLU A 1 343 ? 3.203 -11.245 -19.881 1.00 50.02 634 GLU A O 1
ATOM 5414 N N . GLY A 1 344 ? 4.621 -12.989 -19.746 1.00 48.18 635 GLY A N 1
ATOM 5415 C CA . GLY A 1 344 ? 5.806 -12.157 -19.701 1.00 48.38 635 GLY A CA 1
ATOM 5416 C C . GLY A 1 344 ? 6.055 -11.463 -18.381 1.00 51.42 635 GLY A C 1
ATOM 5417 O O . GLY A 1 344 ? 6.816 -10.491 -18.344 1.00 47.79 635 GLY A O 1
ATOM 5421 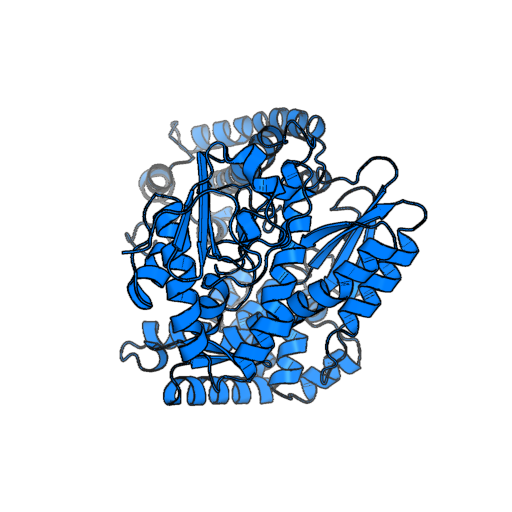N N . ARG A 1 345 ? 5.445 -11.932 -17.294 1.00 55.38 636 ARG A N 1
ATOM 5422 C CA . ARG A 1 345 ? 5.640 -11.314 -15.992 1.00 56.93 636 ARG A CA 1
ATOM 5423 C C . ARG A 1 345 ? 6.986 -11.723 -15.399 1.00 56.05 636 ARG A C 1
ATOM 5424 O O . ARG A 1 345 ? 7.603 -12.708 -15.809 1.00 40.24 636 ARG A O 1
ATOM 5445 N N . ASP A 1 346 ? 7.438 -10.943 -14.417 1.00 40.23 637 ASP A N 1
ATOM 5446 C CA . ASP A 1 346 ? 8.731 -11.151 -13.769 1.00 38.16 637 ASP A CA 1
ATOM 5447 C C . ASP A 1 346 ? 8.501 -11.174 -12.264 1.00 41.93 637 ASP A C 1
ATOM 5448 O O . ASP A 1 346 ? 8.245 -10.129 -11.656 1.00 40.42 637 ASP A O 1
ATOM 5457 N N . ILE A 1 347 ? 8.598 -12.362 -11.665 1.00 38.69 638 ILE A N 1
ATOM 5458 C CA . ILE A 1 347 ? 8.275 -12.492 -10.249 1.00 41.62 638 ILE A CA 1
ATOM 5459 C C . ILE A 1 347 ? 9.356 -11.861 -9.382 1.00 40.25 638 ILE A C 1
ATOM 5460 O O . ILE A 1 347 ? 9.071 -11.390 -8.274 1.00 37.34 638 ILE A O 1
ATOM 5476 N N . HIS A 1 348 ? 10.610 -11.857 -9.844 1.00 34.75 639 HIS A N 1
ATOM 5477 C CA . HIS A 1 348 ? 11.660 -11.187 -9.081 1.00 34.42 639 HIS A CA 1
ATOM 5478 C C . HIS A 1 348 ? 11.410 -9.684 -9.019 1.00 36.47 639 HIS A C 1
ATOM 5479 O O . HIS A 1 348 ? 11.593 -9.058 -7.970 1.00 37.16 639 HIS A O 1
ATOM 5493 N N . THR A 1 349 ? 10.977 -9.083 -10.128 1.00 37.65 640 THR A N 1
ATOM 5494 C CA . THR A 1 349 ? 10.689 -7.653 -10.109 1.00 39.86 640 THR A CA 1
ATOM 5495 C C . THR A 1 349 ? 9.480 -7.353 -9.235 1.00 41.90 640 THR A C 1
ATOM 5496 O O . THR A 1 349 ? 9.452 -6.340 -8.525 1.00 43.13 640 THR A O 1
ATOM 5507 N N . GLU A 1 350 ? 8.477 -8.230 -9.264 1.00 43.76 641 GLU A N 1
ATOM 5508 C CA . GLU A 1 350 ? 7.270 -7.995 -8.481 1.00 43.72 641 GLU A CA 1
ATOM 5509 C C . GLU A 1 350 ? 7.545 -8.105 -6.986 1.00 44.67 641 GLU A C 1
ATOM 5510 O O . GLU A 1 350 ? 6.990 -7.338 -6.192 1.00 45.62 641 GLU A O 1
ATOM 5522 N N . THR A 1 351 ? 8.398 -9.046 -6.578 1.00 40.73 642 THR A N 1
ATOM 5523 C CA . THR A 1 351 ? 8.785 -9.122 -5.173 1.00 40.42 642 THR A CA 1
ATOM 5524 C C . THR A 1 351 ? 9.653 -7.930 -4.783 1.00 41.17 642 THR A C 1
ATOM 5525 O O . THR A 1 351 ? 9.513 -7.389 -3.679 1.00 44.91 642 THR A O 1
ATOM 5536 N N . ALA A 1 352 ? 10.533 -7.485 -5.685 1.00 42.18 643 ALA A N 1
ATOM 5537 C CA . ALA A 1 352 ? 11.369 -6.324 -5.394 1.00 44.84 643 ALA A CA 1
ATOM 5538 C C . ALA A 1 352 ? 10.521 -5.077 -5.191 1.00 49.27 643 ALA A C 1
ATOM 5539 O O . ALA A 1 352 ? 10.708 -4.333 -4.222 1.00 53.39 643 ALA A O 1
ATOM 5546 N N . SER A 1 353 ? 9.583 -4.827 -6.105 1.00 49.10 644 SER A N 1
ATOM 5547 C CA . SER A 1 353 ? 8.715 -3.662 -5.975 1.00 55.69 644 SER A CA 1
ATOM 5548 C C . SER A 1 353 ? 8.005 -3.655 -4.625 1.00 54.28 644 SER A C 1
ATOM 5549 O O . SER A 1 353 ? 7.849 -2.600 -4.000 1.00 52.44 644 SER A O 1
ATOM 5557 N N . TRP A 1 354 ? 7.579 -4.828 -4.156 1.00 54.76 645 TRP A N 1
ATOM 5558 C CA . TRP A 1 354 ? 6.886 -4.919 -2.874 1.00 55.64 645 TRP A CA 1
ATOM 5559 C C . TRP A 1 354 ? 7.856 -4.740 -1.712 1.00 55.29 645 TRP A C 1
ATOM 5560 O O . TRP A 1 354 ? 7.573 -4.001 -0.762 1.00 58.13 645 TRP A O 1
ATOM 5581 N N . MET A 1 355 ? 9.006 -5.414 -1.772 1.00 50.61 646 MET A N 1
ATOM 5582 C CA . MET A 1 355 ? 10.019 -5.285 -0.730 1.00 49.33 646 MET A CA 1
ATOM 5583 C C . MET A 1 355 ? 10.388 -3.828 -0.494 1.00 54.24 646 MET A C 1
ATOM 5584 O O . MET A 1 355 ? 10.332 -3.330 0.634 1.00 55.94 646 MET A O 1
ATOM 5598 N N . PHE A 1 356 ? 10.802 -3.139 -1.552 1.00 59.51 647 PHE A N 1
ATOM 5599 C CA . PHE A 1 356 ? 11.307 -1.780 -1.442 1.00 61.69 647 PHE A CA 1
ATOM 5600 C C . PHE A 1 356 ? 10.221 -0.728 -1.613 1.00 62.87 647 PHE A C 1
ATOM 5601 O O . PHE A 1 356 ? 10.511 0.467 -1.493 1.00 66.61 647 PHE A O 1
ATOM 5618 N N . GLY A 1 357 ? 8.984 -1.137 -1.879 1.00 53.75 648 GLY A N 1
ATOM 5619 C CA . GLY A 1 357 ? 7.892 -0.197 -2.039 1.00 56.63 648 GLY A CA 1
ATOM 5620 C C . GLY A 1 357 ? 8.129 0.814 -3.142 1.00 69.78 648 GLY A C 1
ATOM 5621 O O . GLY A 1 357 ? 8.121 2.024 -2.895 1.00 72.77 648 GLY A O 1
ATOM 5625 N N . VAL A 1 358 ? 8.345 0.333 -4.362 1.00 57.48 649 VAL A N 1
ATOM 5626 C CA . VAL A 1 358 ? 8.580 1.207 -5.510 1.00 66.33 649 VAL A CA 1
ATOM 5627 C C . VAL A 1 358 ? 7.962 0.574 -6.751 1.00 65.20 649 VAL A C 1
ATOM 5628 O O . VAL A 1 358 ? 7.793 -0.652 -6.797 1.00 61.57 649 VAL A O 1
ATOM 5641 N N . PRO A 1 359 ? 7.621 1.354 -7.776 1.00 67.34 650 PRO A N 1
ATOM 5642 C CA . PRO A 1 359 ? 7.117 0.756 -9.017 1.00 66.63 650 PRO A CA 1
ATOM 5643 C C . PRO A 1 359 ? 8.167 -0.131 -9.670 1.00 62.96 650 PRO A C 1
ATOM 5644 O O . PRO A 1 359 ? 9.370 0.012 -9.439 1.00 61.74 650 PRO A O 1
ATOM 5655 N N . ARG A 1 360 ? 7.691 -1.063 -10.501 1.00 61.48 651 ARG A N 1
ATOM 5656 C CA . ARG A 1 360 ? 8.603 -1.966 -11.198 1.00 60.50 651 ARG A CA 1
ATOM 5657 C C . ARG A 1 360 ? 9.707 -1.189 -11.897 1.00 61.78 651 ARG A C 1
ATOM 5658 O O . ARG A 1 360 ? 10.881 -1.573 -11.837 1.00 57.02 651 ARG A O 1
ATOM 5679 N N . GLU A 1 361 ? 9.350 -0.082 -12.559 1.00 67.33 652 GLU A N 1
ATOM 5680 C CA . GLU A 1 361 ? 10.349 0.721 -13.257 1.00 69.18 652 GLU A CA 1
ATOM 5681 C C . GLU A 1 361 ? 11.480 1.138 -12.328 1.00 71.06 652 GLU A C 1
ATOM 5682 O O . GLU A 1 361 ? 12.626 1.289 -12.771 1.00 68.14 652 GLU A O 1
ATOM 5686 N N . ALA A 1 362 ? 11.186 1.306 -11.038 1.00 75.92 653 ALA A N 1
ATOM 5687 C CA . ALA A 1 362 ? 12.145 1.834 -10.078 1.00 76.11 653 ALA A CA 1
ATOM 5688 C C . ALA A 1 362 ? 13.071 0.773 -9.499 1.00 71.41 653 ALA A C 1
ATOM 5689 O O . ALA A 1 362 ? 13.987 1.123 -8.746 1.00 72.26 653 ALA A O 1
ATOM 5696 N N . VAL A 1 363 ? 12.859 -0.499 -9.819 1.00 61.15 654 VAL A N 1
ATOM 5697 C CA . VAL A 1 363 ? 13.730 -1.566 -9.342 1.00 56.87 654 VAL A CA 1
ATOM 5698 C C . VAL A 1 363 ? 14.980 -1.610 -10.210 1.00 56.53 654 VAL A C 1
ATOM 5699 O O . VAL A 1 363 ? 14.901 -1.524 -11.442 1.00 57.56 654 VAL A O 1
ATOM 5712 N N . ASP A 1 364 ? 16.135 -1.745 -9.574 1.00 59.90 655 ASP A N 1
ATOM 5713 C CA . ASP A 1 364 ? 17.414 -1.900 -10.247 1.00 60.32 655 ASP A CA 1
ATOM 5714 C C . ASP A 1 364 ? 17.938 -3.323 -10.083 1.00 60.03 655 ASP A C 1
ATOM 5715 O O . ASP A 1 364 ? 17.439 -4.093 -9.257 1.00 57.13 655 ASP A O 1
ATOM 5724 N N . PRO A 1 365 ? 18.945 -3.712 -10.872 1.00 64.87 656 PRO A N 1
ATOM 5725 C CA . PRO A 1 365 ? 19.405 -5.112 -10.832 1.00 65.63 656 PRO A CA 1
ATOM 5726 C C . PRO A 1 365 ? 19.777 -5.613 -9.444 1.00 67.42 656 PRO A C 1
ATOM 5727 O O . PRO A 1 365 ? 19.634 -6.814 -9.173 1.00 68.13 656 PRO A O 1
ATOM 5738 N N . LEU A 1 366 ? 20.254 -4.741 -8.554 1.00 66.66 657 LEU A N 1
ATOM 5739 C CA . LEU A 1 366 ? 20.615 -5.184 -7.210 1.00 66.62 657 LEU A CA 1
ATOM 5740 C C . LEU A 1 366 ? 19.370 -5.518 -6.397 1.00 64.52 657 LEU A C 1
ATOM 5741 O O . LEU A 1 366 ? 19.262 -6.611 -5.830 1.00 64.57 657 LEU A O 1
ATOM 5757 N N . MET A 1 367 ? 18.418 -4.582 -6.327 1.00 53.19 658 MET A N 1
ATOM 5758 C CA . MET A 1 367 ? 17.162 -4.843 -5.628 1.00 49.00 658 MET A CA 1
ATOM 5759 C C . MET A 1 367 ? 16.473 -6.080 -6.185 1.00 45.32 658 MET A C 1
ATOM 5760 O O . MET A 1 367 ? 15.860 -6.851 -5.438 1.00 41.32 658 MET A O 1
ATOM 5774 N N . ARG A 1 368 ? 16.539 -6.274 -7.502 1.00 45.05 659 ARG A N 1
ATOM 5775 C CA . ARG A 1 368 ? 15.945 -7.462 -8.101 1.00 46.12 659 ARG A CA 1
ATOM 5776 C C . ARG A 1 368 ? 16.699 -8.718 -7.682 1.00 44.75 659 ARG A C 1
ATOM 5777 O O . ARG A 1 368 ? 16.084 -9.747 -7.375 1.00 40.60 659 ARG A O 1
ATOM 5798 N N A ARG A 1 369 ? 18.033 -8.650 -7.671 0.45 52.83 660 ARG A N 1
ATOM 5799 N N B ARG A 1 369 ? 18.032 -8.659 -7.650 0.55 52.62 660 ARG A N 1
ATOM 5800 C CA A ARG A 1 369 ? 18.841 -9.782 -7.235 0.45 53.45 660 ARG A CA 1
ATOM 5801 C CA B ARG A 1 369 ? 18.793 -9.837 -7.247 0.55 53.50 660 ARG A CA 1
ATOM 5802 C C A ARG A 1 369 ? 18.528 -10.164 -5.795 0.45 52.45 660 ARG A C 1
ATOM 5803 C C B ARG A 1 369 ? 18.558 -10.173 -5.778 0.55 52.35 660 ARG A C 1
ATOM 5804 O O A ARG A 1 369 ? 18.580 -11.346 -5.439 0.45 52.13 660 ARG A O 1
ATOM 5805 O O B ARG A 1 369 ? 18.689 -11.336 -5.384 0.55 52.41 660 ARG A O 1
ATOM 5846 N N . ALA A 1 370 ? 18.200 -9.180 -4.958 1.00 46.17 661 ALA A N 1
ATOM 5847 C CA . ALA A 1 370 ? 17.869 -9.451 -3.566 1.00 45.11 661 ALA A CA 1
ATOM 5848 C C . ALA A 1 370 ? 16.457 -10.004 -3.412 1.00 43.96 661 ALA A C 1
ATOM 5849 O O . ALA A 1 370 ? 16.206 -10.819 -2.515 1.00 39.91 661 ALA A O 1
ATOM 5856 N N . ALA A 1 371 ? 15.523 -9.552 -4.248 1.00 36.71 662 ALA A N 1
ATOM 5857 C CA . ALA A 1 371 ? 14.208 -10.177 -4.298 1.00 34.27 662 ALA A CA 1
ATOM 5858 C C . ALA A 1 371 ? 14.292 -11.605 -4.815 1.00 32.90 662 ALA A C 1
ATOM 5859 O O . ALA A 1 371 ? 13.486 -12.457 -4.419 1.00 32.22 662 ALA A O 1
ATOM 5866 N N . LYS A 1 372 ? 15.236 -11.878 -5.719 1.00 32.55 663 LYS A N 1
ATOM 5867 C CA . LYS A 1 372 ? 15.455 -13.252 -6.159 1.00 37.12 663 LYS A CA 1
ATOM 5868 C C . LYS A 1 372 ? 15.748 -14.156 -4.967 1.00 36.64 663 LYS A C 1
ATOM 5869 O O . LYS A 1 372 ? 15.196 -15.259 -4.863 1.00 33.40 663 LYS A O 1
ATOM 5888 N N . THR A 1 373 ? 16.600 -13.695 -4.043 1.00 34.80 664 THR A N 1
ATOM 5889 C CA . THR A 1 373 ? 16.931 -14.492 -2.868 1.00 35.97 664 THR A CA 1
ATOM 5890 C C . THR A 1 373 ? 15.684 -14.790 -2.054 1.00 29.40 664 THR A C 1
ATOM 5891 O O . THR A 1 373 ? 15.510 -15.903 -1.553 1.00 32.03 664 THR A O 1
ATOM 5902 N N . ILE A 1 374 ? 14.798 -13.803 -1.928 1.00 36.26 665 ILE A N 1
ATOM 5903 C CA . ILE A 1 374 ? 13.570 -13.978 -1.159 1.00 32.15 665 ILE A CA 1
ATOM 5904 C C . ILE A 1 374 ? 12.666 -15.008 -1.826 1.00 31.36 665 ILE A C 1
ATOM 5905 O O . ILE A 1 374 ? 12.101 -15.886 -1.162 1.00 32.27 665 ILE A O 1
ATOM 5921 N N . ASN A 1 375 ? 12.495 -14.904 -3.148 1.00 31.09 666 ASN A N 1
ATOM 5922 C CA . ASN A 1 375 ? 11.568 -15.796 -3.835 1.00 32.80 666 ASN A CA 1
ATOM 5923 C C . ASN A 1 375 ? 12.010 -17.248 -3.737 1.00 29.44 666 ASN A C 1
ATOM 5924 O O . ASN A 1 375 ? 11.181 -18.145 -3.559 1.00 30.39 666 ASN A O 1
ATOM 5935 N N . PHE A 1 376 ? 13.303 -17.513 -3.906 1.00 28.09 667 PHE A N 1
ATOM 5936 C CA . PHE A 1 376 ? 13.761 -18.891 -3.791 1.00 26.87 667 PHE A CA 1
ATOM 5937 C C . PHE A 1 376 ? 13.877 -19.308 -2.330 1.00 28.37 667 PHE A C 1
ATOM 5938 O O . PHE A 1 376 ? 13.592 -20.461 -1.986 1.00 28.25 667 PHE A O 1
ATOM 5955 N N . GLY A 1 377 ? 14.264 -18.383 -1.453 1.00 27.73 668 GLY A N 1
ATOM 5956 C CA . GLY A 1 377 ? 14.272 -18.705 -0.034 1.00 28.21 668 GLY A CA 1
ATOM 5957 C C . GLY A 1 377 ? 12.916 -19.196 0.434 1.00 29.15 668 GLY A C 1
ATOM 5958 O O . GLY A 1 377 ? 12.801 -20.254 1.054 1.00 32.87 668 GLY A O 1
ATOM 5962 N N . VAL A 1 378 ? 11.864 -18.444 0.111 1.00 30.28 669 VAL A N 1
ATOM 5963 C CA . VAL A 1 378 ? 10.509 -18.825 0.495 1.00 31.40 669 VAL A CA 1
ATOM 5964 C C . VAL A 1 378 ? 10.111 -20.149 -0.146 1.00 30.72 669 VAL A C 1
ATOM 5965 O O . VAL A 1 378 ? 9.521 -21.017 0.510 1.00 35.87 669 VAL A O 1
ATOM 5978 N N . LEU A 1 379 ? 10.407 -20.325 -1.437 1.00 29.81 670 LEU A N 1
ATOM 5979 C CA . LEU A 1 379 ? 9.988 -21.538 -2.132 1.00 29.40 670 LEU A CA 1
ATOM 5980 C C . LEU A 1 379 ? 10.562 -22.780 -1.459 1.00 28.64 670 LEU A C 1
ATOM 5981 O O . LEU A 1 379 ? 9.842 -23.752 -1.195 1.00 33.21 670 LEU A O 1
ATOM 5997 N N . TYR A 1 380 ? 11.858 -22.765 -1.166 1.00 28.86 671 TYR A N 1
ATOM 5998 C CA . TYR A 1 380 ? 12.531 -23.949 -0.658 1.00 28.48 671 TYR A CA 1
ATOM 5999 C C . TYR A 1 380 ? 12.522 -24.039 0.868 1.00 29.45 671 TYR A C 1
ATOM 6000 O O . TYR A 1 380 ? 13.279 -24.833 1.429 1.00 27.27 671 TYR A O 1
ATOM 6018 N N . GLY A 1 381 ? 11.688 -23.251 1.542 1.00 31.55 672 GLY 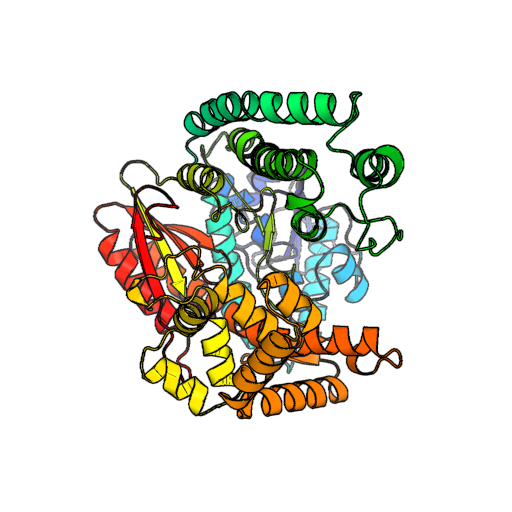A N 1
ATOM 6019 C CA . GLY A 1 381 ? 11.323 -23.507 2.921 1.00 29.92 672 GLY A CA 1
ATOM 6020 C C . GLY A 1 381 ? 11.788 -22.513 3.982 1.00 32.31 672 GLY A C 1
ATOM 6021 O O . GLY A 1 381 ? 11.771 -22.866 5.174 1.00 33.81 672 GLY A O 1
ATOM 6025 N N . MET A 1 382 ? 12.174 -21.296 3.604 1.00 30.72 673 MET A N 1
ATOM 6026 C CA . MET A 1 382 ? 12.606 -20.312 4.594 1.00 36.83 673 MET A CA 1
ATOM 6027 C C . MET A 1 382 ? 11.528 -20.090 5.651 1.00 37.49 673 MET A C 1
ATOM 6028 O O . MET A 1 382 ? 10.329 -20.099 5.361 1.00 33.96 673 MET A O 1
ATOM 6042 N N . SER A 1 383 ? 11.966 -19.894 6.892 1.00 39.59 674 SER A N 1
ATOM 6043 C CA . SER A 1 383 ? 11.048 -19.638 7.986 1.00 39.42 674 SER A CA 1
ATOM 6044 C C . SER A 1 383 ? 10.649 -18.166 8.021 1.00 40.92 674 SER A C 1
ATOM 6045 O O . SER A 1 383 ? 11.367 -17.286 7.536 1.00 37.09 674 SER A O 1
ATOM 6053 N N . ALA A 1 384 ? 9.485 -17.911 8.622 1.00 39.45 675 ALA A N 1
ATOM 6054 C CA . ALA A 1 384 ? 9.017 -16.542 8.803 1.00 39.91 675 ALA A CA 1
ATOM 6055 C C . ALA A 1 384 ? 9.936 -15.758 9.729 1.00 49.93 675 ALA A C 1
ATOM 6056 O O . ALA A 1 384 ? 10.130 -14.550 9.541 1.00 47.22 675 ALA A O 1
ATOM 6063 N N . HIS A 1 385 ? 10.504 -16.426 10.732 1.00 47.51 676 HIS A N 1
ATOM 6064 C CA . HIS A 1 385 ? 11.475 -15.781 11.607 1.00 51.54 676 HIS A CA 1
ATOM 6065 C C . HIS A 1 385 ? 12.644 -15.233 10.804 1.00 50.39 676 HIS A C 1
ATOM 6066 O O . HIS A 1 385 ? 12.974 -14.044 10.890 1.00 50.00 676 HIS A O 1
ATOM 6080 N N . ARG A 1 386 ? 13.277 -16.086 9.999 1.00 46.96 677 ARG A N 1
ATOM 6081 C CA . ARG A 1 386 ? 14.390 -15.624 9.184 1.00 44.12 677 ARG A CA 1
ATOM 6082 C C . ARG A 1 386 ? 13.942 -14.558 8.194 1.00 43.42 677 ARG A C 1
ATOM 6083 O O . ARG A 1 386 ? 14.620 -13.539 8.017 1.00 43.34 677 ARG A O 1
ATOM 6104 N N . LEU A 1 387 ? 12.807 -14.779 7.528 1.00 41.61 678 LEU A N 1
ATOM 6105 C CA . LEU A 1 387 ? 12.339 -13.813 6.542 1.00 42.91 678 LEU A CA 1
ATOM 6106 C C . LEU A 1 387 ? 12.091 -12.455 7.184 1.00 42.93 678 LEU A C 1
ATOM 6107 O O . LEU A 1 387 ? 12.409 -11.415 6.595 1.00 43.53 678 LEU A O 1
ATOM 6123 N N . SER A 1 388 ? 11.532 -12.444 8.396 1.00 42.87 679 SER A N 1
ATOM 6124 C CA . SER A 1 388 ? 11.267 -11.182 9.074 1.00 43.69 679 SER A CA 1
ATOM 6125 C C . SER A 1 388 ? 12.560 -10.457 9.417 1.00 47.25 679 SER A C 1
ATOM 6126 O O . SER A 1 388 ? 12.584 -9.222 9.461 1.00 46.77 679 SER A O 1
ATOM 6134 N N . GLN A 1 389 ? 13.643 -11.198 9.652 1.00 49.55 680 GLN A N 1
ATOM 6135 C CA . GLN A 1 389 ? 14.937 -10.567 9.887 1.00 51.33 680 GLN A CA 1
ATOM 6136 C C . GLN A 1 389 ? 15.555 -10.073 8.585 1.00 56.90 680 GLN A C 1
ATOM 6137 O O . GLN A 1 389 ? 16.079 -8.954 8.530 1.00 55.85 680 GLN A O 1
ATOM 6141 N N . GLU A 1 390 ? 15.486 -10.886 7.528 1.00 59.79 681 GLU A N 1
ATOM 6142 C CA . GLU A 1 390 ? 16.080 -10.507 6.250 1.00 62.11 681 GLU A CA 1
ATOM 6143 C C . GLU A 1 390 ? 15.456 -9.227 5.703 1.00 63.42 681 GLU A C 1
ATOM 6144 O O . GLU A 1 390 ? 16.153 -8.391 5.116 1.00 62.95 681 GLU A O 1
ATOM 6156 N N . LEU A 1 391 ? 14.145 -9.057 5.884 1.00 60.62 682 LEU A N 1
ATOM 6157 C CA . LEU A 1 391 ? 13.407 -7.948 5.292 1.00 59.35 682 LEU A CA 1
ATOM 6158 C C . LEU A 1 391 ? 13.165 -6.800 6.262 1.00 62.61 682 LEU A C 1
ATOM 6159 O O . LEU A 1 391 ? 12.611 -5.774 5.858 1.00 63.55 682 LEU A O 1
ATOM 6175 N N . ALA A 1 392 ? 13.561 -6.946 7.524 1.00 57.12 683 ALA A N 1
ATOM 6176 C CA . ALA A 1 392 ? 13.357 -5.900 8.523 1.00 61.97 683 ALA A CA 1
ATOM 6177 C C . ALA A 1 392 ? 11.873 -5.570 8.681 1.00 60.42 683 ALA A C 1
ATOM 6178 O O . ALA A 1 392 ? 11.484 -4.405 8.790 1.00 62.76 683 ALA A O 1
ATOM 6185 N N . ILE A 1 393 ? 11.038 -6.604 8.698 1.00 56.22 684 ILE A N 1
ATOM 6186 C CA . ILE A 1 393 ? 9.601 -6.429 8.893 1.00 55.09 684 ILE A CA 1
ATOM 6187 C C . ILE A 1 393 ? 9.163 -7.295 10.065 1.00 57.03 684 ILE A C 1
ATOM 6188 O O . ILE A 1 393 ? 9.925 -8.165 10.509 1.00 52.65 684 ILE A O 1
ATOM 6204 N N . PRO A 1 394 ? 7.958 -7.096 10.592 1.00 54.16 685 PRO A N 1
ATOM 6205 C CA . PRO A 1 394 ? 7.502 -7.926 11.708 1.00 55.37 685 PRO A CA 1
ATOM 6206 C C . PRO A 1 394 ? 7.350 -9.380 11.292 1.00 55.88 685 PRO A C 1
ATOM 6207 O O . PRO A 1 394 ? 7.125 -9.695 10.120 1.00 49.84 685 PRO A O 1
ATOM 6218 N N . TYR A 1 395 ? 7.482 -10.267 12.285 1.00 56.50 686 TYR A N 1
ATOM 6219 C CA . TYR A 1 395 ? 7.210 -11.685 12.078 1.00 55.71 686 TYR A CA 1
ATOM 6220 C C . TYR A 1 395 ? 5.872 -11.888 11.383 1.00 52.59 686 TYR A C 1
ATOM 6221 O O . TYR A 1 395 ? 5.756 -12.705 10.464 1.00 50.98 686 TYR A O 1
ATOM 6239 N N . GLU A 1 396 ? 4.852 -11.133 11.798 1.00 55.44 687 GLU A N 1
ATOM 6240 C CA . GLU A 1 396 ? 3.510 -11.337 11.263 1.00 56.87 687 GLU A CA 1
ATOM 6241 C C . GLU A 1 396 ? 3.456 -11.033 9.770 1.00 59.89 687 GLU A C 1
ATOM 6242 O O . GLU A 1 396 ? 2.791 -11.746 9.009 1.00 55.39 687 GLU A O 1
ATOM 6254 N N . GLU A 1 397 ? 4.154 -9.983 9.328 1.00 65.86 688 GLU A N 1
ATOM 6255 C CA . GLU A 1 397 ? 4.123 -9.624 7.912 1.00 66.52 688 GLU A CA 1
ATOM 6256 C C . GLU A 1 397 ? 4.916 -10.609 7.062 1.00 62.01 688 GLU A C 1
ATOM 6257 O O . GLU A 1 397 ? 4.553 -10.863 5.907 1.00 51.68 688 GLU A O 1
ATOM 6269 N N . ALA A 1 398 ? 6.001 -11.166 7.603 1.00 51.10 689 ALA A N 1
ATOM 6270 C CA . ALA A 1 398 ? 6.724 -12.210 6.886 1.00 47.33 689 ALA A CA 1
ATOM 6271 C C . ALA A 1 398 ? 5.874 -13.470 6.765 1.00 46.63 689 ALA A C 1
ATOM 6272 O O . ALA A 1 398 ? 5.778 -14.070 5.685 1.00 45.33 689 ALA A O 1
ATOM 6279 N N . GLN A 1 399 ? 5.254 -13.886 7.871 1.00 48.18 690 GLN A N 1
ATOM 6280 C CA . GLN A 1 399 ? 4.294 -14.985 7.840 1.00 49.48 690 GLN A CA 1
ATOM 6281 C C . GLN A 1 399 ? 3.289 -14.798 6.708 1.00 50.58 690 GLN A C 1
ATOM 6282 O O . GLN A 1 399 ? 3.043 -15.715 5.915 1.00 48.73 690 GLN A O 1
ATOM 6296 N N . ALA A 1 400 ? 2.709 -13.600 6.611 1.00 51.60 691 ALA A N 1
ATOM 6297 C CA . ALA A 1 400 ? 1.689 -13.347 5.599 1.00 52.82 691 ALA A CA 1
ATOM 6298 C C . ALA A 1 400 ? 2.257 -13.455 4.190 1.00 50.61 691 ALA A C 1
ATOM 6299 O O . ALA A 1 400 ? 1.562 -13.898 3.268 1.00 50.84 691 ALA A O 1
ATOM 6306 N N . PHE A 1 401 ? 3.511 -13.037 3.996 1.00 48.64 692 PHE A N 1
ATOM 6307 C CA . PHE A 1 401 ? 4.099 -13.094 2.662 1.00 46.64 692 PHE A CA 1
ATOM 6308 C C . PHE A 1 401 ? 4.269 -14.532 2.201 1.00 47.66 692 PHE A C 1
ATOM 6309 O O . PHE A 1 401 ? 4.028 -14.846 1.030 1.00 44.29 692 PHE A O 1
ATOM 6326 N N . ILE A 1 402 ? 4.720 -15.409 3.100 1.00 46.86 693 ILE A N 1
ATOM 6327 C CA . ILE A 1 402 ? 4.885 -16.818 2.761 1.00 43.80 693 ILE A CA 1
ATOM 6328 C C . ILE A 1 402 ? 3.538 -17.440 2.407 1.00 45.42 693 ILE A C 1
ATOM 6329 O O . ILE A 1 402 ? 3.436 -18.240 1.469 1.00 43.33 693 ILE A O 1
ATOM 6345 N N . GLU A 1 403 ? 2.481 -17.070 3.134 1.00 46.75 694 GLU A N 1
ATOM 6346 C CA . GLU A 1 403 ? 1.160 -17.637 2.873 1.00 48.64 694 GLU A CA 1
ATOM 6347 C C . GLU A 1 403 ? 0.641 -17.225 1.497 1.00 49.03 694 GLU A C 1
ATOM 6348 O O . GLU A 1 403 ? 0.168 -18.066 0.724 1.00 49.01 694 GLU A O 1
ATOM 6352 N N . ARG A 1 404 ? 0.714 -15.931 1.173 1.00 49.54 695 ARG A N 1
ATOM 6353 C CA . ARG A 1 404 ? 0.228 -15.465 -0.123 1.00 50.07 695 ARG A CA 1
ATOM 6354 C C . ARG A 1 404 ? 1.057 -16.044 -1.266 1.00 61.59 695 ARG A C 1
ATOM 6355 O O . ARG A 1 404 ? 0.515 -16.399 -2.318 1.00 59.76 695 ARG A O 1
ATOM 6359 N N . TYR A 1 405 ? 2.376 -16.143 -1.075 1.00 45.34 696 TYR A N 1
ATOM 6360 C CA . TYR A 1 405 ? 3.251 -16.727 -2.085 1.00 42.72 696 TYR A CA 1
ATOM 6361 C C . TYR A 1 405 ? 2.718 -18.075 -2.558 1.00 51.27 696 TYR A C 1
ATOM 6362 O O . TYR A 1 405 ? 2.528 -18.298 -3.758 1.00 52.20 696 TYR A O 1
ATOM 6380 N N . PHE A 1 406 ? 2.453 -18.985 -1.622 1.00 43.80 697 PHE A N 1
ATOM 6381 C CA . PHE A 1 406 ? 1.994 -20.317 -1.998 1.00 48.15 697 PHE A CA 1
ATOM 6382 C C . PHE A 1 406 ? 0.522 -20.329 -2.385 1.00 50.88 697 PHE A C 1
ATOM 6383 O O . PHE A 1 406 ? 0.120 -21.124 -3.243 1.00 50.78 697 PHE A O 1
ATOM 6400 N N . GLN A 1 407 ? -0.292 -19.461 -1.778 1.00 49.31 698 GLN A N 1
ATOM 6401 C CA . GLN A 1 407 ? -1.682 -19.342 -2.201 1.00 50.69 698 GLN A CA 1
ATOM 6402 C C . GLN A 1 407 ? -1.776 -18.873 -3.646 1.00 54.81 698 GLN A C 1
ATOM 6403 O O . GLN A 1 407 ? -2.754 -19.179 -4.338 1.00 52.25 698 GLN A O 1
ATOM 6407 N N . SER A 1 408 ? -0.763 -18.145 -4.124 1.00 49.10 699 SER A N 1
ATOM 6408 C CA . SER A 1 408 ? -0.760 -17.697 -5.512 1.00 48.47 699 SER A CA 1
ATOM 6409 C C . SER A 1 408 ? -0.556 -18.859 -6.477 1.00 48.51 699 SER A C 1
ATOM 6410 O O . SER A 1 408 ? -1.101 -18.843 -7.584 1.00 48.14 699 SER A O 1
ATOM 6418 N N . PHE A 1 409 ? 0.211 -19.875 -6.080 1.00 45.41 700 PHE A N 1
ATOM 6419 C CA . PHE A 1 409 ? 0.546 -21.004 -6.947 1.00 44.18 700 PHE A CA 1
ATOM 6420 C C . PHE A 1 409 ? 0.199 -22.290 -6.208 1.00 44.65 700 PHE A C 1
ATOM 6421 O O . PHE A 1 409 ? 1.089 -23.006 -5.724 1.00 42.88 700 PHE A O 1
ATOM 6438 N N . PRO A 1 410 ? -1.093 -22.625 -6.122 1.00 47.18 701 PRO A N 1
ATOM 6439 C CA . PRO 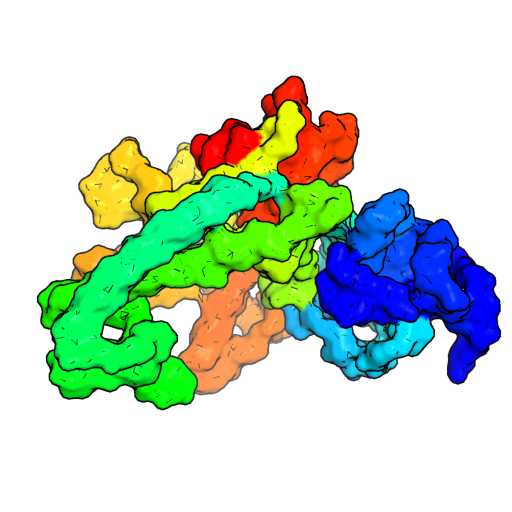A 1 410 ? -1.517 -23.702 -5.211 1.00 48.05 701 PRO A CA 1
ATOM 6440 C C . PRO A 1 410 ? -1.032 -25.087 -5.598 1.00 50.71 701 PRO A C 1
ATOM 6441 O O . PRO A 1 410 ? -0.939 -25.949 -4.715 1.00 52.39 701 PRO A O 1
ATOM 6452 N N . LYS A 1 411 ? -0.725 -25.344 -6.871 1.00 46.71 702 LYS A N 1
ATOM 6453 C CA . LYS A 1 411 ? -0.215 -26.657 -7.248 1.00 53.53 702 LYS A CA 1
ATOM 6454 C C . LYS A 1 411 ? 1.228 -26.874 -6.813 1.00 49.64 702 LYS A C 1
ATOM 6455 O O . LYS A 1 411 ? 1.721 -28.002 -6.913 1.00 45.64 702 LYS A O 1
ATOM 6474 N N . VAL A 1 412 ? 1.918 -25.830 -6.349 1.00 47.50 703 VAL A N 1
ATOM 6475 C CA . VAL A 1 412 ? 3.311 -25.990 -5.944 1.00 44.93 703 VAL A CA 1
ATOM 6476 C C . VAL A 1 412 ? 3.400 -26.834 -4.680 1.00 44.70 703 VAL A C 1
ATOM 6477 O O . VAL A 1 412 ? 4.186 -27.785 -4.606 1.00 37.25 703 VAL A O 1
ATOM 6490 N N . ARG A 1 413 ? 2.603 -26.496 -3.663 1.00 48.72 704 ARG A N 1
ATOM 6491 C CA . ARG A 1 413 ? 2.611 -27.290 -2.437 1.00 51.43 704 ARG A CA 1
ATOM 6492 C C . ARG A 1 413 ? 2.207 -28.730 -2.721 1.00 49.76 704 ARG A C 1
ATOM 6493 O O . ARG A 1 413 ? 2.753 -29.666 -2.124 1.00 41.55 704 ARG A O 1
ATOM 6514 N N . ALA A 1 414 ? 1.258 -28.927 -3.636 1.00 45.52 705 ALA A N 1
ATOM 6515 C CA . ALA A 1 414 ? 0.849 -30.280 -3.995 1.00 45.10 705 ALA A CA 1
ATOM 6516 C C . ALA A 1 414 ? 1.990 -31.033 -4.660 1.00 46.88 705 ALA A C 1
ATOM 6517 O O . ALA A 1 414 ? 2.185 -32.228 -4.406 1.00 46.05 705 ALA A O 1
ATOM 6524 N N . TRP A 1 415 ? 2.766 -30.347 -5.504 1.00 39.95 706 TRP A N 1
ATOM 6525 C CA . TRP A 1 415 ? 3.928 -30.978 -6.112 1.00 37.97 706 TRP A CA 1
ATOM 6526 C C . TRP A 1 415 ? 4.997 -31.281 -5.072 1.00 37.12 706 TRP A C 1
ATOM 6527 O O . TRP A 1 415 ? 5.639 -32.335 -5.122 1.00 37.10 706 TRP A O 1
ATOM 6548 N N . ILE A 1 416 ? 5.205 -30.372 -4.122 1.00 38.10 707 ILE A N 1
ATOM 6549 C CA . ILE A 1 416 ? 6.180 -30.636 -3.071 1.00 35.07 707 ILE A CA 1
ATOM 6550 C C . ILE A 1 416 ? 5.828 -31.926 -2.340 1.00 41.30 707 ILE A C 1
ATOM 6551 O O . ILE A 1 416 ? 6.660 -32.827 -2.210 1.00 37.21 707 ILE A O 1
ATOM 6567 N N . GLU A 1 417 ? 4.580 -32.059 -1.887 1.00 51.90 708 GLU A N 1
ATOM 6568 C CA . GLU A 1 417 ? 4.240 -33.243 -1.102 1.00 57.07 708 GLU A CA 1
ATOM 6569 C C . GLU A 1 417 ? 4.234 -34.508 -1.953 1.00 39.63 708 GLU A C 1
ATOM 6570 O O . GLU A 1 417 ? 4.568 -35.587 -1.451 1.00 44.84 708 GLU A O 1
ATOM 6582 N N . LYS A 1 418 ? 3.876 -34.406 -3.233 1.00 41.57 709 LYS A N 1
ATOM 6583 C CA . LYS A 1 418 ? 3.971 -35.567 -4.115 1.00 41.28 709 LYS A CA 1
ATOM 6584 C C . LYS A 1 418 ? 5.419 -36.013 -4.275 1.00 40.30 709 LYS A C 1
ATOM 6585 O O . LYS A 1 418 ? 5.721 -37.213 -4.248 1.00 40.97 709 LYS A O 1
ATOM 6589 N N . THR A 1 419 ? 6.329 -35.056 -4.448 1.00 37.50 710 THR A N 1
ATOM 6590 C CA . THR A 1 419 ? 7.738 -35.387 -4.617 1.00 33.85 710 THR A CA 1
ATOM 6591 C C . THR A 1 419 ? 8.289 -36.107 -3.391 1.00 50.86 710 THR A C 1
ATOM 6592 O O . THR A 1 419 ? 9.009 -37.105 -3.515 1.00 33.20 710 THR A O 1
ATOM 6603 N N . LEU A 1 420 ? 7.956 -35.620 -2.197 1.00 36.79 711 LEU A N 1
ATOM 6604 C CA . LEU A 1 420 ? 8.453 -36.247 -0.977 1.00 34.41 711 LEU A CA 1
ATOM 6605 C C . LEU A 1 420 ? 7.875 -37.646 -0.789 1.00 37.27 711 LEU A C 1
ATOM 6606 O O . LEU A 1 420 ? 8.565 -38.548 -0.298 1.00 37.16 711 LEU A O 1
ATOM 6622 N N . GLU A 1 421 ? 6.619 -37.858 -1.182 1.00 39.98 712 GLU A N 1
ATOM 6623 C CA . GLU A 1 421 ? 6.029 -39.182 -1.024 1.00 50.94 712 GLU A CA 1
ATOM 6624 C C . GLU A 1 421 ? 6.752 -40.207 -1.889 1.00 39.08 712 GLU A C 1
ATOM 6625 O O . GLU A 1 421 ? 7.044 -41.318 -1.432 1.00 42.62 712 GLU A O 1
ATOM 6637 N N . GLU A 1 422 ? 7.035 -39.863 -3.145 1.00 41.16 713 GLU A N 1
ATOM 6638 C CA . GLU A 1 422 ? 7.761 -40.791 -4.007 1.00 42.09 713 GLU A CA 1
ATOM 6639 C C . GLU A 1 422 ? 9.214 -40.940 -3.569 1.00 42.35 713 GLU A C 1
ATOM 6640 O O . GLU A 1 422 ? 9.810 -42.008 -3.757 1.00 44.93 713 GLU A O 1
ATOM 6644 N N . GLY A 1 423 ? 9.806 -39.889 -2.998 1.00 35.42 714 GLY A N 1
ATOM 6645 C CA . GLY A 1 423 ? 11.159 -40.019 -2.484 1.00 34.44 714 GLY A CA 1
ATOM 6646 C C . GLY A 1 423 ? 11.228 -40.947 -1.287 1.00 35.75 714 GLY A C 1
ATOM 6647 O O . GLY A 1 423 ? 12.212 -41.673 -1.112 1.00 34.69 714 GLY A O 1
ATOM 6651 N N . ARG A 1 424 ? 10.183 -40.959 -0.462 1.00 41.16 715 ARG A N 1
ATOM 6652 C CA . ARG A 1 424 ? 10.143 -41.897 0.655 1.00 41.61 715 ARG A CA 1
ATOM 6653 C C . ARG A 1 424 ? 9.998 -43.330 0.158 1.00 38.27 715 ARG A C 1
ATOM 6654 O O . ARG A 1 424 ? 10.699 -44.236 0.623 1.00 44.61 715 ARG A O 1
ATOM 6675 N N . ARG A 1 425 ? 9.101 -43.555 -0.800 1.00 39.59 716 ARG A N 1
ATOM 6676 C CA . ARG A 1 425 ? 8.843 -44.919 -1.249 1.00 42.24 716 ARG A CA 1
ATOM 667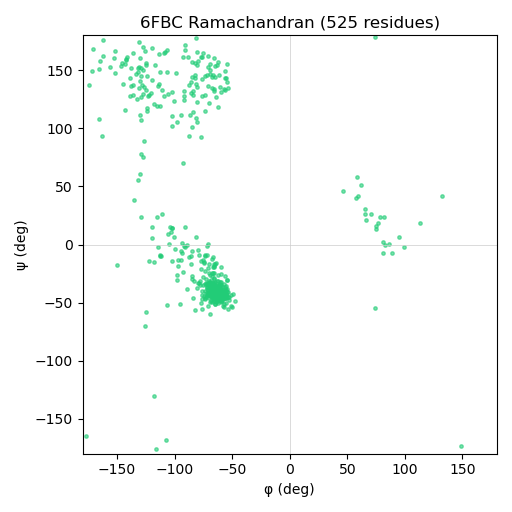7 C C . ARG A 1 425 ? 10.018 -45.459 -2.046 1.00 41.90 716 ARG A C 1
ATOM 6678 O O . ARG A 1 425 ? 10.421 -46.614 -1.862 1.00 42.73 716 ARG A O 1
ATOM 6699 N N . ARG A 1 426 ? 10.587 -44.631 -2.924 1.00 37.51 717 ARG A N 1
ATOM 6700 C CA . ARG A 1 426 ? 11.673 -45.043 -3.802 1.00 41.46 717 ARG A CA 1
ATOM 6701 C C . ARG A 1 426 ? 13.045 -44.932 -3.154 1.00 39.51 717 ARG A C 1
ATOM 6702 O O . ARG A 1 426 ? 13.959 -45.672 -3.534 1.00 38.02 717 ARG A O 1
ATOM 6723 N N . GLY A 1 427 ? 13.222 -43.997 -2.219 1.00 37.01 718 GLY A N 1
ATOM 6724 C CA . GLY A 1 427 ? 14.526 -43.686 -1.685 1.00 36.41 718 GLY A CA 1
ATOM 6725 C C . GLY A 1 427 ? 15.285 -42.615 -2.447 1.00 33.30 718 GLY A C 1
ATOM 6726 O O . GLY A 1 427 ? 16.348 -42.187 -1.986 1.00 28.94 718 GLY A O 1
ATOM 6730 N N . TYR A 1 428 ? 14.776 -42.171 -3.597 1.00 30.92 719 TYR A N 1
ATOM 6731 C CA . TYR A 1 428 ? 15.403 -41.115 -4.375 1.00 32.92 719 TYR A CA 1
ATOM 6732 C C . TYR A 1 428 ? 14.330 -40.228 -4.989 1.00 29.85 719 TYR A C 1
ATOM 6733 O O . TYR A 1 428 ? 13.157 -40.609 -5.099 1.00 31.75 719 TYR A O 1
ATOM 6751 N N . VAL A 1 429 ? 14.752 -39.023 -5.357 1.00 27.90 720 VAL A N 1
ATOM 6752 C CA . VAL A 1 429 ? 13.969 -38.089 -6.152 1.00 27.32 720 VAL A CA 1
ATOM 6753 C C . VAL A 1 429 ? 14.679 -37.951 -7.492 1.00 26.57 720 VAL A C 1
ATOM 6754 O O . VAL A 1 429 ? 15.843 -38.325 -7.635 1.00 25.50 720 VAL A O 1
ATOM 6767 N N . GLU A 1 430 ? 13.973 -37.418 -8.491 1.00 26.89 721 GLU A N 1
ATOM 6768 C CA . GLU A 1 430 ? 14.540 -37.388 -9.835 1.00 26.28 721 GLU A CA 1
ATOM 6769 C C . GLU A 1 430 ? 14.161 -36.109 -10.572 1.00 28.71 721 GLU A C 1
ATOM 6770 O O . GLU A 1 430 ? 13.149 -35.471 -10.271 1.00 29.18 721 GLU A O 1
ATOM 6782 N N . THR A 1 431 ? 15.005 -35.739 -11.542 1.00 25.19 722 THR A N 1
ATOM 6783 C CA . THR A 1 431 ? 14.729 -34.619 -12.430 1.00 24.62 722 THR A CA 1
ATOM 6784 C C . THR A 1 431 ? 13.791 -35.039 -13.559 1.00 26.22 722 THR A C 1
ATOM 6785 O O . THR A 1 431 ? 13.421 -36.208 -13.705 1.00 27.90 722 THR A O 1
ATOM 6796 N N . LEU A 1 432 ? 13.448 -34.065 -14.403 1.00 26.09 723 LEU A N 1
ATOM 6797 C CA . LEU A 1 432 ? 12.571 -34.331 -15.540 1.00 29.72 723 LEU A CA 1
ATOM 6798 C C . LEU A 1 432 ? 13.133 -35.431 -16.429 1.00 30.01 723 LEU A C 1
ATOM 6799 O O . LEU A 1 432 ? 12.378 -36.242 -16.984 1.00 30.50 723 LEU A O 1
ATOM 6815 N N . PHE A 1 433 ? 14.453 -35.470 -16.580 1.00 27.99 724 PHE A N 1
ATOM 6816 C CA . PHE A 1 433 ? 15.114 -36.445 -17.433 1.00 31.90 724 PHE A CA 1
ATOM 6817 C C . PHE A 1 433 ? 15.472 -37.734 -16.708 1.00 33.84 724 PHE A C 1
ATOM 6818 O O . PHE A 1 433 ? 16.020 -38.648 -17.334 1.00 32.13 724 PHE A O 1
ATOM 6835 N N . GLY A 1 434 ? 15.170 -37.836 -15.418 1.00 26.95 725 GLY A N 1
ATOM 6836 C CA . GLY A 1 434 ? 15.439 -39.037 -14.664 1.00 27.39 725 GLY A CA 1
ATOM 6837 C C . GLY A 1 434 ? 16.742 -39.062 -13.890 1.00 25.97 725 GLY A C 1
ATOM 6838 O O . GLY A 1 434 ? 17.080 -40.111 -13.336 1.00 29.08 725 GLY A O 1
ATOM 6842 N N . ARG A 1 435 ? 17.487 -37.955 -13.840 1.00 25.98 726 ARG A N 1
ATOM 6843 C CA . ARG A 1 435 ? 18.641 -37.891 -12.954 1.00 25.28 726 ARG A CA 1
ATOM 6844 C C . ARG A 1 435 ? 18.164 -38.077 -11.523 1.00 24.23 726 ARG A C 1
ATOM 6845 O O . ARG A 1 435 ? 17.176 -37.471 -11.121 1.00 25.50 726 ARG A O 1
ATOM 6866 N N . ARG A 1 436 ? 18.878 -38.896 -10.744 1.00 23.47 727 ARG A N 1
ATOM 6867 C CA . ARG A 1 436 ? 18.429 -39.286 -9.410 1.00 24.00 727 ARG A CA 1
ATOM 6868 C C . ARG A 1 436 ? 19.324 -38.725 -8.317 1.00 22.86 727 ARG A C 1
ATOM 6869 O O . ARG A 1 436 ? 20.536 -38.596 -8.488 1.00 22.10 727 ARG A O 1
ATOM 6890 N N . ARG A 1 437 ? 18.714 -38.449 -7.165 1.00 23.53 728 ARG A N 1
ATOM 6891 C CA . ARG A 1 437 ? 19.446 -38.151 -5.943 1.00 22.64 728 ARG A CA 1
ATOM 6892 C C . ARG A 1 437 ? 18.834 -38.988 -4.832 1.00 23.64 728 ARG A C 1
ATOM 6893 O O . ARG A 1 437 ? 17.622 -38.925 -4.603 1.00 24.59 728 ARG A O 1
ATOM 6914 N N . TYR A 1 438 ? 19.660 -39.770 -4.139 1.00 23.86 729 TYR A N 1
ATOM 6915 C CA . TYR A 1 438 ? 19.148 -40.601 -3.058 1.00 24.94 729 TYR A CA 1
ATOM 6916 C C . TYR A 1 438 ? 19.049 -39.786 -1.774 1.00 25.29 729 TYR A C 1
ATOM 6917 O O . TYR A 1 438 ? 20.012 -39.129 -1.372 1.00 27.28 729 TYR A O 1
ATOM 6935 N N . VAL A 1 439 ? 17.881 -39.822 -1.141 1.00 26.03 730 VAL A N 1
ATOM 6936 C CA . VAL A 1 439 ? 17.652 -39.050 0.075 1.00 30.81 730 VAL A CA 1
ATOM 6937 C C . VAL A 1 439 ? 17.085 -39.993 1.131 1.00 29.39 730 VAL A C 1
ATOM 6938 O O . VAL A 1 439 ? 15.873 -40.001 1.390 1.00 34.06 730 VAL A O 1
ATOM 6951 N N . PRO A 1 440 ? 17.932 -40.802 1.760 1.00 33.44 731 PRO A N 1
ATOM 6952 C CA . PRO A 1 440 ? 17.428 -41.761 2.753 1.00 37.58 731 PRO A CA 1
ATOM 6953 C C . PRO A 1 440 ? 16.848 -41.099 3.985 1.00 37.55 731 PRO A C 1
ATOM 6954 O O . PRO A 1 440 ? 15.951 -41.670 4.615 1.00 41.85 731 PRO A O 1
ATOM 6965 N N . ASP A 1 441 ? 17.326 -39.909 4.350 1.00 40.36 732 ASP A N 1
ATOM 6966 C CA . ASP A 1 441 ? 16.867 -39.287 5.586 1.00 42.55 732 ASP A CA 1
ATOM 6967 C C . ASP A 1 441 ? 15.426 -38.781 5.510 1.00 40.82 732 ASP A C 1
ATOM 6968 O O . ASP A 1 441 ? 14.932 -38.254 6.515 1.00 39.83 732 ASP A O 1
ATOM 6977 N N . LEU A 1 442 ? 14.728 -38.947 4.380 1.00 35.93 733 LEU A N 1
ATOM 6978 C CA . LEU A 1 442 ? 13.295 -38.647 4.341 1.00 34.60 733 LEU A CA 1
ATOM 6979 C C . LEU A 1 442 ? 12.499 -39.484 5.332 1.00 41.11 733 LEU A C 1
ATOM 6980 O O . LEU A 1 442 ? 11.362 -39.124 5.662 1.00 36.15 733 LEU A O 1
ATOM 6996 N N . GLU A 1 443 ? 13.061 -40.600 5.784 1.00 42.13 734 GLU A N 1
ATOM 6997 C CA . GLU A 1 443 ? 12.436 -41.488 6.751 1.00 50.07 734 GLU A CA 1
ATOM 6998 C C . GLU A 1 443 ? 13.031 -41.334 8.146 1.00 45.98 734 GLU A C 1
ATOM 6999 O O . GLU A 1 443 ? 12.754 -42.156 9.022 1.00 48.91 734 GLU A O 1
ATOM 7011 N N . ALA A 1 444 ? 13.853 -40.310 8.363 1.00 39.72 735 ALA A N 1
ATOM 7012 C CA . ALA A 1 444 ? 14.504 -40.123 9.652 1.00 37.88 735 ALA A CA 1
ATOM 7013 C C . ALA A 1 444 ? 13.480 -39.838 10.741 1.00 39.37 735 ALA A C 1
ATOM 7014 O O . ALA A 1 444 ? 12.478 -39.156 10.510 1.00 45.83 735 ALA A O 1
ATOM 7021 N N . ARG A 1 445 ? 13.745 -40.358 11.940 1.00 40.90 736 ARG A N 1
ATOM 7022 C CA . ARG A 1 445 ? 12.861 -40.198 13.090 1.00 41.41 736 ARG A CA 1
ATOM 7023 C C . ARG A 1 445 ? 13.136 -38.926 13.889 1.00 40.22 736 ARG A C 1
ATOM 7024 O O . ARG A 1 445 ? 12.353 -38.594 14.786 1.00 44.68 736 ARG A O 1
ATOM 7045 N N . VAL A 1 446 ? 14.234 -38.228 13.612 1.00 37.31 737 VAL A N 1
ATOM 7046 C CA . VAL A 1 446 ? 14.502 -36.922 14.205 1.00 39.56 737 VAL A CA 1
ATOM 7047 C C . VAL A 1 446 ? 13.942 -35.881 13.246 1.00 38.62 737 VAL A C 1
ATOM 7048 O O . VAL A 1 446 ? 14.298 -35.871 12.064 1.00 36.91 737 VAL A O 1
ATOM 7061 N N . LYS A 1 447 ? 13.052 -35.016 13.743 1.00 38.76 738 LYS A N 1
ATOM 7062 C CA . LYS A 1 447 ? 12.299 -34.145 12.843 1.00 37.07 738 LYS A CA 1
ATOM 7063 C C . LYS A 1 447 ? 13.213 -33.165 12.116 1.00 35.10 738 LYS A C 1
ATOM 7064 O O . LYS A 1 447 ? 13.074 -32.957 10.908 1.00 34.12 738 LYS A O 1
ATOM 7083 N N . SER A 1 448 ? 14.150 -32.542 12.837 1.00 37.22 739 SER A N 1
ATOM 7084 C CA . SER A 1 448 ? 15.013 -31.548 12.207 1.00 34.31 739 SER A CA 1
ATOM 7085 C C . SER A 1 448 ? 15.832 -32.164 11.077 1.00 32.01 739 SER A C 1
ATOM 7086 O O . SER A 1 448 ? 16.043 -31.526 10.037 1.00 30.37 739 SER A O 1
ATOM 7094 N N . VAL A 1 449 ? 16.308 -33.398 11.270 1.00 32.83 740 VAL A N 1
ATOM 7095 C CA . VAL A 1 449 ? 17.066 -34.102 10.232 1.00 30.45 740 VAL A CA 1
ATOM 7096 C C . VAL A 1 449 ? 16.159 -34.442 9.058 1.00 32.92 740 VAL A C 1
ATOM 7097 O O . VAL A 1 449 ? 16.497 -34.203 7.887 1.00 33.14 740 VAL A O 1
ATOM 7110 N N . ARG A 1 450 ? 14.997 -35.017 9.356 1.00 31.55 741 ARG A N 1
ATOM 7111 C CA . ARG A 1 450 ? 14.047 -35.370 8.312 1.00 31.73 741 ARG A CA 1
ATOM 7112 C C . ARG A 1 450 ? 13.630 -34.144 7.516 1.00 31.15 741 ARG A C 1
ATOM 7113 O O . ARG A 1 450 ? 13.569 -34.187 6.285 1.00 30.38 741 ARG A O 1
ATOM 7134 N N . GLU A 1 451 ? 13.346 -33.033 8.198 1.00 31.63 742 GLU A N 1
ATOM 7135 C CA . GLU A 1 451 ? 12.874 -31.850 7.489 1.00 31.36 742 GLU A CA 1
ATOM 7136 C C . GLU A 1 451 ? 13.990 -31.194 6.677 1.00 31.40 742 GLU A C 1
ATOM 7137 O O . GLU A 1 451 ? 13.734 -30.687 5.581 1.00 29.10 742 GLU A O 1
ATOM 7149 N N . ALA A 1 452 ? 15.232 -31.224 7.161 1.00 28.93 743 ALA A N 1
ATOM 7150 C CA . ALA A 1 452 ? 16.340 -30.803 6.307 1.00 30.66 743 ALA A CA 1
ATOM 7151 C C . ALA A 1 452 ? 16.411 -31.671 5.061 1.00 26.36 743 ALA A C 1
ATOM 7152 O O . ALA A 1 452 ? 16.592 -31.161 3.945 1.00 27.90 743 ALA A O 1
ATOM 7159 N N . ALA A 1 453 ? 16.256 -32.989 5.229 1.00 27.98 744 ALA A N 1
ATOM 7160 C CA . ALA A 1 453 ? 16.286 -33.893 4.082 1.00 28.52 744 ALA A CA 1
ATOM 7161 C C . ALA A 1 453 ? 15.174 -33.564 3.096 1.00 26.72 744 ALA A C 1
ATOM 7162 O O . ALA A 1 453 ? 15.371 -33.644 1.878 1.00 27.24 744 ALA A O 1
ATOM 7169 N N . GLU A 1 454 ? 13.990 -33.209 3.606 1.00 27.99 745 GLU A N 1
ATOM 7170 C CA . GLU A 1 454 ? 12.873 -32.876 2.728 1.00 29.56 745 GLU A CA 1
ATOM 7171 C C . GLU A 1 454 ? 13.196 -31.657 1.869 1.00 27.52 745 GLU A C 1
ATOM 7172 O O . GLU A 1 454 ? 12.932 -31.652 0.665 1.00 27.30 745 GLU A O 1
ATOM 7184 N N . ARG A 1 455 ? 13.784 -30.618 2.467 1.00 29.73 746 ARG A N 1
ATOM 7185 C CA . ARG A 1 455 ? 14.116 -29.419 1.704 1.00 33.04 746 ARG A CA 1
ATOM 7186 C C . ARG A 1 455 ? 15.169 -29.723 0.645 1.00 25.68 746 ARG A C 1
ATOM 7187 O O . ARG A 1 455 ? 15.069 -29.248 -0.492 1.00 24.91 746 ARG A O 1
ATOM 7208 N N . MET A 1 456 ? 16.171 -30.540 0.992 1.00 28.47 747 MET A N 1
ATOM 7209 C CA . MET A 1 456 ? 17.134 -30.997 -0.006 1.00 24.98 747 MET A CA 1
ATOM 7210 C C . MET A 1 456 ? 16.434 -31.771 -1.115 1.00 24.74 747 MET A C 1
ATOM 7211 O O . MET A 1 456 ? 16.758 -31.611 -2.302 1.00 25.76 747 MET A O 1
ATOM 7225 N N . ALA A 1 457 ? 15.454 -32.597 -0.744 1.00 25.37 748 ALA A N 1
ATOM 7226 C CA . ALA A 1 457 ? 14.872 -33.561 -1.673 1.00 30.83 748 ALA A CA 1
ATOM 7227 C C . ALA A 1 457 ? 13.986 -32.885 -2.705 1.00 25.30 748 ALA A C 1
ATOM 7228 O O . ALA A 1 457 ? 14.061 -33.207 -3.896 1.00 32.54 748 ALA A O 1
ATOM 7235 N N . PHE A 1 458 ? 13.131 -31.958 -2.289 1.00 26.01 749 PHE A N 1
ATOM 7236 C CA . PHE A 1 458 ? 12.276 -31.344 -3.300 1.00 26.53 749 PHE A CA 1
ATOM 7237 C C . PHE A 1 458 ? 12.945 -30.164 -3.992 1.00 26.44 749 PHE A C 1
ATOM 7238 O O . PHE A 1 458 ? 12.456 -29.718 -5.036 1.00 28.71 749 PHE A O 1
ATOM 7255 N N . ASN A 1 459 ? 14.097 -29.702 -3.500 1.00 24.54 750 ASN A N 1
ATOM 7256 C CA . ASN A 1 459 ? 14.896 -28.770 -4.289 1.00 24.97 750 ASN A CA 1
ATOM 7257 C C . ASN A 1 459 ? 15.525 -29.461 -5.497 1.00 23.21 750 ASN A C 1
ATOM 7258 O O . ASN A 1 459 ? 15.628 -28.866 -6.577 1.00 25.18 750 ASN A O 1
ATOM 7269 N N . MET A 1 460 ? 15.945 -30.716 -5.341 1.00 23.94 751 MET A N 1
ATOM 7270 C CA . MET A 1 460 ? 16.777 -31.343 -6.367 1.00 21.53 751 MET A CA 1
ATOM 7271 C C . MET A 1 460 ? 16.090 -31.490 -7.719 1.00 23.07 751 MET A C 1
ATOM 7272 O O . MET A 1 460 ? 16.767 -31.292 -8.740 1.00 23.26 751 MET A O 1
ATOM 7286 N N . PRO A 1 461 ? 14.814 -31.866 -7.816 1.00 27.25 752 PRO A N 1
ATOM 7287 C CA . PRO A 1 461 ? 14.186 -31.934 -9.145 1.00 27.22 752 PRO A CA 1
ATOM 7288 C C . PRO A 1 461 ? 14.194 -30.605 -9.869 1.00 26.03 752 PRO A C 1
ATOM 7289 O O . PRO A 1 461 ? 14.347 -30.575 -11.099 1.00 25.68 752 PRO A O 1
ATOM 7300 N N . VAL A 1 462 ? 14.051 -29.498 -9.142 1.00 23.68 753 VAL A N 1
ATOM 7301 C CA . VAL A 1 462 ? 13.997 -28.187 -9.776 1.00 23.47 753 VAL A CA 1
ATOM 7302 C C . VAL A 1 462 ? 15.387 -27.741 -10.204 1.00 23.33 753 VAL A C 1
ATOM 7303 O O . VAL A 1 462 ? 15.627 -27.425 -11.374 1.00 25.14 753 VAL A O 1
ATOM 7316 N N . GLN A 1 463 ? 16.323 -27.706 -9.261 1.00 20.78 754 GLN A N 1
ATOM 7317 C CA . GLN A 1 463 ? 17.678 -27.285 -9.582 1.00 19.55 754 GLN A CA 1
ATOM 7318 C C . GLN A 1 463 ? 18.330 -28.253 -10.563 1.00 22.10 754 GLN A C 1
ATOM 7319 O O . GLN A 1 463 ? 19.073 -27.835 -11.456 1.00 22.29 754 GLN A O 1
ATOM 7333 N N . GLY A 1 464 ? 18.046 -29.548 -10.420 1.00 22.40 755 GLY A N 1
ATOM 7334 C CA . GLY A 1 464 ? 18.663 -30.539 -11.286 1.00 20.69 755 GLY A CA 1
ATOM 7335 C C . GLY A 1 464 ? 18.121 -30.506 -12.702 1.00 21.07 755 GLY A C 1
ATOM 7336 O O . GLY A 1 464 ? 18.866 -30.735 -13.659 1.00 23.81 755 GLY A O 1
ATOM 7340 N N . THR A 1 465 ? 16.809 -30.276 -12.856 1.00 23.73 756 THR A N 1
ATOM 7341 C CA . THR A 1 465 ? 16.253 -30.113 -14.199 1.00 21.86 756 THR A CA 1
ATOM 7342 C C . THR A 1 465 ? 16.857 -28.903 -14.888 1.00 24.37 756 THR A C 1
ATOM 7343 O O . THR A 1 465 ? 17.187 -28.958 -16.079 1.00 24.18 756 THR A O 1
ATOM 7354 N N . ALA A 1 466 ? 16.992 -27.788 -14.165 1.00 22.10 757 ALA A N 1
ATOM 7355 C CA . ALA A 1 466 ? 17.643 -26.623 -14.749 1.00 25.21 757 ALA A CA 1
ATOM 7356 C C . ALA A 1 466 ? 19.061 -26.964 -15.187 1.00 21.07 757 ALA A C 1
ATOM 7357 O O . ALA A 1 466 ? 19.528 -26.494 -16.230 1.00 22.02 757 ALA A O 1
ATOM 7364 N N . ALA A 1 467 ? 19.764 -27.792 -14.399 1.00 21.49 758 ALA A N 1
ATOM 7365 C CA . ALA A 1 467 ? 21.110 -28.223 -14.775 1.00 17.83 758 ALA A CA 1
ATOM 7366 C C . ALA A 1 467 ? 21.098 -29.131 -15.997 1.00 23.58 758 ALA A C 1
ATOM 7367 O O . ALA A 1 467 ? 21.937 -28.976 -16.896 1.00 20.73 758 ALA A O 1
ATOM 7374 N N . ASP A 1 468 ? 20.180 -30.098 -16.041 1.00 24.10 759 ASP A N 1
ATOM 7375 C CA . ASP A 1 468 ? 20.062 -30.944 -17.224 1.00 22.56 759 ASP A CA 1
ATOM 7376 C C . ASP A 1 468 ? 19.869 -30.103 -18.483 1.00 22.82 759 ASP A C 1
ATOM 7377 O O . ASP A 1 468 ? 20.482 -30.380 -19.524 1.00 23.05 759 ASP A O 1
ATOM 7386 N N . LEU A 1 469 ? 18.991 -29.094 -18.410 1.00 24.45 760 LEU A N 1
ATOM 7387 C CA . LEU A 1 469 ? 18.693 -28.256 -19.571 1.00 22.46 760 LEU A CA 1
ATOM 7388 C C . LEU A 1 469 ? 19.922 -27.472 -20.008 1.00 22.50 760 LEU A C 1
ATOM 7389 O O . LEU A 1 469 ? 20.257 -27.429 -21.198 1.00 23.65 760 LEU A O 1
ATOM 7405 N N . MET A 1 470 ? 20.597 -26.828 -19.051 1.00 20.18 761 MET A N 1
ATOM 7406 C CA . MET A 1 470 ? 21.822 -26.094 -19.364 1.00 19.86 761 MET A CA 1
ATOM 7407 C C . MET A 1 470 ? 22.861 -27.011 -20.004 1.00 23.73 761 MET A C 1
ATOM 7408 O O . MET A 1 470 ? 23.512 -26.629 -20.984 1.00 22.87 761 MET A O 1
ATOM 7422 N N . LYS A 1 471 ? 23.023 -28.230 -19.477 1.00 22.02 762 LYS A N 1
ATOM 7423 C CA . LYS A 1 471 ? 24.011 -29.154 -20.044 1.00 24.34 762 LYS A CA 1
ATOM 7424 C C . LYS A 1 471 ? 23.635 -29.549 -21.464 1.00 22.23 762 LYS A C 1
ATOM 7425 O O . LYS A 1 471 ? 24.488 -29.586 -22.360 1.00 21.39 762 LYS A O 1
ATOM 7444 N N . LEU A 1 472 ? 22.361 -29.865 -21.686 1.00 22.31 763 LEU A N 1
ATOM 7445 C CA . LEU A 1 472 ? 21.919 -30.218 -23.030 1.00 24.88 763 LEU A CA 1
ATOM 7446 C C . LEU A 1 472 ? 22.114 -29.047 -23.986 1.00 26.37 763 LEU A C 1
ATOM 7447 O O . LEU A 1 472 ? 22.513 -29.243 -25.136 1.00 25.65 763 LEU A O 1
ATOM 7463 N N . ALA A 1 473 ? 21.874 -27.819 -23.514 1.00 25.99 764 ALA A N 1
ATOM 7464 C CA . ALA A 1 473 ? 22.082 -26.646 -24.361 1.00 24.94 764 ALA A CA 1
ATOM 7465 C C . ALA A 1 473 ? 23.552 -26.486 -24.736 1.00 21.91 764 ALA A C 1
ATOM 7466 O O . ALA A 1 473 ? 23.871 -26.119 -25.871 1.00 23.83 764 ALA A O 1
ATOM 7473 N N . MET A 1 474 ? 24.459 -26.719 -23.785 1.00 24.22 765 MET A N 1
ATOM 7474 C CA . MET A 1 474 ? 25.883 -26.632 -24.086 1.00 20.19 765 MET A CA 1
ATOM 7475 C C . MET A 1 474 ? 26.268 -27.654 -25.145 1.00 19.64 765 MET A C 1
ATOM 7476 O O . MET A 1 474 ? 27.050 -27.357 -26.056 1.00 25.07 765 MET A O 1
ATOM 7490 N N . VAL A 1 475 ? 25.737 -28.870 -25.027 1.00 21.21 766 VAL A N 1
ATOM 7491 C CA . VAL A 1 475 ? 26.068 -29.936 -25.973 1.00 22.98 766 VAL A CA 1
ATOM 7492 C C . VAL A 1 475 ? 25.588 -29.570 -27.368 1.00 23.28 766 VAL A C 1
ATOM 7493 O O . VAL A 1 475 ? 26.272 -29.826 -28.367 1.00 26.93 766 VAL A O 1
ATOM 7506 N N . LYS A 1 476 ? 24.388 -28.995 -27.459 1.00 22.24 767 LYS A N 1
ATOM 7507 C CA . LYS A 1 476 ? 23.855 -28.581 -28.753 1.00 23.31 767 LYS A CA 1
ATOM 7508 C C . LYS A 1 476 ? 24.608 -27.376 -29.300 1.00 23.14 767 LYS A C 1
ATOM 7509 O O . LYS A 1 476 ? 24.887 -27.308 -30.501 1.00 25.44 767 LYS A O 1
ATOM 7528 N N . LEU A 1 477 ? 24.920 -26.410 -28.437 1.00 25.50 768 LEU A N 1
ATOM 7529 C CA . LEU A 1 477 ? 25.490 -25.145 -28.892 1.00 22.62 768 LEU A CA 1
ATOM 7530 C C . LEU A 1 477 ? 26.945 -25.296 -29.329 1.00 23.95 768 LEU A C 1
ATOM 7531 O O . LEU A 1 477 ? 27.363 -24.682 -30.313 1.00 23.06 768 LEU A O 1
ATOM 7547 N N . PHE A 1 478 ? 27.746 -26.086 -28.614 1.00 24.19 769 PHE A N 1
ATOM 7548 C CA . PHE A 1 478 ? 29.187 -26.089 -28.877 1.00 25.11 769 PHE A CA 1
ATOM 7549 C C . PHE A 1 478 ? 29.541 -26.284 -30.349 1.00 32.47 769 PHE A C 1
ATOM 7550 O O . PHE A 1 478 ? 30.296 -25.463 -30.890 1.00 27.87 769 PHE A O 1
ATOM 7567 N N . PRO A 1 479 ? 29.052 -27.303 -31.053 1.00 30.20 770 PRO A N 1
ATOM 7568 C CA . PRO A 1 479 ? 29.434 -27.440 -32.470 1.00 33.32 770 PRO A CA 1
ATOM 7569 C C . PRO A 1 479 ? 29.029 -26.252 -33.323 1.00 30.30 770 PRO A C 1
ATOM 7570 O O . PRO A 1 479 ? 29.738 -25.933 -34.289 1.00 30.15 770 PRO A O 1
ATOM 7581 N N . ARG A 1 480 ? 27.915 -25.584 -33.004 1.00 28.54 771 ARG A N 1
ATOM 7582 C CA . ARG A 1 480 ? 27.527 -24.406 -33.775 1.00 27.48 771 ARG A CA 1
ATOM 7583 C C . ARG A 1 480 ? 28.529 -23.275 -33.588 1.00 27.20 771 ARG A C 1
ATOM 7584 O O . ARG A 1 480 ? 28.778 -22.503 -34.520 1.00 28.93 771 ARG A O 1
ATOM 7605 N N . LEU A 1 481 ? 29.096 -23.142 -32.388 1.00 27.40 772 LEU A N 1
ATOM 7606 C CA . LEU A 1 481 ? 30.087 -22.093 -32.153 1.00 27.14 772 LEU A CA 1
ATOM 7607 C C . LEU A 1 481 ? 31.382 -22.400 -32.890 1.00 29.98 772 LEU A C 1
ATOM 7608 O O . LEU A 1 481 ? 31.993 -21.507 -33.489 1.00 30.84 772 LEU A O 1
ATOM 7624 N N . GLU A 1 482 ? 31.822 -23.657 -32.849 1.00 27.24 773 GLU A N 1
ATOM 7625 C CA . GLU A 1 482 ? 33.032 -24.022 -33.571 1.00 33.82 773 GLU A CA 1
ATOM 7626 C C . GLU A 1 482 ? 32.902 -23.656 -35.042 1.00 31.30 773 GLU A C 1
ATOM 7627 O O . GLU A 1 482 ? 33.835 -23.105 -35.635 1.00 38.53 773 GLU A O 1
ATOM 7639 N N . GLU A 1 483 ? 31.729 -23.916 -35.634 1.00 36.06 774 GLU A N 1
ATOM 7640 C CA . GLU A 1 483 ? 31.502 -23.582 -37.042 1.00 37.46 774 GLU A CA 1
ATOM 7641 C C . GLU A 1 483 ? 31.692 -22.097 -37.305 1.00 37.35 774 GLU A C 1
ATOM 7642 O O . GLU A 1 483 ? 32.149 -21.708 -38.386 1.00 36.99 774 GLU A O 1
ATOM 7654 N N . MET A 1 484 ? 31.291 -21.252 -36.362 1.00 37.03 775 MET A N 1
ATOM 7655 C CA . MET A 1 484 ? 31.312 -19.806 -36.547 1.00 39.03 775 MET A CA 1
ATOM 7656 C C . MET A 1 484 ? 32.593 -19.166 -36.038 1.00 33.73 775 MET A C 1
ATOM 7657 O O . MET A 1 484 ? 32.724 -17.940 -36.108 1.00 37.40 775 MET A O 1
ATOM 7671 N N . GLY A 1 485 ? 33.529 -19.957 -35.521 1.00 33.55 776 GLY A N 1
ATOM 7672 C CA . GLY A 1 485 ? 34.777 -19.409 -35.041 1.00 32.88 776 GLY A CA 1
ATOM 7673 C C . GLY A 1 485 ? 34.680 -18.758 -33.685 1.00 32.89 776 GLY A C 1
ATOM 7674 O O . GLY A 1 485 ? 35.508 -17.900 -33.362 1.00 32.86 776 GLY A O 1
ATOM 7678 N N . ALA A 1 486 ? 33.691 -19.138 -32.884 1.00 28.01 777 ALA A N 1
ATOM 7679 C CA . ALA A 1 486 ? 33.515 -18.609 -31.545 1.00 25.06 777 ALA A CA 1
ATOM 7680 C C . ALA A 1 486 ? 33.903 -19.661 -30.518 1.00 29.35 777 ALA A C 1
ATOM 7681 O O . ALA A 1 486 ? 34.065 -20.845 -30.826 1.00 29.23 777 ALA A O 1
ATOM 7688 N N . ARG A 1 487 ? 34.039 -19.203 -29.276 1.00 25.84 778 ARG A N 1
ATOM 7689 C CA . ARG A 1 487 ? 34.544 -20.004 -28.174 1.00 26.62 778 ARG A CA 1
ATOM 7690 C C . ARG A 1 487 ? 33.528 -20.004 -27.046 1.00 25.75 778 ARG A C 1
ATOM 7691 O O . ARG A 1 487 ? 32.869 -18.990 -26.786 1.00 26.22 778 ARG A O 1
ATOM 7712 N N . MET A 1 488 ? 33.432 -21.130 -26.358 1.00 23.83 779 MET A N 1
ATOM 7713 C CA . MET A 1 488 ? 32.681 -21.212 -25.117 1.00 21.46 779 MET A CA 1
ATOM 7714 C C . MET A 1 488 ? 33.691 -21.143 -23.978 1.00 24.65 779 MET A C 1
ATOM 7715 O O . MET A 1 488 ? 34.626 -21.949 -23.935 1.00 22.06 779 MET A O 1
ATOM 7729 N N . LEU A 1 489 ? 33.528 -20.175 -23.073 1.00 23.98 780 LEU A N 1
ATOM 7730 C CA . LEU A 1 489 ? 34.525 -19.929 -22.035 1.00 19.67 780 LEU A CA 1
ATOM 7731 C C . LEU A 1 489 ? 34.082 -20.391 -20.659 1.00 22.76 780 LEU A C 1
ATOM 7732 O O . LEU A 1 489 ? 34.822 -21.109 -19.975 1.00 23.99 780 LEU A O 1
ATOM 7748 N N . LEU A 1 490 ? 32.906 -19.966 -20.226 1.00 19.94 781 LEU A N 1
ATOM 7749 C CA . LEU A 1 490 ? 32.478 -20.186 -18.856 1.00 21.82 781 LEU A CA 1
ATOM 7750 C C . LEU A 1 490 ? 31.020 -20.606 -18.833 1.00 22.91 781 LEU A C 1
ATOM 7751 O O . LEU A 1 490 ? 30.228 -20.223 -19.695 1.00 21.01 781 LEU A O 1
ATOM 7767 N N . GLN A 1 491 ? 30.674 -21.375 -17.806 1.00 25.78 782 GLN A N 1
ATOM 7768 C CA . GLN A 1 491 ? 29.289 -21.682 -17.482 1.00 19.62 782 GLN A CA 1
ATOM 7769 C C . GLN A 1 491 ? 29.111 -21.306 -16.024 1.00 20.42 782 GLN A C 1
ATOM 7770 O O . GLN A 1 491 ? 30.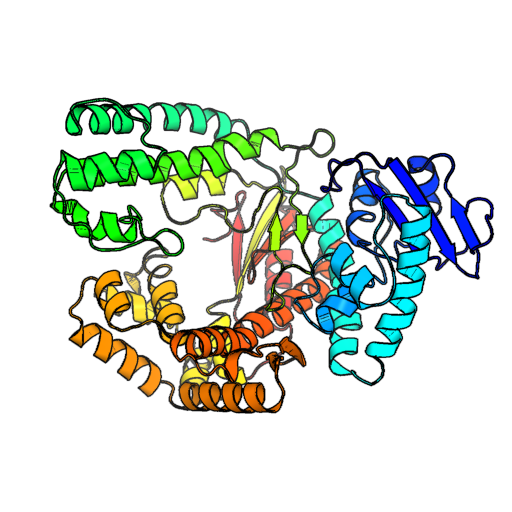000 -21.579 -15.213 1.00 20.41 782 GLN A O 1
ATOM 7784 N N . VAL A 1 492 ? 28.007 -20.634 -15.706 1.00 18.73 783 VAL A N 1
ATOM 7785 C CA . VAL A 1 492 ? 27.712 -20.266 -14.318 1.00 22.99 783 VAL A CA 1
ATOM 7786 C C . VAL A 1 492 ? 26.284 -20.705 -14.010 1.00 20.06 783 VAL A C 1
ATOM 7787 O O . VAL A 1 492 ? 25.407 -19.885 -13.707 1.00 21.76 783 VAL A O 1
ATOM 7800 N N . HIS A 1 493 ? 26.060 -22.014 -14.128 1.00 18.50 784 HIS A N 1
ATOM 7801 C CA . HIS A 1 493 ? 24.834 -22.726 -13.767 1.00 18.89 784 HIS A CA 1
ATOM 7802 C C . HIS A 1 493 ? 23.651 -22.531 -14.713 1.00 24.59 784 HIS A C 1
ATOM 7803 O O . HIS A 1 493 ? 23.068 -23.519 -15.175 1.00 28.35 784 HIS A O 1
ATOM 7817 N N . ASP A 1 494 ? 23.246 -21.289 -14.979 1.00 19.01 785 ASP A N 1
ATOM 7818 C CA . ASP A 1 494 ? 22.228 -21.022 -15.988 1.00 19.42 785 ASP A CA 1
ATOM 7819 C C . ASP A 1 494 ? 22.710 -19.955 -16.951 1.00 21.02 785 ASP A C 1
ATOM 7820 O O . ASP A 1 494 ? 21.896 -19.284 -17.589 1.00 20.59 785 ASP A O 1
ATOM 7829 N N . GLU A 1 495 ? 24.021 -19.801 -17.066 1.00 20.36 786 GLU A N 1
ATOM 7830 C CA . GLU A 1 495 ? 24.630 -18.737 -17.845 1.00 23.58 786 GLU A CA 1
ATOM 7831 C C . GLU A 1 495 ? 25.818 -19.312 -18.597 1.00 20.63 786 GLU A C 1
ATOM 7832 O O . GLU A 1 495 ? 26.531 -20.187 -18.084 1.00 20.03 786 GLU A O 1
ATOM 7844 N N . LEU A 1 496 ? 26.012 -18.823 -19.824 1.00 20.70 787 LEU A N 1
ATOM 7845 C CA . LEU A 1 496 ? 27.217 -19.066 -20.595 1.00 20.69 787 LEU A CA 1
ATOM 7846 C C . LEU A 1 496 ? 27.878 -17.732 -20.909 1.00 21.65 787 LEU A C 1
ATOM 7847 O O . LEU A 1 496 ? 27.195 -16.730 -21.158 1.00 26.48 787 LEU A O 1
ATOM 7863 N N . VAL A 1 497 ? 29.207 -17.717 -20.854 1.00 22.98 788 VAL A N 1
ATOM 7864 C CA . VAL A 1 497 ? 30.017 -16.621 -21.377 1.00 22.93 788 VAL A CA 1
ATOM 7865 C C . VAL A 1 497 ? 30.779 -17.169 -22.568 1.00 19.40 788 VAL A C 1
ATOM 7866 O O . VAL A 1 497 ? 31.529 -18.142 -22.436 1.00 22.06 788 VAL A O 1
ATOM 7879 N N . LEU A 1 498 ? 30.535 -16.580 -23.737 1.00 19.90 789 LEU A N 1
ATOM 7880 C CA . LEU A 1 498 ? 31.199 -16.928 -24.979 1.00 20.40 789 LEU A CA 1
ATOM 7881 C C . LEU A 1 498 ? 32.144 -15.807 -25.380 1.00 25.04 789 LEU A C 1
ATOM 7882 O O . LEU A 1 498 ? 32.057 -14.685 -24.879 1.00 24.27 789 LEU A O 1
ATOM 7898 N N . GLU A 1 499 ? 33.042 -16.126 -26.305 1.00 21.78 790 GLU A N 1
ATOM 7899 C CA . GLU A 1 499 ? 33.961 -15.159 -26.885 1.00 22.83 790 GLU A CA 1
ATOM 7900 C C . GLU A 1 499 ? 33.846 -15.297 -28.397 1.00 25.39 790 GLU A C 1
ATOM 7901 O O . GLU A 1 499 ? 33.959 -16.407 -28.919 1.00 24.77 790 GLU A O 1
ATOM 7913 N N . ALA A 1 500 ? 33.590 -14.188 -29.081 1.00 24.69 791 ALA A N 1
ATOM 7914 C CA . ALA A 1 500 ? 33.349 -14.204 -30.517 1.00 25.65 791 ALA A CA 1
ATOM 7915 C C . ALA A 1 500 ? 34.155 -13.110 -31.190 1.00 27.01 791 ALA A C 1
ATOM 7916 O O . ALA A 1 500 ? 34.358 -12.041 -30.616 1.00 27.36 791 ALA A O 1
ATOM 7923 N N . PRO A 1 501 ? 34.615 -13.342 -32.416 1.00 27.98 792 PRO A N 1
ATOM 7924 C CA . PRO A 1 501 ? 35.185 -12.235 -33.179 1.00 29.50 792 PRO A CA 1
ATOM 7925 C C . PRO A 1 501 ? 34.176 -11.100 -33.264 1.00 30.05 792 PRO A C 1
ATOM 7926 O O . PRO A 1 501 ? 32.968 -11.329 -33.342 1.00 32.08 792 PRO A O 1
ATOM 7937 N N . LYS A 1 502 ? 34.678 -9.865 -33.210 1.00 31.11 793 LYS A N 1
ATOM 7938 C CA . LYS A 1 502 ? 33.784 -8.710 -33.204 1.00 32.83 793 LYS A CA 1
ATOM 7939 C C . LYS A 1 502 ? 32.798 -8.761 -34.364 1.00 35.98 793 LYS A C 1
ATOM 7940 O O . LYS A 1 502 ? 31.600 -8.524 -34.180 1.00 38.72 793 LYS A O 1
ATOM 7959 N N . GLU A 1 503 ? 33.281 -9.085 -35.564 1.00 38.18 794 GLU A N 1
ATOM 7960 C CA . GLU A 1 503 ? 32.423 -9.083 -36.745 1.00 39.50 794 GLU A CA 1
ATOM 7961 C C . GLU A 1 503 ? 31.322 -10.137 -36.684 1.00 39.64 794 GLU A C 1
ATOM 7962 O O . GLU A 1 503 ? 30.364 -10.052 -37.461 1.00 43.48 794 GLU A O 1
ATOM 7966 N N . ARG A 1 504 ? 31.437 -11.133 -35.806 1.00 33.64 795 ARG A N 1
ATOM 7967 C CA . ARG A 1 504 ? 30.447 -12.199 -35.720 1.00 36.77 795 ARG A CA 1
ATOM 7968 C C . ARG A 1 504 ? 29.691 -12.197 -34.404 1.00 33.68 795 ARG A C 1
ATOM 7969 O O . ARG A 1 504 ? 28.790 -13.025 -34.222 1.00 31.41 795 ARG A O 1
ATOM 7990 N N . ALA A 1 505 ? 30.030 -11.290 -33.486 1.00 31.34 796 ALA A N 1
ATOM 7991 C CA . ALA A 1 505 ? 29.473 -11.349 -32.139 1.00 35.00 796 ALA A CA 1
ATOM 7992 C C . ALA A 1 505 ? 27.950 -11.290 -32.156 1.00 33.96 796 ALA A C 1
ATOM 7993 O O . ALA A 1 505 ? 27.288 -12.021 -31.413 1.00 32.54 796 ALA A O 1
ATOM 8000 N N . GLU A 1 506 ? 27.374 -10.428 -32.996 1.00 30.54 797 GLU A N 1
ATOM 8001 C CA . GLU A 1 506 ? 25.922 -10.305 -33.021 1.00 37.77 797 GLU A CA 1
ATOM 8002 C C . GLU A 1 506 ? 25.269 -11.590 -33.521 1.00 36.71 797 GLU A C 1
ATOM 8003 O O . GLU A 1 506 ? 24.258 -12.037 -32.961 1.00 33.05 797 GLU A O 1
ATOM 8015 N N . ALA A 1 507 ? 25.836 -12.205 -34.567 1.00 31.31 798 ALA A N 1
ATOM 8016 C CA . ALA A 1 507 ? 25.288 -13.460 -35.079 1.00 34.55 798 ALA A CA 1
ATOM 8017 C C . ALA A 1 507 ? 25.409 -14.578 -34.050 1.00 35.11 798 ALA A C 1
ATOM 8018 O O . ALA A 1 507 ? 24.465 -15.351 -33.847 1.00 30.84 798 ALA A O 1
ATOM 8025 N N . VAL A 1 508 ? 26.564 -14.673 -33.385 1.00 31.37 799 VAL A N 1
ATOM 8026 C CA . VAL A 1 508 ? 26.757 -15.676 -32.338 1.00 26.34 799 VAL A CA 1
ATOM 8027 C C . VAL A 1 508 ? 25.749 -15.482 -31.211 1.00 27.72 799 VAL A C 1
ATOM 8028 O O . VAL A 1 508 ? 25.198 -16.453 -30.671 1.00 30.57 799 VAL A O 1
ATOM 8041 N N . ALA A 1 509 ? 25.503 -14.229 -30.821 1.00 30.48 800 ALA A N 1
ATOM 8042 C CA . ALA A 1 509 ? 24.573 -13.962 -29.726 1.00 25.81 800 ALA A CA 1
ATOM 8043 C C . ALA A 1 509 ? 23.159 -14.393 -30.091 1.00 29.23 800 ALA A C 1
ATOM 8044 O O . ALA A 1 509 ? 22.463 -15.022 -29.289 1.00 26.84 800 ALA A O 1
ATOM 8051 N N . ARG A 1 510 ? 22.704 -14.032 -31.292 1.00 28.00 801 ARG A N 1
ATOM 8052 C CA . ARG A 1 510 ? 21.375 -14.443 -31.744 1.00 29.63 801 ARG A CA 1
ATOM 8053 C C . ARG A 1 510 ? 21.262 -15.962 -31.780 1.00 31.62 801 ARG A C 1
ATOM 8054 O O . ARG A 1 510 ? 20.283 -16.541 -31.292 1.00 31.35 801 ARG A O 1
ATOM 8058 N N . LEU A 1 511 ? 22.266 -16.626 -32.354 1.00 27.92 802 LEU A N 1
ATOM 8059 C CA . LEU A 1 511 ? 22.236 -18.083 -32.466 1.00 32.01 802 LEU A CA 1
ATOM 8060 C C . LEU A 1 511 ? 22.218 -18.744 -31.093 1.00 28.33 802 LEU A C 1
ATOM 8061 O O . LEU A 1 511 ? 21.403 -19.635 -30.827 1.00 27.58 802 LEU A O 1
ATOM 8077 N N . ALA A 1 512 ? 23.135 -18.339 -30.215 1.00 24.93 803 ALA A N 1
ATOM 8078 C CA . ALA A 1 512 ? 23.233 -18.974 -28.905 1.00 28.12 803 ALA A CA 1
ATOM 8079 C C . ALA A 1 512 ? 21.953 -18.777 -28.101 1.00 28.77 803 ALA A C 1
ATOM 8080 O O . ALA A 1 512 ? 21.499 -19.684 -27.397 1.00 25.08 803 ALA A O 1
ATOM 8087 N N . LYS A 1 513 ? 21.346 -17.601 -28.206 1.00 26.99 804 LYS A N 1
ATOM 8088 C CA . LYS A 1 513 ? 20.084 -17.364 -27.522 1.00 26.08 804 LYS A CA 1
ATOM 8089 C C . LYS A 1 513 ? 19.002 -18.318 -28.015 1.00 30.24 804 LYS A C 1
ATOM 8090 O O . LYS A 1 513 ? 18.254 -18.888 -27.214 1.00 28.49 804 LYS A O 1
ATOM 8109 N N . GLU A 1 514 ? 18.902 -18.509 -29.332 1.00 30.29 805 GLU A N 1
ATOM 8110 C CA . GLU A 1 514 ? 17.863 -19.387 -29.855 1.00 31.51 805 GLU A CA 1
ATOM 8111 C C . GLU A 1 514 ? 18.114 -20.833 -29.452 1.00 26.83 805 GLU A C 1
ATOM 8112 O O . GLU A 1 514 ? 17.173 -21.558 -29.101 1.00 28.48 805 GLU A O 1
ATOM 8124 N N . VAL A 1 515 ? 19.373 -21.274 -29.492 1.00 27.16 806 VAL A N 1
ATOM 8125 C CA . VAL A 1 515 ? 19.692 -22.639 -29.076 1.00 29.89 806 VAL A CA 1
ATOM 8126 C C . VAL A 1 515 ? 19.306 -22.848 -27.615 1.00 29.01 806 VAL A C 1
ATOM 8127 O O . VAL A 1 515 ? 18.724 -23.877 -27.246 1.00 26.29 806 VAL A O 1
ATOM 8140 N N . MET A 1 516 ? 19.611 -21.876 -26.759 1.00 23.78 807 MET A N 1
ATOM 8141 C CA . MET A 1 516 ? 19.346 -22.047 -25.333 1.00 25.86 807 MET A CA 1
ATOM 8142 C C . MET A 1 516 ? 17.851 -22.024 -25.043 1.00 27.20 807 MET A C 1
ATOM 8143 O O . MET A 1 516 ? 17.360 -22.814 -24.227 1.00 25.21 807 MET A O 1
ATOM 8157 N N . GLU A 1 517 ? 17.115 -21.124 -25.695 1.00 27.67 808 GLU A N 1
ATOM 8158 C CA . GLU A 1 517 ? 15.681 -21.012 -25.446 1.00 28.85 808 GLU A CA 1
ATOM 8159 C C . GLU A 1 517 ? 14.919 -22.228 -25.950 1.00 27.90 808 GLU A C 1
ATOM 8160 O O . GLU A 1 517 ? 13.866 -22.565 -25.394 1.00 30.24 808 GLU A O 1
ATOM 8172 N N . GLY A 1 518 ? 15.405 -22.874 -27.010 1.00 32.38 809 GLY A N 1
ATOM 8173 C CA . GLY A 1 518 ? 14.690 -23.989 -27.605 1.00 28.37 809 GLY A CA 1
ATOM 8174 C C . GLY A 1 518 ? 15.271 -25.352 -27.272 1.00 31.70 809 GLY A C 1
ATOM 8175 O O . GLY A 1 518 ? 14.925 -26.342 -27.926 1.00 34.01 809 GLY A O 1
ATOM 8179 N N . VAL A 1 519 ? 16.141 -25.416 -26.258 1.00 33.15 810 VAL A N 1
ATOM 8180 C CA . VAL A 1 519 ? 16.868 -26.648 -25.947 1.00 32.25 810 VAL A CA 1
ATOM 8181 C C . VAL A 1 519 ? 15.909 -27.820 -25.758 1.00 30.40 810 VAL A C 1
ATOM 8182 O O . VAL A 1 519 ? 16.165 -28.931 -26.235 1.00 32.45 810 VAL A O 1
ATOM 8195 N N . TYR A 1 520 ? 14.774 -27.586 -25.092 1.00 29.98 811 TYR A N 1
ATOM 8196 C CA . TYR A 1 520 ? 13.828 -28.645 -24.755 1.00 30.45 811 TYR A CA 1
ATOM 8197 C C . TYR A 1 520 ? 12.494 -28.002 -24.395 1.00 34.93 811 TYR A C 1
ATOM 8198 O O . TYR A 1 520 ? 12.290 -27.617 -23.238 1.00 32.39 811 TYR A O 1
ATOM 8216 N N . PRO A 1 521 ? 11.577 -27.848 -25.343 1.00 30.85 812 PRO A N 1
ATOM 8217 C CA . PRO A 1 521 ? 10.347 -27.100 -25.063 1.00 32.07 812 PRO A CA 1
ATOM 8218 C C . PRO A 1 521 ? 9.614 -27.626 -23.839 1.00 37.83 812 PRO A C 1
ATOM 8219 O O . PRO A 1 521 ? 9.448 -28.835 -23.661 1.00 32.83 812 PRO A O 1
ATOM 8230 N N . LEU A 1 522 ? 9.188 -26.696 -22.988 1.00 39.07 813 LEU A N 1
ATOM 8231 C CA . LEU A 1 522 ? 8.436 -26.977 -21.774 1.00 33.74 813 LEU A CA 1
ATOM 8232 C C . LEU A 1 522 ? 7.043 -26.359 -21.885 1.00 40.75 813 LEU A C 1
ATOM 8233 O O . LEU A 1 522 ? 6.669 -25.796 -22.916 1.00 40.09 813 LEU A O 1
ATOM 8249 N N . ALA A 1 523 ? 6.271 -26.470 -20.805 1.00 35.51 814 ALA A N 1
ATOM 8250 C CA . ALA A 1 523 ? 4.950 -25.860 -20.754 1.00 38.21 814 ALA A CA 1
ATOM 8251 C C . ALA A 1 523 ? 5.016 -24.346 -20.640 1.00 37.33 814 ALA A C 1
ATOM 8252 O O . ALA A 1 523 ? 3.975 -23.688 -20.749 1.00 41.79 814 ALA A O 1
ATOM 8259 N N . VAL A 1 524 ? 6.200 -23.789 -20.421 1.00 38.10 815 VAL A N 1
ATOM 8260 C CA . VAL A 1 524 ? 6.402 -22.345 -20.409 1.00 35.12 815 VAL A CA 1
ATOM 8261 C C . VAL A 1 524 ? 7.571 -22.037 -21.331 1.00 34.34 815 VAL A C 1
ATOM 8262 O O . VAL A 1 524 ? 8.471 -22.875 -21.495 1.00 33.01 815 VAL A O 1
ATOM 8275 N N . PRO A 1 525 ? 7.619 -20.861 -21.934 1.00 36.89 816 PRO A N 1
ATOM 8276 C CA . PRO A 1 525 ? 8.793 -20.512 -22.730 1.00 37.25 816 PRO A CA 1
ATOM 8277 C C . PRO A 1 525 ? 9.994 -20.337 -21.830 1.00 35.66 816 PRO A C 1
ATOM 8278 O O . PRO A 1 525 ? 9.883 -19.906 -20.676 1.00 36.96 816 PRO A O 1
ATOM 8289 N N . LEU A 1 526 ? 11.148 -20.741 -22.341 1.00 30.23 817 LEU A N 1
ATOM 8290 C CA . LEU A 1 526 ? 12.405 -20.338 -21.743 1.00 32.11 817 LEU A CA 1
ATOM 8291 C C . LEU A 1 526 ? 12.846 -19.071 -22.452 1.00 39.05 817 LEU A C 1
ATOM 8292 O O . LEU A 1 526 ? 12.835 -19.009 -23.689 1.00 42.18 817 LEU A O 1
ATOM 8308 N N . GLU A 1 527 ? 13.141 -18.039 -21.673 1.00 32.22 818 GLU A N 1
ATOM 8309 C CA . GLU A 1 527 ? 13.647 -16.782 -22.197 1.00 33.38 818 GLU A CA 1
ATOM 8310 C C . GLU A 1 527 ? 15.074 -16.598 -21.717 1.00 29.06 818 GLU A C 1
ATOM 8311 O O . GLU A 1 527 ? 15.396 -16.884 -20.561 1.00 27.34 818 GLU A O 1
ATOM 8323 N N . VAL A 1 528 ? 15.930 -16.133 -22.611 1.00 27.71 819 VAL A N 1
ATOM 8324 C CA . VAL A 1 528 ? 17.336 -15.937 -22.301 1.00 25.82 819 VAL A CA 1
ATOM 8325 C C . VAL A 1 528 ? 17.680 -14.472 -22.510 1.00 28.67 819 VAL A C 1
ATOM 8326 O O . VAL A 1 528 ? 17.357 -13.893 -23.556 1.00 31.27 819 VAL A O 1
ATOM 8339 N N . GLU A 1 529 ? 18.329 -13.878 -21.510 1.00 29.69 820 GLU A N 1
ATOM 8340 C CA . GLU A 1 529 ? 18.835 -12.516 -21.605 1.00 32.15 820 GLU A CA 1
ATOM 8341 C C . GLU A 1 529 ? 20.273 -12.557 -22.103 1.00 31.39 820 GLU A C 1
ATOM 8342 O O . GLU A 1 529 ? 21.089 -13.338 -21.604 1.00 28.81 820 GLU A O 1
ATOM 8354 N N . VAL A 1 530 ? 20.584 -11.724 -23.091 1.00 28.93 821 VAL A N 1
ATOM 8355 C CA . VAL A 1 530 ? 21.880 -11.765 -23.744 1.00 29.13 821 VAL A CA 1
ATOM 8356 C C . VAL A 1 530 ? 22.459 -10.360 -23.789 1.00 28.47 821 VAL A C 1
ATOM 8357 O O . VAL A 1 530 ? 21.737 -9.384 -24.008 1.00 34.01 821 VAL A O 1
ATOM 8370 N N . GLY A 1 531 ? 23.766 -10.265 -23.568 1.00 30.70 822 GLY A N 1
ATOM 8371 C CA . GLY A 1 531 ? 24.468 -9.015 -23.744 1.00 34.32 822 GLY A CA 1
ATOM 8372 C C . GLY A 1 531 ? 25.829 -9.271 -24.354 1.00 30.52 822 GLY A C 1
ATOM 8373 O O . GLY A 1 531 ? 26.347 -10.390 -24.327 1.00 30.43 822 GLY A O 1
ATOM 8377 N N . ILE A 1 532 ? 26.397 -8.207 -24.911 1.00 28.41 823 ILE A N 1
ATOM 8378 C CA . ILE A 1 532 ? 27.680 -8.253 -25.597 1.00 26.95 823 ILE A CA 1
ATOM 8379 C C . ILE A 1 532 ? 28.542 -7.125 -25.058 1.00 27.74 823 ILE A C 1
ATOM 8380 O O . ILE A 1 532 ? 28.084 -5.984 -24.939 1.00 31.34 823 ILE A O 1
ATOM 8396 N N . GLY A 1 533 ? 29.797 -7.424 -24.762 1.00 27.25 824 GLY A N 1
ATOM 8397 C CA . GLY A 1 533 ? 30.677 -6.359 -24.310 1.00 28.22 824 GLY A CA 1
ATOM 8398 C C . GLY A 1 533 ? 32.105 -6.841 -24.244 1.00 27.83 824 GLY A C 1
ATOM 8399 O O . GLY A 1 533 ? 32.382 -8.039 -24.328 1.00 26.67 824 GLY A O 1
ATOM 8403 N N . GLU A 1 534 ? 33.016 -5.876 -24.086 1.00 29.00 825 GLU A N 1
ATOM 8404 C CA . GLU A 1 534 ? 34.433 -6.209 -23.987 1.00 33.16 825 GLU A CA 1
ATOM 8405 C C . GLU A 1 534 ? 34.808 -6.808 -22.643 1.00 30.54 825 GLU A C 1
ATOM 8406 O O . GLU A 1 534 ? 35.881 -7.413 -22.531 1.00 29.22 825 GLU A O 1
ATOM 8418 N N . ASP A 1 535 ? 33.952 -6.676 -21.638 1.00 27.50 826 ASP A N 1
ATOM 8419 C CA . ASP A 1 535 ? 34.218 -7.247 -20.321 1.00 26.61 826 ASP A CA 1
ATOM 8420 C C . ASP A 1 535 ? 32.952 -7.909 -19.802 1.00 25.46 826 ASP A C 1
ATOM 8421 O O . ASP A 1 535 ? 31.849 -7.684 -20.308 1.00 26.14 826 ASP A O 1
ATOM 8430 N N . TRP A 1 536 ? 33.128 -8.732 -18.764 1.00 25.37 827 TRP A N 1
ATOM 8431 C CA . TRP A 1 536 ? 32.036 -9.572 -18.279 1.00 24.87 827 TRP A CA 1
ATOM 8432 C C . TRP A 1 536 ? 30.924 -8.733 -17.657 1.00 26.94 827 TRP A C 1
ATOM 8433 O O . TRP A 1 536 ? 29.738 -9.047 -17.818 1.00 28.36 827 TRP A O 1
ATOM 8454 N N . LEU A 1 537 ? 31.285 -7.655 -16.960 1.00 25.75 828 LEU A N 1
ATOM 8455 C CA . LEU A 1 537 ? 30.277 -6.759 -16.407 1.00 28.51 828 LEU A CA 1
ATOM 8456 C C . LEU A 1 537 ? 29.446 -6.110 -17.508 1.00 36.25 828 LEU A C 1
ATOM 8457 O O . LEU A 1 537 ? 28.213 -6.096 -17.439 1.00 36.72 828 LEU A O 1
ATOM 8473 N N A SER A 1 538 ? 30.103 -5.575 -18.543 0.51 30.61 829 SER A N 1
ATOM 8474 N N B SER A 1 538 ? 30.105 -5.565 -18.538 0.49 30.73 829 SER A N 1
ATOM 8475 C CA A SER A 1 538 ? 29.379 -4.899 -19.617 0.51 34.97 829 SER A CA 1
ATOM 8476 C CA B SER A 1 538 ? 29.379 -4.907 -19.623 0.49 34.98 829 SER A CA 1
ATOM 8477 C C A SER A 1 538 ? 28.565 -5.868 -20.468 0.51 35.47 829 SER A C 1
ATOM 8478 C C B SER A 1 538 ? 28.512 -5.890 -20.401 0.49 35.70 829 SER A C 1
ATOM 8479 O O A SER A 1 538 ? 27.576 -5.452 -21.082 0.51 37.78 829 SER A O 1
ATOM 8480 O O B SER A 1 538 ? 27.446 -5.513 -20.903 0.49 37.11 829 SER A O 1
ATOM 8495 N N . ALA A 1 539 ? 28.948 -7.147 -20.511 1.00 36.45 830 ALA A N 1
ATOM 8496 C CA . ALA A 1 539 ? 28.213 -8.142 -21.283 1.00 31.31 830 ALA A CA 1
ATOM 8497 C C . ALA A 1 539 ? 26.924 -8.607 -20.609 1.00 38.46 830 ALA A C 1
ATOM 8498 O O . ALA A 1 539 ? 26.094 -9.239 -21.270 1.00 38.87 830 ALA A O 1
ATOM 8506 N N . LYS A 1 540 ? 26.742 -8.354 -19.315 1.00 36.30 831 LYS A N 1
ATOM 8507 C CA . LYS A 1 540 ? 25.506 -8.726 -18.633 1.00 46.27 831 LYS A CA 1
ATOM 8508 C C . LYS A 1 540 ? 24.563 -7.543 -18.421 1.00 53.20 831 LYS A C 1
ATOM 8509 O O . LYS A 1 540 ? 23.608 -7.657 -17.646 1.00 52.72 831 LYS A O 1
ATOM 8528 N N . GLU A 1 541 ? 24.793 -6.422 -19.101 1.00 67.78 832 GLU A N 1
ATOM 8529 C CA . GLU A 1 541 ? 23.907 -5.263 -18.991 1.00 73.44 832 GLU A CA 1
ATOM 8530 C C . GLU A 1 541 ? 22.861 -5.260 -20.105 1.00 74.11 832 GLU A C 1
ATOM 8531 O O . GLU A 1 541 ? 22.473 -6.314 -20.613 1.00 73.90 832 GLU A O 1
#

Sequence (540 aa):
ALEEAPWPPPEGAFVGFVLSRKEPMWADLLALAAARGGRVHRAPEPYKALRDLKEARGLLAKDLSSVLALREGLGLPPGDDPMLLAYLLDPSNTTPEGVARRYGGEWTEEAGERAALSERLFANLWGRLEGEERLLWLYREVERPLSAVLAHMEATGVRLDVVAYLRALSLEVAEEEIARLEAEVFRLAGHPFNLNSRDQLERVLFDELGLPAIGKTEKTGKRSTSAAVLEALREAHPIVEKILQYRELTKLKSTYIDPLPDLIHPRTGRLHTRFNQTATATGRLSSSDPNLQNIPVRTPLGQRIRRAFIAEEGWLLVALDYSQIELRVLAHLSGDENLIRVFQEGRDIHTETASWMFGVPREAVDPLMRRRAAKTINFGVLYGMSAHRLSQELAIPYEEAQAFIERYFQSFPKVRAWIEKTLEEGRRRGYVETLFGRRRYVPDLEARVKSVREAAERMAFNMPVQGTAADLMKLAMVKLFPRLEEMGARMLLQVHDELVLEAPKERAEAVARLAKEVMEGVYPLAVPLEVEVGIGEDWLSSAKE

B-factor: mean 37.72, std 13.81, range [14.94, 96.03]

Organism: Thermus aquaticus (NCBI:txid271)

InterPro domains:
  IPR001098 DNA-directed DNA polymerase, family A, palm domain [PF00476] (454-828)
  IPR001098 DNA-directed DNA polymerase, family A, palm domain [SM00482] (591-795)
  IPR002298 DNA polymerase A [PR00868] (560-582)
  IPR002298 DNA polymerase A [PR00868] (583-598)
  IPR002298 DNA polymerase A [PR00868] (605-628)
  IPR002298 DNA polymerase A [PR00868] (635-648)
  IPR002298 DNA polymerase A [PR00868] (659-684)
  IPR002298 DNA polymerase A [PR00868] (696-707)
  IPR002298 DNA polymerase A [PR00868] (718-729)
  IPR002298 DNA polymerase A [PR00868] (750-766)
  IPR002298 DNA polymerase A [PR00868] (778-791)
  IPR002298 DNA polymerase A [PTHR10133] (370-831)
  IPR002421 5'-3' exonuclease [SM00475] (12-264)
  IPR003583 Helix-hairpin-helix DNA-binding motif, class 1 [SM00278] (191-210)
  IPR003583 Helix-hairpin-helix DNA-binding motif, class 1 [SM00278] (216-235)
  IPR008918 Helix-hairpin-helix motif, class 2 [SM00279] (176-211)
  IPR012337 Ribonuclease H-like superfamily [SSF53098] (296-421)
  IPR015361 Taq polymerase, thermostable, exonuclease region [PF09281] (295-420)
  IPR018320 DNA polymerase 1 [TIGR00593] (391-831)
  IPR019760 DNA-directed DNA polymerase, family A, conserved site [PS00447] (659-678)

Nearest PDB structures (foldseek):
  4n5s-assembly1_A  TM=1.000E+00  e=7.048E-91  Thermus aquaticus
  5o7t-assembly1_A  TM=1.000E+00  e=8.085E-90  Thermus aquaticus
  1qss-assembly1_A  TM=1.000E+00  e=1.232E-87  Thermus aquaticus
  3po4-assembly1_A  TM=9.769E-01  e=6.164E-87  Thermus aquaticus
  8xk9-assembly1_D  TM=9.861E-01  e=3.937E-86  Thermus aquaticus

Solvent-accessible surface area: 23914 Å² total; per-residue (Å²): 156,56,58,123,19,114,37,82,18,58,122,31,8,15,2,2,9,14,32,58,108,131,23,1,7,76,2,67,4,96,34,3,0,0,0,104,51,42,113,6,10,96,15,124,79,18,60,148,4,2,116,60,20,130,76,0,41,0,4,54,1,20,9,0,2,0,0,0,40,54,61,66,3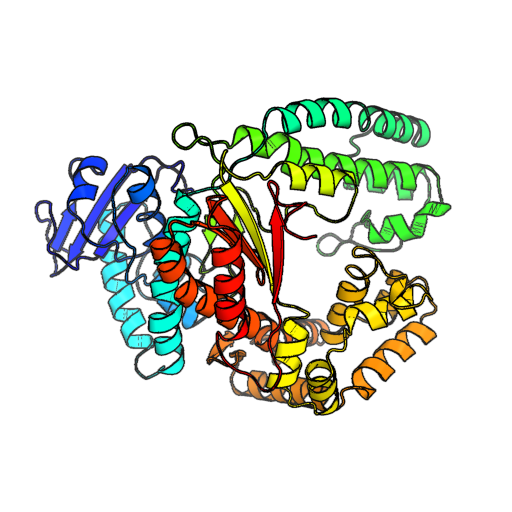5,71,4,67,10,4,16,10,0,4,5,0,0,2,1,26,19,4,84,10,54,63,18,102,37,1,0,83,129,6,40,28,132,37,36,130,60,2,2,87,19,0,14,2,1,46,118,0,27,69,60,0,75,41,124,0,132,64,52,115,120,2,11,100,0,0,105,77,1,0,72,42,0,4,26,6,0,1,65,2,2,18,38,6,1,66,12,51,54,72,70,0,116,63,4,17,131,88,6,42,132,84,22,58,189,9,54,62,52,0,45,147,38,12,66,68,102,26,77,4,111,25,68,71,78,0,18,38,4,0,15,90,97,51,56,16,77,45,102,23,144,40,156,192,95,36,75,65,14,6,50,62,81,11,0,98,64,5,94,109,52,42,87,0,0,52,63,0,22,68,11,72,69,13,28,123,18,41,74,56,16,1,46,46,3,9,99,61,44,14,115,84,50,41,23,1,6,6,34,1,31,11,19,47,30,38,10,0,72,3,30,8,34,43,20,58,2,24,74,6,18,53,169,19,111,19,0,61,77,0,18,105,0,0,31,6,57,124,51,45,32,1,0,3,0,29,5,16,12,21,18,4,5,1,4,0,55,38,16,25,2,92,58,1,29,113,1,5,117,106,58,102,38,12,8,22,45,10,0,26,122,49,91,62,43,99,162,106,53,23,58,112,108,21,68,111,42,0,73,71,8,0,38,17,2,3,35,41,31,61,12,130,135,0,14,75,94,30,95,44,67,99,118,87,0,94,61,29,36,64,60,22,21,74,50,21,83,88,3,118,63,35,3,93,60,18,9,81,26,1,72,160,106,24,37,6,51,4,52,16,3,3,40,44,91,10,103,69,2,117,23,229,91,129,80,67,68,71,28,4,35,108,94,0,10,25,0,5,0,34,0,1,11,7,2,0,0,1,15,0,0,29,93,0,26,64,106,0,98,136,49,32,9,70,4,2,4,5,22,46,28,6,0,1,0,0,0,25,120,106,118,2,126,53,0,3,62,31,0,68,132,22,0,46,46,8,87,115,27,45,4,62,11,77,3,124,52,12,56,10,114,24,2,19,38,0,66,159

Radius of gyration: 25.47 Å; Cα contacts (8 Å, |Δi|>4): 953; chains: 1; bounding box: 60×63×64 Å

Foldseek 3Di:
DAAEDEDDDDAPWAKFWAWPDDQLLPTDTPWIWTDDDSHIYTDPDVVVSVQVYQEHAFAPSLSVCLNCVSVVHRHAYAHYLLLLVCLVALVSADPQVLLVVQPHGDDRHTRRRNVSRVSSCVRSVVVCVVVVLSVCCCVQFQRLLSRQLSQQQNQFFAFQLVLLVVVLVVLVVVLVVLQVVLCVQLVHHDPLPDQVVVLCSVCPVVNDDQDDADDPPGGRDPDPLRLVVCVPVDVNSVSSVVSCVSCVCSVQASPPQSVQQRPPNRHHGWHFRQSHDLQRATFIPPPGPLCQFDADPVSLSRQQRGFFDVQKKKKKKFWAPQLLVLLCQLLVQPLSQVCQVVPHHVLLVQLCVLVVHDSVPDDPNSSVLSVCVLVCLLLPPQLVVVCSSSVHDSVVSVVVSVVSCVSRVSSVVSLVVQLVCCQVVQWGAAPSGRIHGQPLCVPPPVVSNSVSSSVRSVSRSLNNLSSLQSLLSSVLVVVQVVQVKGWHDDNSRMTMIMHRPVCNVVSNVVSQVSSQVSDDGSGTIGMDMAMGRGSSRGRD

Secondary structure (DSSP, 8-state):
-PEEEPSSPPTTPEEEEEESSS-TTT--EEEEEEEETTEEEE-SSHHHHHTT-SSB-STTHHHHHHHHHHTT----B---HHHHHHHH-TT---HHHHHHHHT----S-HHHHHHHHHHHHHHHHHHTTT-HHHHHHIIIIIHHHHHHHHHHHHH-BEE-HHHHHHHHHHHHHHHHHHHHHHHHHHTS---TT-HHHHHIIIIIIS------B-TTT-PBP--HHHHHTTTTT-HHHHHHHHHHHHHHHIIIIITTGGGG--TTTSSB--EEESS--SSS--EEESS--SS---SSHHHHHHHTTEEPPTTEEEEEEEETTHHHHHHHHHH--HHHHHHHHTT--HHHHHHHHHHT--GGG--HHHHHHHHHHHHHHHTT--HHHHHHHHT--HHHHHHHHHHHHHHSHHHHHHHHHHHHHHHHHSEEE-TT--EEE-GGGG-SSHHHHHHHHHHHHHHHHHHHHHHHHHHHHHHHHHHHHHHT-EEEEE-SSEEEEEEEGGGHHHHHHHHHHHHHTSS--SS---EEEEEESBHHHHT-

CATH classification: 3.30.420.10 (+2 more: 1.20.1060.10, 3.30.70.370)